Protein AF-A0A7V3SZS6-F1 (afdb_monomer)

Mean predicted aligned error: 16.22 Å

Secondary structure (DSSP, 8-state):
-TTEEEEEEETTEEEEEETTTTEEEEE-TTS-EEEEEE--SEEEEEEEEETTEEEEEEEESS-TT-EEEEEEETTTTEEEEEEEESEEEEEEETTTEEEEEEE-SSSEEEEEEETT--EEEEE-S-----SEEEE-SSSSEEEEEETTEEEEEESSSTT-TT-EEEEE----SSS---SEEEE-SSEEEEE-TTS--EEEEETTS--S-PEEEEEEESS-TTTSHHHHHHHHHHHHHH-TTEEEEEEE-S-HHHHHHHHHHHHHTT-TT-SEEEE-S-HHHHHHHHHTT-B---TT-HHHHHHHHTSSTTHHHHTEETTEE--EEEEEEEEEEEE-HHHHHHHTPPPP-SS-BHHHHHHHHHHHHH-TTGGGTT--EEEEE-SSS--HHHHHHHHHTEETTTTEE---HHHHHHHHHHHHHHHHTT-SEE-TTTTSS---TTEEEEEEEGGG--TT--EEPPPBBTTB----EEEEEEEEBTT-S-HHHHHHHHHHHTSHHHHTT--TTS--SSGGG--TTSTT-SHHHHHHHHHH--

Sequence (538 aa):
MENCCAVSVGNNTLYIFDVLSGALKAFDFEGKVLKECAVKDAKVLKMVYIDGNVVLHYQDMKDNSKTGIFIWDIERNHIKDAKIDSVINLAGYMKDRFLVVQNASIAFSAAIYNKNIKRDRIIDDCNIMADDISCSTEGDNVLCAGSKGIKEVSLENVAGKDDVETILPLNLDNSNFALRICVSEKEYYFLDISNSIVYVVDKEIDKSSKKQLRINTCYMETEYMPRIDKARESFAKRYPDVDIKIGYTVDVQQYVDNLRLKLMAGDGTIDIFCIPGDESIFSNLVRNDGLVKLSKFSSIDEKLDQMIKGVKEACSYKSNIIGVPYQISTVLFGVNKNIQQNLSINFPQKDWTWDDFFDMAKKIRENPQHSKNHDSYIWAIDGGISALFIEDYIELNTDTIEAKTYYKRDEFVKLFKFVKEMHDSRLIRDDANALNGKRVDNSLLYLIRSNQCTPDGEYIYYPAYKDKKIYPVDIDYFCISKHSKNRDLSVEFLSDFLSKETQSLYENSTIPFYKEHIKSEDALANEKYYSMHEDSIV

Structure (mmCIF, N/CA/C/O backbone):
data_AF-A0A7V3SZS6-F1
#
_entry.id   AF-A0A7V3SZS6-F1
#
loop_
_atom_site.group_PDB
_atom_site.id
_atom_site.type_symbol
_atom_site.label_atom_id
_atom_site.label_alt_id
_atom_site.label_comp_id
_atom_site.label_asym_id
_atom_site.label_entity_id
_atom_site.label_seq_id
_atom_site.pdbx_PDB_ins_code
_atom_site.Cartn_x
_atom_site.Cartn_y
_atom_site.Cartn_z
_atom_site.occupancy
_atom_site.B_iso_or_equiv
_atom_site.auth_seq_id
_atom_site.auth_comp_id
_atom_site.auth_asym_id
_atom_site.auth_atom_id
_atom_site.pdbx_PDB_model_num
ATOM 1 N N . MET A 1 1 ? -2.169 8.111 47.006 1.00 52.47 1 MET A N 1
ATOM 2 C CA . MET A 1 1 ? -2.006 6.755 46.431 1.00 52.47 1 MET A CA 1
ATOM 3 C C . MET A 1 1 ? -0.683 6.664 45.658 1.00 52.47 1 MET A C 1
ATOM 5 O O . MET A 1 1 ? -0.669 6.185 44.537 1.00 52.47 1 MET A O 1
ATOM 9 N N . GLU A 1 2 ? 0.441 7.114 46.225 1.00 46.81 2 GLU A N 1
ATOM 10 C CA . GLU A 1 2 ? 1.704 7.250 45.463 1.00 46.81 2 GLU A CA 1
ATOM 11 C C . GLU A 1 2 ? 2.430 5.916 45.195 1.00 46.81 2 GLU A C 1
ATOM 13 O O . GLU A 1 2 ? 3.374 5.883 44.421 1.00 46.81 2 GLU A O 1
ATOM 18 N N . ASN A 1 3 ? 1.969 4.803 45.784 1.00 61.03 3 ASN A N 1
ATOM 19 C CA . ASN A 1 3 ? 2.639 3.494 45.718 1.00 61.03 3 ASN A CA 1
ATOM 20 C C . ASN A 1 3 ? 1.721 2.357 45.224 1.00 61.03 3 ASN A C 1
ATOM 22 O O . ASN A 1 3 ? 1.898 1.195 45.590 1.00 61.03 3 ASN A O 1
ATOM 26 N N . CYS A 1 4 ? 0.698 2.698 44.438 1.00 67.44 4 CYS A N 1
ATOM 27 C CA . CYS A 1 4 ? -0.212 1.736 43.813 1.00 67.44 4 CYS A CA 1
ATOM 28 C C . CYS A 1 4 ? 0.389 1.234 42.491 1.00 67.44 4 CYS A C 1
ATOM 30 O O . CYS A 1 4 ? 0.726 2.056 41.642 1.00 67.44 4 CYS A O 1
ATOM 32 N N . CYS A 1 5 ? 0.500 -0.086 42.290 1.00 75.25 5 CYS A N 1
ATOM 33 C CA . CYS A 1 5 ? 0.934 -0.646 40.994 1.00 75.25 5 CYS A CA 1
ATOM 34 C C . CYS A 1 5 ? -0.129 -1.483 40.273 1.00 75.25 5 CYS A C 1
ATOM 36 O O . CYS A 1 5 ? 0.048 -1.804 39.100 1.00 75.25 5 CYS A O 1
ATOM 38 N N . ALA A 1 6 ? -1.224 -1.833 40.951 1.00 85.12 6 ALA A N 1
ATOM 39 C CA . ALA A 1 6 ? -2.358 -2.521 40.352 1.00 85.12 6 ALA A CA 1
ATOM 40 C C . ALA A 1 6 ? -3.650 -2.129 41.074 1.00 85.12 6 ALA A C 1
ATOM 42 O O . ALA A 1 6 ? -3.680 -1.991 42.300 1.00 85.12 6 ALA A O 1
ATOM 43 N N . VAL A 1 7 ? -4.713 -1.959 40.292 1.00 87.69 7 VAL A N 1
ATOM 44 C CA . VAL A 1 7 ? -6.023 -1.522 40.766 1.00 87.69 7 VAL A CA 1
ATOM 45 C C . VAL A 1 7 ? -7.121 -2.322 40.079 1.00 87.69 7 VAL A C 1
ATOM 47 O O . VAL A 1 7 ? -6.976 -2.739 38.931 1.00 87.69 7 VAL A O 1
ATOM 50 N N . SER A 1 8 ? -8.224 -2.538 40.781 1.00 89.06 8 SER A N 1
ATOM 51 C CA . SER A 1 8 ? -9.461 -3.050 40.208 1.00 89.06 8 SER A CA 1
ATOM 52 C C . SER A 1 8 ? -10.658 -2.428 40.913 1.00 89.06 8 SER A C 1
ATOM 54 O O . SER A 1 8 ? -10.550 -1.999 42.059 1.00 89.06 8 SER A O 1
ATOM 56 N N . VAL A 1 9 ? -11.805 -2.377 40.246 1.00 87.06 9 VAL A N 1
ATOM 57 C CA . VAL A 1 9 ? -13.039 -1.811 40.801 1.00 87.06 9 VAL A CA 1
ATOM 58 C C . VAL A 1 9 ? -14.155 -2.828 40.634 1.00 87.06 9 VAL A C 1
ATOM 60 O O . VAL A 1 9 ? -14.295 -3.436 39.575 1.00 87.06 9 VAL A O 1
ATOM 63 N N . GLY A 1 10 ? -14.957 -3.011 41.676 1.00 86.25 10 GLY A N 1
ATOM 64 C CA . GLY A 1 10 ? -16.114 -3.894 41.631 1.00 86.25 10 GLY A CA 1
ATOM 65 C C . GLY A 1 10 ? -17.005 -3.717 42.848 1.00 86.25 10 GLY A C 1
ATOM 66 O O . GLY A 1 10 ? -16.515 -3.433 43.935 1.00 86.25 10 GLY A O 1
ATOM 67 N N . ASN A 1 11 ? -18.319 -3.855 42.663 1.00 85.75 11 ASN A N 1
ATOM 68 C CA . ASN A 1 11 ? -19.316 -3.733 43.733 1.00 85.75 11 ASN A CA 1
ATOM 69 C C . ASN A 1 11 ? -19.135 -2.470 44.608 1.00 85.75 11 ASN A C 1
ATOM 71 O O . ASN A 1 11 ? -19.027 -2.552 45.832 1.00 85.75 11 ASN A O 1
ATOM 75 N N . ASN A 1 12 ? -19.019 -1.303 43.962 1.00 85.62 12 ASN A N 1
ATOM 76 C CA . ASN A 1 12 ? -18.745 -0.006 44.596 1.00 85.62 12 ASN A CA 1
ATOM 77 C C . ASN A 1 12 ? -17.523 0.024 45.537 1.00 85.62 12 ASN A C 1
ATOM 79 O O . ASN A 1 12 ? -17.471 0.809 46.481 1.00 85.62 12 ASN A O 1
ATOM 83 N N . THR A 1 13 ? -16.546 -0.844 45.286 1.00 89.81 13 THR A N 1
ATOM 84 C CA . THR A 1 13 ? -15.326 -0.977 46.079 1.00 89.81 13 THR A CA 1
ATOM 85 C C . THR A 1 13 ? -14.113 -0.861 45.164 1.00 89.81 13 THR A C 1
ATOM 87 O O . THR A 1 13 ? -14.084 -1.417 44.063 1.00 89.81 13 THR A O 1
ATOM 90 N N . LEU A 1 14 ? -13.102 -0.138 45.633 1.00 91.12 14 LEU A N 1
ATOM 91 C CA . LEU A 1 14 ? -11.808 0.028 44.987 1.00 91.12 14 LEU A CA 1
ATOM 92 C C . LEU A 1 14 ? -10.802 -0.945 45.611 1.00 91.12 14 LEU A C 1
ATOM 94 O O . LEU A 1 14 ? -10.540 -0.892 46.809 1.00 91.12 14 LEU A O 1
ATOM 98 N N . TYR A 1 15 ? -10.217 -1.826 44.811 1.00 92.44 15 TYR A N 1
ATOM 99 C CA . TYR A 1 15 ? -9.216 -2.799 45.242 1.00 92.44 15 TYR A CA 1
ATOM 100 C C . TYR A 1 15 ? -7.844 -2.375 44.740 1.00 92.44 15 TYR A C 1
ATOM 102 O O . TYR A 1 15 ? -7.655 -2.189 43.542 1.00 92.44 15 TYR A O 1
ATOM 110 N N . ILE A 1 16 ? -6.881 -2.239 45.643 1.00 91.44 16 ILE A N 1
ATOM 111 C CA . ILE A 1 16 ? -5.534 -1.752 45.340 1.00 91.44 16 ILE A CA 1
ATOM 112 C C . ILE A 1 16 ? -4.507 -2.733 45.887 1.00 91.44 16 ILE A C 1
ATOM 114 O O . ILE A 1 16 ? -4.652 -3.218 47.010 1.00 91.44 16 ILE A O 1
ATOM 118 N N . PHE A 1 17 ? -3.443 -2.973 45.127 1.00 91.31 17 PHE A N 1
ATOM 119 C CA . PHE A 1 17 ? -2.207 -3.521 45.671 1.00 91.31 17 PHE A CA 1
ATOM 120 C C . PHE A 1 17 ? -1.251 -2.386 46.054 1.00 91.31 17 PHE A C 1
ATOM 122 O O . PHE A 1 17 ? -0.801 -1.613 45.203 1.00 91.31 17 PHE A O 1
ATOM 129 N N . ASP A 1 18 ? -0.960 -2.285 47.349 1.00 86.50 18 ASP A N 1
ATOM 130 C CA . ASP A 1 18 ? -0.034 -1.310 47.918 1.00 86.50 18 ASP A CA 1
ATOM 131 C C . ASP A 1 18 ? 1.362 -1.929 48.010 1.00 86.50 18 ASP A C 1
ATOM 133 O O . ASP A 1 18 ? 1.624 -2.783 48.863 1.00 86.50 18 ASP A O 1
ATOM 137 N N . VAL A 1 19 ? 2.258 -1.464 47.136 1.00 83.44 19 VAL A N 1
ATOM 138 C CA . VAL A 1 19 ? 3.613 -2.006 46.969 1.00 83.44 19 VAL A CA 1
ATOM 139 C C . VAL A 1 19 ? 4.455 -1.861 48.234 1.00 83.44 19 VAL A C 1
ATOM 141 O O . VAL A 1 19 ? 5.252 -2.749 48.525 1.00 83.44 19 VAL A O 1
ATOM 144 N N . LEU A 1 20 ? 4.281 -0.782 49.007 1.00 83.19 20 LEU A N 1
ATOM 145 C CA . LEU A 1 20 ? 5.078 -0.567 50.220 1.00 83.19 20 LEU A CA 1
ATOM 146 C C . LEU A 1 20 ? 4.709 -1.561 51.314 1.00 83.19 20 LEU A C 1
ATOM 148 O O . LEU A 1 20 ? 5.581 -2.083 52.005 1.00 83.19 20 LEU A O 1
ATOM 152 N N . SER A 1 21 ? 3.410 -1.807 51.480 1.00 85.81 21 SER A N 1
ATOM 153 C CA . SER A 1 21 ? 2.923 -2.765 52.478 1.00 85.81 21 SER A CA 1
ATOM 154 C C . SER A 1 21 ? 2.958 -4.218 51.997 1.00 85.81 21 SER A C 1
ATOM 156 O O . SER A 1 21 ? 2.892 -5.130 52.818 1.00 85.81 21 SER A O 1
ATOM 158 N N . GLY A 1 22 ? 3.042 -4.445 50.682 1.00 88.31 22 GLY A N 1
ATOM 159 C CA . GLY A 1 22 ? 2.884 -5.767 50.080 1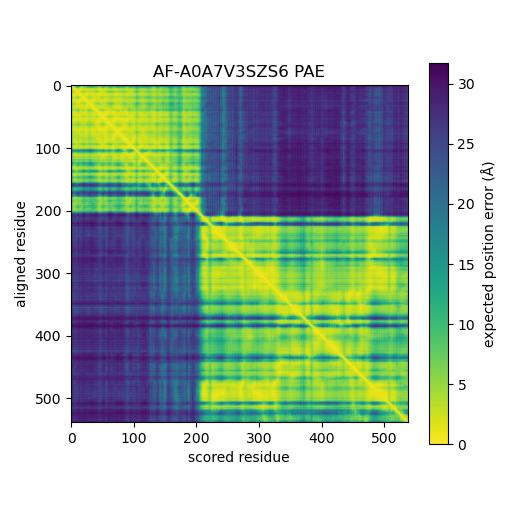.00 88.31 22 GLY A CA 1
ATOM 160 C C . GLY A 1 22 ? 1.484 -6.347 50.297 1.00 88.31 22 GLY A C 1
ATOM 161 O O . GLY A 1 22 ? 1.332 -7.561 50.411 1.00 88.31 22 GLY A O 1
ATOM 162 N N . ALA A 1 23 ? 0.457 -5.503 50.414 1.00 91.19 23 ALA A N 1
ATOM 163 C CA . ALA A 1 23 ? -0.893 -5.925 50.771 1.00 91.19 23 ALA A CA 1
ATOM 164 C C . ALA A 1 23 ? -1.942 -5.457 49.761 1.00 91.19 23 ALA A C 1
ATOM 166 O O . ALA A 1 23 ? -1.856 -4.375 49.177 1.00 91.19 23 ALA A O 1
ATOM 167 N N . LEU A 1 24 ? -2.967 -6.289 49.593 1.00 93.25 24 LEU A N 1
ATOM 168 C CA . LEU A 1 24 ? -4.209 -5.932 48.928 1.00 93.25 24 LEU A CA 1
ATOM 169 C C . LEU A 1 24 ? -5.117 -5.221 49.913 1.00 93.25 24 LEU A C 1
ATOM 171 O O . LEU A 1 24 ? -5.329 -5.710 51.020 1.00 93.25 24 LEU A O 1
ATOM 175 N N . LYS A 1 25 ? -5.678 -4.094 49.493 1.00 93.38 25 LYS A N 1
ATOM 176 C CA . LYS A 1 25 ? -6.577 -3.265 50.289 1.00 93.38 25 LYS A CA 1
ATOM 177 C C . LYS A 1 25 ? -7.845 -2.992 49.495 1.00 93.38 25 LYS A C 1
ATOM 179 O O . LYS A 1 25 ? -7.781 -2.610 48.329 1.00 93.38 25 LYS A O 1
ATOM 184 N N . ALA A 1 26 ? -8.991 -3.206 50.126 1.00 93.06 26 ALA A N 1
ATOM 185 C CA . ALA A 1 26 ? -10.297 -2.818 49.613 1.00 93.06 26 ALA A CA 1
ATOM 186 C C . ALA A 1 26 ? -10.693 -1.490 50.259 1.00 93.06 26 ALA A C 1
ATOM 188 O O . ALA A 1 26 ? -10.629 -1.381 51.481 1.00 93.06 26 ALA A O 1
ATOM 189 N N . PHE A 1 27 ? -11.115 -0.518 49.464 1.00 90.81 27 PHE A N 1
ATOM 190 C CA . PHE A 1 27 ? -11.542 0.805 49.897 1.00 90.81 27 PHE A CA 1
ATOM 191 C C . PHE A 1 27 ? -12.967 1.078 49.433 1.00 90.81 27 PHE A C 1
ATOM 193 O O . PHE A 1 27 ? -13.341 0.692 48.325 1.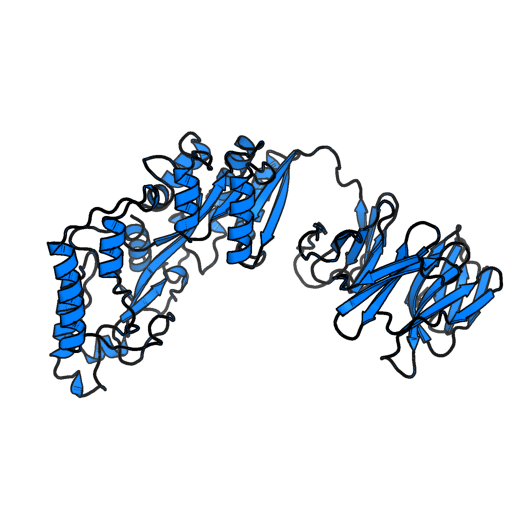00 90.81 27 PHE A O 1
ATOM 200 N N . ASP A 1 28 ? -13.746 1.789 50.240 1.00 89.38 28 ASP A N 1
ATOM 201 C CA . ASP A 1 28 ? -14.896 2.509 49.695 1.00 89.38 28 ASP A CA 1
ATOM 202 C C . ASP A 1 28 ? -14.435 3.757 48.917 1.00 89.38 28 ASP A C 1
ATOM 204 O O . ASP A 1 28 ? -13.262 4.146 48.936 1.00 89.38 28 ASP A O 1
ATOM 208 N N . PHE A 1 29 ? -15.363 4.395 48.205 1.00 82.69 29 PHE A N 1
ATOM 209 C CA . PHE A 1 29 ? -15.062 5.607 47.438 1.00 82.69 29 PHE A CA 1
ATOM 210 C C . PHE A 1 29 ? -14.799 6.848 48.307 1.00 82.69 29 PHE A C 1
ATOM 212 O O . PHE A 1 29 ? -14.350 7.864 47.783 1.00 82.69 29 PHE A O 1
ATOM 219 N N . GLU A 1 30 ? -15.022 6.769 49.622 1.00 86.69 30 GLU A N 1
ATOM 220 C CA . GLU A 1 30 ? -14.621 7.804 50.584 1.00 86.69 30 GLU A CA 1
ATOM 221 C C . GLU A 1 30 ? -13.162 7.620 51.047 1.00 86.69 30 GLU A C 1
ATOM 223 O O . GLU A 1 30 ? -12.619 8.457 51.768 1.00 86.69 30 GLU A O 1
ATOM 228 N N . GLY A 1 31 ? -12.494 6.547 50.602 1.00 81.06 31 GLY A N 1
ATOM 229 C CA . GLY A 1 31 ? -11.091 6.262 50.892 1.00 81.06 31 GLY A CA 1
ATOM 230 C C . GLY A 1 31 ? -10.866 5.502 52.199 1.00 81.06 31 GLY A C 1
ATOM 231 O O . GLY A 1 31 ? -9.723 5.395 52.654 1.00 81.06 31 GLY A O 1
ATOM 232 N N . LYS A 1 32 ? -11.913 4.945 52.812 1.00 90.00 32 LYS A N 1
ATOM 233 C CA . LYS A 1 32 ? -11.796 4.120 54.017 1.00 90.00 32 LYS A CA 1
ATOM 234 C C . LYS A 1 32 ? -11.493 2.672 53.644 1.00 90.00 32 LYS A C 1
ATOM 236 O O . LYS A 1 32 ? -12.165 2.068 52.813 1.00 90.00 32 LYS A O 1
ATOM 241 N N . VAL A 1 33 ? -10.503 2.089 54.321 1.00 91.88 33 VAL A N 1
ATOM 242 C CA . VAL A 1 33 ? -10.143 0.671 54.167 1.00 91.88 33 VAL A CA 1
ATOM 243 C C . VAL A 1 33 ? -11.243 -0.216 54.760 1.00 91.88 33 VAL A C 1
ATOM 245 O O . VAL A 1 33 ? -11.572 -0.117 55.942 1.00 91.88 33 VAL A O 1
ATOM 248 N N . LEU A 1 34 ? -11.783 -1.110 53.938 1.00 92.88 34 LEU A N 1
ATOM 249 C CA . LEU A 1 34 ? -12.788 -2.110 54.292 1.00 92.88 34 LEU A CA 1
ATOM 250 C C . LEU A 1 34 ? -12.154 -3.454 54.669 1.00 92.88 34 LEU A C 1
ATOM 252 O O . LEU A 1 34 ? -12.585 -4.093 55.628 1.00 92.88 34 LEU A O 1
ATOM 256 N N . LYS A 1 35 ? -11.147 -3.897 53.906 1.00 93.94 35 LYS A N 1
ATOM 257 C CA . LYS A 1 35 ? -10.413 -5.156 54.118 1.00 93.94 35 LYS A CA 1
ATOM 258 C C . LYS A 1 35 ? -8.966 -5.018 53.672 1.00 93.94 35 LYS A C 1
ATOM 260 O O . LYS A 1 35 ? -8.673 -4.251 52.759 1.00 93.94 35 LYS A O 1
ATOM 265 N N . GLU A 1 36 ? -8.094 -5.812 54.281 1.00 94.12 36 GLU A N 1
ATOM 266 C CA . GLU A 1 36 ? -6.681 -5.900 53.927 1.00 94.12 36 GLU A CA 1
ATOM 267 C C . GLU A 1 36 ? -6.193 -7.352 53.997 1.00 94.12 36 GLU A C 1
ATOM 269 O O . GLU A 1 36 ? -6.572 -8.098 54.908 1.00 94.12 36 GLU A O 1
ATOM 274 N N . CYS A 1 37 ? -5.362 -7.755 53.035 1.00 93.88 37 CYS A N 1
ATOM 275 C CA . CYS A 1 37 ? -4.759 -9.083 52.973 1.00 93.88 37 CYS A CA 1
ATOM 276 C C . CYS A 1 37 ? -3.329 -9.003 52.421 1.00 93.88 37 CYS A C 1
ATOM 278 O O . CYS A 1 37 ? -3.105 -8.464 51.339 1.00 93.88 37 CYS A O 1
ATOM 280 N N . ALA A 1 38 ? -2.353 -9.547 53.147 1.00 92.69 38 ALA A N 1
ATOM 281 C CA . ALA A 1 38 ? -0.954 -9.532 52.723 1.00 92.69 38 ALA A CA 1
ATOM 282 C C . ALA A 1 38 ? -0.695 -10.516 51.568 1.00 92.69 38 ALA A C 1
ATOM 284 O O . ALA A 1 38 ? -1.103 -11.677 51.634 1.00 92.69 38 ALA A O 1
ATOM 285 N N . VAL A 1 39 ? 0.056 -10.077 50.558 1.00 90.88 39 VAL A N 1
ATOM 286 C CA . VAL A 1 39 ? 0.557 -10.908 49.455 1.00 90.88 39 VAL A CA 1
ATOM 287 C C . VAL A 1 39 ? 2.044 -11.151 49.686 1.00 90.88 39 VAL A C 1
ATOM 289 O O . VAL A 1 39 ? 2.826 -10.213 49.819 1.00 90.88 39 VAL A O 1
ATOM 292 N N . LYS A 1 40 ? 2.458 -12.415 49.762 1.00 85.06 40 LYS A N 1
ATOM 293 C CA . LYS A 1 40 ? 3.862 -12.766 50.017 1.00 85.06 40 LYS A CA 1
ATOM 294 C C . LYS A 1 40 ? 4.612 -13.013 48.714 1.00 85.06 40 LYS A C 1
ATOM 296 O O . LYS A 1 40 ? 4.078 -13.671 47.830 1.00 85.06 40 LYS A O 1
ATOM 301 N N . ASP A 1 41 ? 5.859 -12.542 48.660 1.00 86.56 41 ASP A N 1
ATOM 302 C CA . ASP A 1 41 ? 6.860 -12.874 47.634 1.00 86.56 41 ASP A CA 1
ATOM 303 C C . ASP A 1 41 ? 6.411 -12.667 46.171 1.00 86.56 41 ASP A C 1
ATOM 305 O O . ASP A 1 41 ? 6.918 -13.327 45.266 1.00 86.56 41 ASP A O 1
ATOM 309 N N . ALA A 1 42 ? 5.491 -11.734 45.913 1.00 89.69 42 ALA A N 1
ATOM 310 C CA . ALA A 1 42 ? 4.925 -11.542 44.583 1.00 89.69 42 ALA A CA 1
ATOM 311 C C . ALA A 1 42 ? 4.743 -10.068 44.216 1.00 89.69 42 ALA A C 1
ATOM 313 O O . ALA A 1 42 ? 4.258 -9.258 45.009 1.00 89.69 42 ALA A O 1
ATOM 314 N N . LYS A 1 43 ? 5.086 -9.746 42.970 1.00 91.06 43 LYS A N 1
ATOM 315 C CA . LYS A 1 43 ? 4.764 -8.483 42.313 1.00 91.06 43 LYS A CA 1
ATOM 316 C C . LYS A 1 43 ? 3.442 -8.641 41.573 1.00 91.06 43 LYS A C 1
ATOM 318 O O . LYS A 1 43 ? 3.333 -9.477 40.679 1.00 91.06 43 LYS A O 1
ATOM 323 N N . VAL A 1 44 ? 2.446 -7.830 41.914 1.00 93.12 44 VAL A N 1
ATOM 324 C CA . VAL A 1 44 ? 1.150 -7.843 41.224 1.00 93.12 44 VAL A CA 1
ATOM 325 C C . VAL A 1 44 ? 1.243 -7.007 39.949 1.00 93.12 44 VAL A C 1
ATOM 327 O O . VAL A 1 44 ? 1.522 -5.810 40.000 1.00 93.12 44 VAL A O 1
ATOM 330 N N . LEU A 1 45 ? 1.023 -7.649 38.802 1.00 90.00 45 LEU A N 1
ATOM 331 C CA . LEU A 1 45 ? 1.099 -7.033 37.476 1.00 90.00 45 LEU A CA 1
ATOM 332 C C . LEU A 1 45 ? -0.256 -6.490 37.013 1.00 90.00 45 LEU A C 1
ATOM 334 O O . LEU A 1 45 ? -0.306 -5.455 36.348 1.00 90.00 45 LEU A O 1
ATOM 338 N N . LYS A 1 46 ? -1.345 -7.188 37.359 1.00 92.06 46 LYS A N 1
ATOM 339 C CA . LYS A 1 46 ? -2.717 -6.803 37.011 1.00 92.06 46 LYS A CA 1
ATOM 340 C C . LYS A 1 46 ? -3.737 -7.409 37.970 1.00 92.06 46 LYS A C 1
ATOM 342 O O . LYS A 1 46 ? -3.518 -8.496 38.505 1.00 92.06 46 LYS A O 1
ATOM 347 N N . MET A 1 47 ? -4.857 -6.714 38.163 1.00 94.12 47 MET A N 1
ATOM 348 C CA . MET A 1 47 ? -5.965 -7.131 39.022 1.00 94.12 47 MET A CA 1
ATOM 349 C C . MET A 1 47 ? -7.300 -7.020 38.293 1.00 94.12 47 MET A C 1
ATOM 351 O O . MET A 1 47 ? -7.558 -6.028 37.614 1.00 94.12 47 MET A O 1
ATOM 355 N N . VAL A 1 48 ? -8.168 -8.010 38.481 1.00 93.12 48 VAL A N 1
ATOM 356 C CA . VAL A 1 48 ? -9.530 -8.012 37.936 1.00 93.12 48 VAL A CA 1
ATOM 357 C C . VAL A 1 48 ? -10.511 -8.508 38.994 1.00 93.12 48 VAL A C 1
ATOM 359 O O . VAL A 1 48 ? -10.345 -9.598 39.538 1.00 93.12 48 VAL A O 1
ATOM 362 N N . TYR A 1 49 ? -11.546 -7.722 39.282 1.00 92.38 49 TYR A N 1
ATOM 363 C CA . TYR A 1 49 ? -12.656 -8.132 40.133 1.00 92.38 49 TYR A CA 1
ATOM 364 C C . TYR A 1 49 ? -13.612 -9.056 39.373 1.00 92.38 49 TYR A C 1
ATOM 366 O O . TYR A 1 49 ? -14.139 -8.663 38.336 1.00 92.38 49 TYR A O 1
ATOM 374 N N . ILE A 1 50 ? -13.876 -10.243 39.921 1.00 91.56 50 ILE A N 1
ATOM 375 C CA . ILE A 1 50 ? -14.798 -11.248 39.383 1.00 91.56 50 ILE A CA 1
ATOM 376 C C . ILE A 1 50 ? -15.682 -11.766 40.515 1.00 91.56 50 ILE A C 1
ATOM 378 O O . ILE A 1 50 ? -15.204 -12.513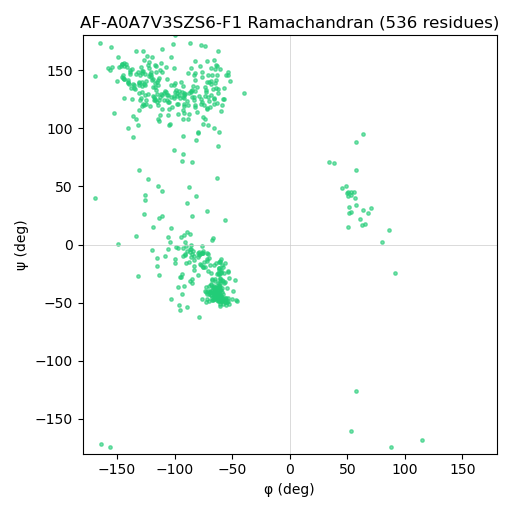 41.370 1.00 91.56 50 ILE A O 1
ATOM 382 N N . ASP A 1 51 ? -16.960 -11.384 40.509 1.00 88.62 51 ASP A N 1
ATOM 383 C CA . ASP A 1 51 ? -18.027 -11.910 41.379 1.00 88.62 51 ASP A CA 1
ATOM 384 C C . ASP A 1 51 ? -17.560 -12.307 42.801 1.00 88.62 51 ASP A C 1
ATOM 386 O O . ASP A 1 51 ? -17.422 -13.487 43.143 1.00 88.62 51 ASP A O 1
ATOM 390 N N . GLY A 1 52 ? -17.231 -11.299 43.616 1.00 90.31 52 GLY A N 1
ATOM 391 C CA . GLY A 1 52 ? -16.789 -11.483 45.006 1.00 90.31 52 GLY A CA 1
ATOM 392 C C . GLY A 1 52 ? -15.316 -11.874 45.190 1.00 90.31 52 GLY A C 1
ATOM 393 O O . GLY A 1 52 ? -14.867 -12.037 46.325 1.00 90.31 52 GLY A O 1
ATOM 394 N N . ASN A 1 53 ? -14.544 -11.980 44.109 1.00 94.38 53 ASN A N 1
ATOM 395 C CA . ASN A 1 53 ? -13.114 -12.274 44.143 1.00 94.38 53 ASN A CA 1
ATOM 396 C C . ASN A 1 53 ? -12.302 -11.190 43.432 1.00 94.38 53 ASN A C 1
ATOM 398 O O . ASN A 1 53 ? -12.788 -10.552 42.501 1.00 94.38 53 ASN A O 1
ATOM 402 N N . VAL A 1 54 ? -11.033 -11.038 43.811 1.00 95.31 54 VAL A N 1
ATOM 403 C CA . VAL A 1 54 ? -10.044 -10.319 42.996 1.00 95.31 54 VAL A CA 1
ATOM 404 C C . VAL A 1 54 ? -9.027 -11.314 42.458 1.00 95.31 54 VAL A C 1
ATOM 406 O O . VAL A 1 54 ? -8.304 -11.952 43.222 1.00 95.31 54 VAL A O 1
ATOM 409 N N . VAL A 1 55 ? -8.983 -11.452 41.137 1.00 96.62 55 VAL A N 1
ATOM 410 C CA . VAL A 1 55 ? -8.017 -12.280 40.415 1.00 96.62 55 VAL A CA 1
ATOM 411 C C . VAL A 1 55 ? -6.776 -11.440 40.136 1.00 96.62 55 VAL A C 1
ATOM 413 O O . VAL A 1 55 ? -6.873 -10.308 39.664 1.00 96.62 55 VAL A O 1
ATOM 416 N N . LEU A 1 56 ? -5.611 -11.985 40.457 1.00 95.81 56 LEU A N 1
ATOM 417 C CA . LEU A 1 56 ? -4.329 -11.292 40.449 1.00 95.81 56 LEU A CA 1
ATOM 418 C C . LEU A 1 56 ? -3.385 -12.015 39.499 1.00 95.81 56 LEU A C 1
ATOM 420 O O . LEU A 1 56 ? -3.050 -13.172 39.743 1.00 95.81 56 LEU A O 1
ATOM 424 N N . HIS A 1 57 ? -2.912 -11.327 38.465 1.00 95.44 57 HIS A N 1
ATOM 425 C CA . HIS A 1 57 ? -1.744 -11.770 37.714 1.00 95.44 57 HIS A CA 1
ATOM 426 C C . HIS A 1 57 ? -0.497 -11.322 38.472 1.00 95.44 57 HIS A C 1
ATOM 428 O O . HIS A 1 57 ? -0.312 -10.121 38.700 1.00 95.44 57 HIS A O 1
ATOM 434 N N . TYR A 1 58 ? 0.341 -12.273 38.875 1.00 94.50 58 TYR A N 1
ATOM 435 C CA . TYR A 1 58 ? 1.557 -11.994 39.626 1.00 94.50 58 TYR A CA 1
ATOM 436 C C . TYR A 1 58 ? 2.815 -12.509 38.926 1.00 94.50 58 TYR A C 1
ATOM 438 O O . TYR A 1 58 ? 2.764 -13.452 38.140 1.00 94.50 58 TYR A O 1
ATOM 446 N N . GLN A 1 59 ? 3.942 -11.899 39.281 1.00 93.88 59 GLN A N 1
ATOM 447 C CA . GLN A 1 59 ? 5.297 -12.368 39.011 1.00 93.88 59 GLN A CA 1
ATOM 448 C C . GLN A 1 59 ? 5.988 -12.671 40.344 1.00 93.88 59 GLN A C 1
ATOM 450 O O . GLN A 1 59 ? 5.905 -11.872 41.281 1.00 93.88 59 GLN A O 1
ATOM 455 N N . ASP A 1 60 ? 6.635 -13.829 40.448 1.00 92.56 60 ASP A N 1
ATOM 456 C CA . ASP A 1 60 ? 7.397 -14.221 41.635 1.00 92.56 60 ASP A CA 1
ATOM 457 C C . ASP A 1 60 ? 8.618 -13.301 41.810 1.00 92.56 60 ASP A C 1
ATOM 459 O O . ASP A 1 60 ? 9.340 -13.009 40.857 1.00 92.56 60 ASP A O 1
ATOM 463 N N . MET A 1 61 ? 8.840 -12.818 43.033 1.00 89.19 61 MET A N 1
ATOM 464 C CA . MET A 1 61 ? 9.916 -11.862 43.335 1.00 89.19 61 MET A CA 1
ATOM 465 C C . MET A 1 61 ? 11.316 -12.493 43.372 1.00 89.19 61 MET A C 1
ATOM 467 O O . MET A 1 61 ? 12.314 -11.773 43.325 1.00 89.19 61 MET A O 1
ATOM 471 N N . LYS A 1 62 ? 11.411 -13.817 43.523 1.00 91.81 62 LYS A N 1
ATOM 472 C CA . LYS A 1 62 ? 12.674 -14.573 43.555 1.00 91.81 62 LYS A CA 1
ATOM 473 C C . LYS A 1 62 ? 13.018 -15.137 42.180 1.00 91.81 62 LYS A C 1
ATOM 475 O O . LYS A 1 62 ? 14.197 -15.320 41.886 1.00 91.81 62 LYS A O 1
ATOM 480 N N . ASP A 1 63 ? 12.010 -15.408 41.358 1.00 90.44 63 ASP A N 1
ATOM 481 C CA . ASP A 1 63 ? 12.161 -15.937 40.008 1.00 90.44 63 ASP A CA 1
ATOM 482 C C . ASP A 1 63 ? 11.239 -15.201 39.031 1.00 90.44 63 ASP A C 1
ATOM 484 O O . ASP A 1 63 ? 10.096 -15.591 38.805 1.00 90.44 63 ASP A O 1
ATOM 488 N N . ASN A 1 64 ? 11.768 -14.154 38.396 1.00 86.00 64 ASN A N 1
ATOM 489 C CA . ASN A 1 64 ? 11.007 -13.307 37.475 1.00 86.00 64 ASN A CA 1
ATOM 490 C C . ASN A 1 64 ? 10.441 -14.063 36.255 1.00 86.00 64 ASN A C 1
ATOM 492 O O . ASN A 1 64 ? 9.581 -13.520 35.560 1.00 86.00 64 ASN A O 1
ATOM 496 N N . SER A 1 65 ? 10.916 -15.283 35.966 1.00 86.81 65 SER A N 1
ATOM 497 C CA . SER A 1 65 ? 10.362 -16.122 34.895 1.00 86.81 65 SER A CA 1
ATOM 498 C C . SER A 1 65 ? 9.049 -16.806 35.293 1.00 86.81 65 SER A C 1
ATOM 500 O O . SER A 1 65 ? 8.299 -17.254 34.424 1.00 86.81 65 SER A O 1
ATOM 502 N N . LYS A 1 66 ? 8.746 -16.867 36.595 1.00 91.81 66 LYS A N 1
ATOM 503 C CA . LYS A 1 66 ? 7.521 -17.459 37.124 1.00 91.81 66 LYS A CA 1
ATOM 504 C C . LYS A 1 66 ? 6.434 -16.412 37.261 1.00 91.81 66 LYS A C 1
ATOM 506 O O . LYS A 1 66 ? 6.490 -15.523 38.111 1.00 91.81 66 LYS A O 1
ATOM 511 N N . THR A 1 67 ? 5.408 -16.578 36.446 1.00 94.81 67 THR A N 1
ATOM 512 C CA . THR A 1 67 ? 4.172 -15.809 36.498 1.00 94.81 67 THR A CA 1
ATOM 513 C C . THR A 1 67 ? 2.990 -16.734 36.737 1.00 94.81 67 THR A C 1
ATOM 515 O O . THR A 1 67 ? 2.998 -17.891 36.303 1.00 94.81 67 THR A O 1
ATOM 518 N N . GLY A 1 68 ? 1.965 -16.233 37.423 1.00 95.38 68 GLY A N 1
ATOM 519 C CA . GLY A 1 68 ? 0.804 -17.044 37.768 1.00 95.38 68 GLY A CA 1
ATOM 520 C C . GLY A 1 68 ? -0.420 -16.250 38.202 1.00 95.38 68 GLY A C 1
ATOM 521 O O . GLY A 1 68 ? -0.452 -15.018 38.107 1.00 95.38 68 GLY A O 1
ATOM 522 N N . ILE A 1 69 ? -1.435 -16.973 38.686 1.00 96.88 69 ILE A N 1
ATOM 523 C CA . ILE A 1 69 ? -2.682 -16.398 39.204 1.00 96.88 69 ILE A CA 1
ATOM 524 C C . ILE A 1 69 ? -2.845 -16.635 40.712 1.00 96.88 69 ILE A C 1
ATOM 526 O O . ILE A 1 69 ? -2.915 -17.776 41.174 1.00 96.88 69 ILE A O 1
ATOM 530 N N . PHE A 1 70 ? -3.035 -15.548 41.463 1.00 95.94 70 PHE A N 1
ATOM 531 C CA . PHE A 1 70 ? -3.642 -15.589 42.795 1.00 95.94 70 PHE A CA 1
ATOM 532 C C . PHE A 1 70 ? -5.111 -15.174 42.726 1.00 95.94 70 PHE A C 1
ATOM 534 O O . PHE A 1 70 ? -5.513 -14.385 41.874 1.00 95.94 70 PHE A O 1
ATOM 541 N N . ILE A 1 71 ? -5.924 -15.681 43.648 1.00 95.88 71 ILE A N 1
ATOM 542 C CA . ILE A 1 71 ? -7.308 -15.240 43.829 1.00 95.88 71 ILE A CA 1
ATOM 543 C C . ILE A 1 71 ? -7.504 -14.844 45.281 1.00 95.88 71 ILE A C 1
ATOM 545 O O . ILE A 1 71 ? -7.359 -15.672 46.181 1.00 95.88 71 ILE A O 1
ATOM 549 N N . TRP A 1 72 ? -7.865 -13.586 45.498 1.00 96.12 72 TRP A N 1
ATOM 550 C CA . TRP A 1 72 ? -8.326 -13.096 46.785 1.00 96.12 72 TRP A CA 1
ATOM 551 C C . TRP A 1 72 ? -9.837 -13.288 46.890 1.00 96.12 72 TRP A C 1
ATOM 553 O O . TRP A 1 72 ? -10.608 -12.593 46.229 1.00 96.12 72 TRP A O 1
ATOM 563 N N . ASP A 1 73 ? -10.249 -14.241 47.724 1.00 94.19 73 ASP A N 1
ATOM 564 C CA . ASP A 1 73 ? -11.632 -14.387 48.170 1.00 94.19 73 ASP A CA 1
ATOM 565 C C . ASP A 1 73 ? -11.912 -13.275 49.181 1.00 94.19 73 ASP A C 1
ATOM 567 O O . ASP A 1 73 ? -11.384 -13.273 50.302 1.00 94.19 73 ASP A O 1
ATOM 571 N N . ILE A 1 74 ? -12.706 -12.295 48.753 1.00 92.88 74 ILE A N 1
ATOM 572 C CA . ILE A 1 74 ? -12.933 -11.077 49.523 1.00 92.88 74 ILE A CA 1
ATOM 573 C C . ILE A 1 74 ? -13.749 -11.405 50.764 1.00 92.88 74 ILE A C 1
ATOM 575 O O . ILE A 1 74 ? -13.456 -10.870 51.832 1.00 92.88 74 ILE A O 1
ATOM 579 N N . GLU A 1 75 ? -14.760 -12.271 50.666 1.00 91.44 75 GLU A N 1
ATOM 580 C CA . GLU A 1 75 ? -15.619 -12.639 51.794 1.00 91.44 75 GLU A CA 1
ATOM 581 C C . GLU A 1 75 ? -14.800 -13.277 52.911 1.00 91.44 75 GLU A C 1
ATOM 583 O O . GLU A 1 75 ? -14.834 -12.790 54.048 1.00 91.44 75 GLU A O 1
ATOM 588 N N . ARG A 1 76 ? -13.993 -14.285 52.564 1.00 93.06 76 ARG A N 1
ATOM 589 C CA . ARG A 1 76 ? -13.130 -15.021 53.501 1.00 93.06 76 ARG A CA 1
ATOM 590 C C . ARG A 1 76 ? -11.845 -14.279 53.862 1.00 93.06 76 ARG A C 1
ATOM 592 O O . ARG A 1 76 ? -11.126 -14.722 54.753 1.00 93.06 76 ARG A O 1
ATOM 599 N N . ASN A 1 77 ? -11.561 -13.171 53.180 1.00 94.44 77 ASN A N 1
ATOM 600 C CA . ASN A 1 77 ? -10.321 -12.407 53.266 1.00 94.44 77 ASN A CA 1
ATOM 601 C C . ASN A 1 77 ? -9.063 -13.285 53.127 1.00 94.44 77 ASN A C 1
ATOM 603 O O . ASN A 1 77 ? -8.110 -13.168 53.899 1.00 94.44 77 ASN A O 1
ATOM 607 N N . HIS A 1 78 ? -9.084 -14.201 52.159 1.00 93.69 78 HIS A N 1
ATOM 608 C CA . HIS A 1 78 ? -8.049 -15.216 51.988 1.00 93.69 78 HIS A CA 1
ATOM 609 C C . HIS A 1 78 ? -7.557 -15.268 50.546 1.00 93.69 78 HIS A C 1
ATOM 611 O O . HIS A 1 78 ? -8.352 -15.231 49.610 1.00 93.69 78 HIS A O 1
ATOM 617 N N . ILE A 1 79 ? -6.242 -15.387 50.373 1.00 94.25 79 ILE A N 1
ATOM 618 C CA . ILE A 1 79 ? -5.611 -15.530 49.062 1.00 94.25 79 ILE A CA 1
ATOM 619 C C . ILE A 1 79 ? -5.278 -16.997 48.825 1.00 94.25 79 ILE A C 1
ATOM 621 O O . ILE A 1 79 ? -4.596 -17.623 49.637 1.00 94.25 79 ILE A O 1
ATOM 625 N N . LYS A 1 80 ? -5.722 -17.518 47.681 1.00 93.50 80 LYS A N 1
ATOM 626 C CA . LYS A 1 80 ? -5.376 -18.850 47.179 1.00 93.50 80 LYS A CA 1
ATOM 627 C C . LYS A 1 80 ? -4.541 -18.748 45.904 1.00 93.50 80 LYS A C 1
ATOM 629 O O . LYS A 1 80 ? -4.795 -17.901 45.051 1.00 93.50 80 LYS A O 1
ATOM 634 N N . ASP A 1 81 ? -3.581 -19.653 45.770 1.00 93.06 81 ASP A N 1
ATOM 635 C CA . ASP A 1 81 ? -2.883 -19.930 44.515 1.00 93.06 81 ASP A CA 1
ATOM 636 C C . ASP A 1 81 ? -3.785 -20.757 43.601 1.00 93.06 81 ASP A C 1
ATOM 638 O O . ASP A 1 81 ? -4.262 -21.825 43.998 1.00 93.06 81 ASP A O 1
ATOM 642 N N . ALA A 1 82 ? -4.052 -20.242 42.401 1.00 93.38 82 ALA A N 1
ATOM 643 C CA . ALA A 1 82 ? -4.915 -20.905 41.437 1.00 93.38 82 ALA A CA 1
ATOM 644 C C . ALA A 1 82 ? -4.220 -22.055 40.693 1.00 93.38 82 ALA A C 1
ATOM 646 O O . ALA A 1 82 ? -4.903 -22.797 39.987 1.00 93.38 82 ALA A O 1
ATOM 647 N N . LYS A 1 83 ? -2.898 -22.227 40.855 1.00 93.00 83 LYS A N 1
ATOM 648 C CA . LYS A 1 83 ? -2.088 -23.239 40.153 1.00 93.00 83 LYS A CA 1
ATOM 649 C C . LYS A 1 83 ? -2.198 -23.123 38.631 1.00 93.00 83 LYS A C 1
ATOM 651 O O . LYS A 1 83 ? -2.299 -24.120 37.920 1.00 93.00 83 LYS A O 1
ATOM 656 N N . ILE A 1 84 ? -2.207 -21.880 38.154 1.00 93.12 84 ILE A N 1
ATOM 657 C CA . ILE A 1 84 ? -2.142 -21.520 36.738 1.00 93.12 84 ILE A CA 1
ATOM 658 C C . ILE A 1 84 ? -0.815 -20.791 36.543 1.00 93.12 84 ILE A C 1
ATOM 660 O O . ILE A 1 84 ? -0.680 -19.660 37.003 1.00 93.12 84 ILE A O 1
ATOM 664 N N . ASP A 1 85 ? 0.136 -21.454 35.889 1.00 91.81 85 ASP A N 1
ATOM 665 C CA . ASP A 1 85 ? 1.500 -20.962 35.671 1.00 91.81 85 ASP A CA 1
ATOM 666 C C . ASP A 1 85 ? 1.687 -20.404 34.248 1.00 91.81 85 ASP A C 1
ATOM 668 O O . ASP A 1 85 ? 0.818 -20.549 33.383 1.00 91.81 85 ASP A O 1
ATOM 672 N N . SER A 1 86 ? 2.842 -19.785 33.987 1.00 91.94 86 SER A N 1
ATOM 673 C CA . SER A 1 86 ? 3.235 -19.262 32.665 1.00 91.94 86 SER A CA 1
ATOM 674 C C . SER A 1 86 ? 2.246 -18.238 32.099 1.00 91.94 86 SER A C 1
ATOM 676 O O . SER A 1 86 ? 2.022 -18.166 30.890 1.00 91.94 86 SER A O 1
ATOM 678 N N . VAL A 1 87 ? 1.640 -17.450 32.986 1.00 93.50 87 VAL A N 1
ATOM 679 C CA . VAL A 1 87 ? 0.661 -16.417 32.643 1.00 93.50 87 VAL A CA 1
ATOM 680 C C . VAL A 1 87 ? 1.356 -15.233 31.982 1.00 93.50 87 VAL A C 1
ATOM 682 O O . VAL A 1 87 ? 2.371 -14.737 32.460 1.00 93.50 87 VAL A O 1
ATOM 685 N N . ILE A 1 88 ? 0.793 -14.767 30.878 1.00 90.75 88 ILE A N 1
ATOM 686 C CA . ILE A 1 88 ? 1.245 -13.574 30.161 1.00 90.75 88 ILE A CA 1
ATOM 687 C C . ILE A 1 88 ? 0.307 -12.418 30.469 1.00 90.75 88 ILE A C 1
ATOM 689 O O . ILE A 1 88 ? 0.752 -11.314 30.774 1.00 90.75 88 ILE A O 1
ATOM 693 N N . ASN A 1 89 ? -1.002 -12.665 30.387 1.00 91.75 89 ASN A N 1
ATOM 694 C CA . ASN A 1 89 ? -1.991 -11.620 30.574 1.00 91.75 89 ASN A CA 1
ATOM 695 C C . ASN A 1 89 ? -3.302 -12.146 31.166 1.00 91.75 89 ASN A C 1
ATOM 697 O O . ASN A 1 89 ? -3.589 -13.346 31.142 1.00 91.75 89 ASN A O 1
ATOM 701 N N . LEU A 1 90 ? -4.081 -11.220 31.718 1.00 93.81 90 LEU A N 1
ATOM 702 C CA . LEU A 1 90 ? -5.319 -11.471 32.447 1.00 93.81 90 LEU A CA 1
ATOM 703 C C . LEU A 1 90 ? -6.366 -10.436 32.034 1.00 93.81 90 LEU A C 1
ATOM 705 O O . LEU A 1 90 ? -6.086 -9.237 32.031 1.00 93.81 90 LEU A O 1
ATOM 709 N N . ALA A 1 91 ? -7.589 -10.880 31.766 1.00 93.19 91 ALA A N 1
ATOM 710 C CA . ALA A 1 91 ? -8.738 -10.001 31.575 1.00 93.19 91 ALA A CA 1
ATOM 711 C C . ALA A 1 91 ? -9.975 -10.547 32.283 1.00 93.19 91 ALA A C 1
ATOM 713 O O . ALA A 1 91 ? -10.150 -11.758 32.417 1.00 93.19 91 ALA A O 1
ATOM 714 N N . GLY A 1 92 ? -10.864 -9.647 32.702 1.00 90.69 92 GLY A N 1
ATOM 715 C CA . GLY A 1 92 ? -12.225 -10.042 33.051 1.00 90.69 92 GLY A CA 1
ATOM 716 C C . GLY A 1 92 ? -12.966 -10.466 31.798 1.00 90.69 92 GLY A C 1
ATOM 717 O O . GLY A 1 92 ? -12.760 -9.870 30.745 1.00 90.69 92 GLY A O 1
ATOM 718 N N . TYR A 1 93 ? -13.776 -11.510 31.901 1.00 88.81 93 TYR A N 1
ATOM 719 C CA . TYR A 1 93 ? -14.559 -12.040 30.796 1.00 88.81 93 TYR A CA 1
ATOM 720 C C . TYR A 1 93 ? -15.996 -12.212 31.271 1.00 88.81 93 TYR A C 1
ATOM 722 O O . TYR A 1 93 ? -16.266 -13.005 32.173 1.00 88.81 93 TYR A O 1
ATOM 730 N N . MET A 1 94 ? -16.926 -11.467 30.675 1.00 81.19 94 MET A N 1
ATOM 731 C CA . MET A 1 94 ? -18.296 -11.374 31.186 1.00 81.19 94 MET A CA 1
ATOM 732 C C . MET A 1 94 ? -18.306 -10.975 32.683 1.00 81.19 94 MET A C 1
ATOM 734 O O . MET A 1 94 ? -17.343 -10.406 33.197 1.00 81.19 94 MET A O 1
ATOM 738 N N . LYS A 1 95 ? -19.410 -11.219 33.400 1.00 79.00 95 LYS A N 1
ATOM 739 C CA . LYS A 1 95 ? -19.565 -10.774 34.799 1.00 79.00 95 LYS A CA 1
ATOM 740 C C . LYS A 1 95 ? -18.921 -11.705 35.838 1.00 79.00 95 LYS A C 1
ATOM 742 O O . LYS A 1 95 ? -18.661 -11.264 36.954 1.00 79.00 95 LYS A O 1
ATOM 747 N N . ASP A 1 96 ? -18.690 -12.974 35.505 1.00 86.31 96 ASP A N 1
ATOM 748 C CA . ASP A 1 96 ? -18.376 -14.041 36.472 1.00 86.31 96 ASP A CA 1
ATOM 749 C C . ASP A 1 96 ? -17.181 -14.935 36.080 1.00 86.31 96 ASP A C 1
ATOM 751 O O . ASP A 1 96 ? -16.893 -15.936 36.754 1.00 86.31 96 ASP A O 1
ATOM 755 N N . ARG A 1 97 ? -16.461 -14.584 35.009 1.00 92.25 97 ARG A N 1
ATOM 756 C CA . ARG A 1 97 ? -15.327 -15.352 34.482 1.00 92.25 97 ARG A CA 1
ATOM 757 C C . ARG A 1 97 ? -14.134 -14.455 34.184 1.00 92.25 97 ARG A C 1
ATOM 759 O O . ARG A 1 97 ? -14.226 -13.233 34.140 1.00 92.25 97 ARG A O 1
ATOM 766 N N . PHE A 1 98 ? -12.988 -15.075 33.968 1.00 93.81 98 PHE A N 1
ATOM 767 C CA . PHE A 1 98 ? -11.773 -14.388 33.560 1.00 93.81 98 PHE A CA 1
ATOM 768 C C . PHE A 1 98 ? -11.038 -15.185 32.491 1.00 93.81 98 PHE A C 1
ATOM 770 O O . PHE A 1 98 ? -11.062 -16.418 32.472 1.00 93.81 98 PHE A O 1
ATOM 777 N N . LEU A 1 99 ? -10.391 -14.451 31.598 1.00 93.75 99 LEU A N 1
ATOM 778 C CA . LEU A 1 99 ? -9.535 -14.965 30.546 1.00 93.75 99 LEU A CA 1
ATOM 779 C C . LEU A 1 99 ? -8.082 -14.910 31.016 1.00 93.75 99 LEU A C 1
ATOM 781 O O . LEU A 1 99 ? -7.620 -13.871 31.493 1.00 93.75 99 LEU A O 1
ATOM 785 N N . VAL A 1 100 ? -7.359 -16.010 30.839 1.00 94.50 100 VAL A N 1
ATOM 786 C CA . VAL A 1 100 ? -5.916 -16.089 31.075 1.00 94.50 100 VAL A CA 1
ATOM 787 C C . VAL A 1 100 ? -5.226 -16.439 29.766 1.00 94.50 100 VAL A C 1
ATOM 789 O O . VAL A 1 100 ? -5.581 -17.437 29.142 1.00 94.50 100 VAL A O 1
ATOM 792 N N . VAL A 1 101 ? -4.231 -15.644 29.380 1.00 92.31 101 VAL A N 1
ATOM 793 C CA . VAL A 1 101 ? -3.331 -15.936 28.255 1.00 92.31 101 VAL A CA 1
ATOM 794 C C . VAL A 1 101 ? -2.033 -16.499 28.818 1.00 92.31 101 VAL A C 1
ATOM 796 O O . VAL A 1 101 ? -1.472 -15.929 29.756 1.00 92.31 101 VAL A O 1
ATOM 799 N N . GLN A 1 102 ? -1.564 -17.618 28.275 1.00 90.75 102 GLN A N 1
ATOM 800 C CA . GLN A 1 102 ? -0.412 -18.374 28.761 1.00 90.75 102 GLN A CA 1
ATOM 801 C C . GLN A 1 102 ? 0.597 -18.634 27.638 1.00 90.75 102 GLN A C 1
ATOM 803 O O . GLN A 1 102 ? 0.223 -18.807 26.474 1.00 90.75 102 GLN A O 1
ATOM 808 N N . ASN A 1 103 ? 1.876 -18.711 28.006 1.00 80.75 103 ASN A N 1
ATOM 809 C CA . ASN A 1 103 ? 2.936 -19.158 27.108 1.00 80.75 103 ASN A CA 1
ATOM 810 C C . ASN A 1 103 ? 2.937 -20.693 27.044 1.00 80.75 103 ASN A C 1
ATOM 812 O O . ASN A 1 103 ? 3.218 -21.334 28.060 1.00 80.75 103 ASN A O 1
ATOM 816 N N . ALA A 1 104 ? 2.629 -21.287 25.889 1.00 68.38 104 ALA A N 1
ATOM 817 C CA . ALA A 1 104 ? 2.809 -22.721 25.667 1.00 68.38 104 ALA A CA 1
ATOM 818 C C . ALA A 1 104 ? 4.063 -22.971 24.813 1.00 68.38 104 ALA A C 1
ATOM 820 O O . ALA A 1 104 ? 4.583 -22.080 24.151 1.00 68.38 104 ALA A O 1
ATOM 821 N N . SER A 1 105 ? 4.586 -24.198 24.836 1.00 61.84 105 SER A N 1
ATOM 822 C CA . SER A 1 105 ? 5.923 -24.528 24.311 1.00 61.84 105 SER A CA 1
ATOM 823 C C . SER A 1 105 ? 6.143 -24.251 22.814 1.00 61.84 105 SER A C 1
ATOM 825 O O . SER A 1 105 ? 7.285 -24.293 22.366 1.00 61.84 105 SER A O 1
ATOM 827 N N . ILE A 1 106 ? 5.074 -24.024 22.042 1.00 61.06 106 ILE A N 1
ATOM 828 C CA . ILE A 1 106 ? 5.112 -23.836 20.580 1.00 61.06 106 ILE A CA 1
ATOM 829 C C . ILE A 1 106 ? 4.297 -22.599 20.136 1.00 61.06 106 ILE A C 1
ATOM 831 O O . ILE A 1 106 ? 4.636 -21.995 19.123 1.00 61.06 106 ILE A O 1
ATOM 835 N N . ALA A 1 107 ? 3.269 -22.193 20.893 1.00 68.88 107 ALA A N 1
ATOM 836 C CA . ALA A 1 107 ? 2.389 -21.059 20.593 1.00 68.88 107 ALA A CA 1
ATOM 837 C C . ALA A 1 107 ? 1.749 -20.503 21.881 1.00 68.88 107 ALA A C 1
ATOM 839 O O . ALA A 1 107 ? 1.825 -21.131 22.937 1.00 68.88 107 ALA A O 1
ATOM 840 N N . PHE A 1 108 ? 1.091 -19.344 21.816 1.00 78.12 108 PHE A N 1
ATOM 841 C CA . PHE A 1 108 ? 0.287 -18.855 22.938 1.00 78.12 108 PHE A CA 1
ATOM 842 C C . PHE A 1 108 ? -1.040 -19.620 23.027 1.00 78.12 108 PHE A C 1
ATOM 844 O O . PHE A 1 108 ? -1.610 -20.034 22.019 1.00 78.12 108 PHE A O 1
ATOM 851 N N . SER A 1 109 ? -1.546 -19.789 24.245 1.00 86.44 109 SER A N 1
ATOM 852 C CA . SER A 1 109 ? -2.870 -20.373 24.494 1.00 86.44 109 SER A CA 1
ATOM 853 C C . SER A 1 109 ? -3.672 -19.463 25.408 1.00 86.44 109 SER A C 1
ATOM 855 O O . SER A 1 109 ? -3.100 -18.830 26.298 1.00 86.44 109 SER A O 1
ATOM 857 N N . ALA A 1 110 ? -4.987 -19.429 25.234 1.00 89.12 110 ALA A N 1
ATOM 858 C CA . ALA A 1 110 ? -5.884 -18.729 26.134 1.00 89.12 110 ALA A CA 1
ATOM 859 C C . ALA A 1 110 ? -6.911 -19.690 26.732 1.00 89.12 110 ALA A C 1
ATOM 861 O O . ALA A 1 110 ? -7.352 -20.653 26.104 1.00 89.12 110 ALA A O 1
ATOM 862 N N . ALA A 1 111 ? -7.305 -19.440 27.974 1.00 91.06 111 ALA A N 1
ATOM 863 C CA . ALA A 1 111 ? -8.315 -20.236 28.651 1.00 91.06 111 ALA A CA 1
ATOM 864 C C . ALA A 1 111 ? -9.241 -19.352 29.482 1.00 91.06 111 ALA A C 1
ATOM 866 O O . ALA A 1 111 ? -8.803 -18.420 30.159 1.00 91.06 111 ALA A O 1
ATOM 867 N N . ILE A 1 112 ? -10.532 -19.676 29.436 1.00 92.31 112 ILE A N 1
ATOM 868 C CA . ILE A 1 112 ? -11.567 -19.004 30.221 1.00 92.31 112 ILE A CA 1
ATOM 869 C C . ILE A 1 112 ? -11.835 -19.841 31.465 1.00 92.31 112 ILE A C 1
ATOM 871 O O . ILE A 1 112 ? -12.112 -21.042 31.375 1.00 92.31 112 ILE A O 1
ATOM 875 N N . TYR A 1 113 ? -11.777 -19.197 32.622 1.00 94.06 113 TYR A N 1
ATOM 876 C CA . TYR A 1 113 ? -12.021 -19.798 33.924 1.00 94.06 113 TYR A CA 1
ATOM 877 C C . TYR A 1 113 ? -13.175 -19.086 34.620 1.00 94.06 113 TYR A C 1
ATOM 879 O O . TYR A 1 113 ? -13.323 -17.869 34.520 1.00 94.06 113 TYR A O 1
ATOM 887 N N . ASN A 1 114 ? -13.968 -19.830 35.381 1.00 91.50 114 ASN A N 1
ATOM 888 C CA . ASN A 1 114 ? -14.931 -19.231 36.302 1.00 91.50 114 ASN A CA 1
ATOM 889 C C . ASN A 1 114 ? -14.300 -18.919 37.668 1.00 91.50 114 ASN A C 1
ATOM 891 O O . ASN A 1 114 ? -13.177 -19.332 37.966 1.00 91.50 114 ASN A O 1
ATOM 895 N N . LYS A 1 115 ? -15.051 -18.246 38.550 1.00 85.56 115 LYS A N 1
ATOM 896 C CA . LYS A 1 115 ? -14.602 -17.877 39.911 1.00 85.56 115 LYS A CA 1
ATOM 897 C C . LYS A 1 115 ? -14.065 -19.033 40.777 1.00 85.56 115 LYS A C 1
ATOM 899 O O . LYS A 1 115 ? -13.288 -18.820 41.711 1.00 85.56 115 LYS A O 1
ATOM 904 N N . ASN A 1 116 ? -14.447 -20.272 40.466 1.00 87.62 116 ASN A N 1
ATOM 905 C CA . ASN A 1 116 ? -13.994 -21.474 41.168 1.00 87.62 116 ASN A CA 1
ATOM 906 C C . ASN A 1 116 ? -12.745 -22.111 40.536 1.00 87.62 116 ASN A C 1
ATOM 908 O O . ASN A 1 116 ? -12.355 -23.196 40.959 1.00 87.62 116 ASN A O 1
ATOM 912 N N . ILE A 1 117 ? -12.104 -21.451 39.562 1.00 89.62 117 ILE A N 1
ATOM 913 C CA . ILE A 1 117 ? -10.924 -21.946 38.826 1.00 89.62 117 ILE A CA 1
ATOM 914 C C . ILE A 1 117 ? -11.260 -23.185 37.977 1.00 89.62 117 ILE A C 1
ATOM 916 O O . ILE A 1 117 ? -10.386 -23.923 37.526 1.00 89.62 117 ILE A O 1
ATOM 920 N N . LYS A 1 118 ? -12.544 -23.441 37.705 1.00 90.50 118 LYS A N 1
ATOM 921 C CA . LYS A 1 118 ? -12.902 -24.459 36.719 1.00 90.50 118 LYS A CA 1
ATOM 922 C C . LYS A 1 118 ? -12.714 -23.849 35.334 1.00 90.50 118 LYS A C 1
ATOM 924 O O . LYS A 1 118 ? -13.225 -22.765 35.057 1.00 90.50 118 LYS A O 1
ATOM 929 N N . ARG A 1 119 ? -11.957 -24.555 34.497 1.00 90.25 119 ARG A N 1
ATOM 930 C CA . ARG A 1 119 ? -11.714 -24.184 33.106 1.00 90.25 119 ARG A CA 1
ATOM 931 C C . ARG A 1 119 ? -12.962 -24.485 32.276 1.00 90.25 119 ARG A C 1
ATOM 933 O O . ARG A 1 119 ? -13.393 -25.637 32.229 1.00 90.25 119 ARG A O 1
ATOM 940 N N . ASP A 1 120 ? -13.524 -23.458 31.652 1.00 87.12 120 ASP A N 1
ATOM 941 C CA . ASP A 1 120 ? -14.755 -23.542 30.861 1.00 87.12 120 ASP A CA 1
ATOM 942 C C . ASP A 1 120 ? -14.462 -23.699 29.360 1.00 87.12 120 ASP A C 1
ATOM 944 O O . ASP A 1 120 ? -15.168 -24.437 28.676 1.00 87.12 120 ASP A O 1
ATOM 948 N N . ARG A 1 121 ? -13.413 -23.040 28.846 1.00 87.19 121 ARG A N 1
ATOM 949 C CA . ARG A 1 121 ? -13.001 -23.093 27.432 1.00 87.19 121 ARG A CA 1
ATOM 950 C C . ARG A 1 121 ? -11.482 -23.017 27.303 1.00 87.19 121 ARG A C 1
ATOM 952 O O . ARG A 1 121 ? -10.840 -22.304 28.075 1.00 87.19 121 ARG A O 1
ATOM 959 N N . ILE A 1 122 ? -10.936 -23.739 26.326 1.00 86.00 122 ILE A N 1
ATOM 960 C CA . ILE A 1 122 ? -9.539 -23.655 25.881 1.00 86.00 122 ILE A CA 1
ATOM 961 C C . ILE A 1 122 ? -9.533 -23.122 24.454 1.00 86.00 122 ILE A C 1
ATOM 963 O O . ILE A 1 122 ? -10.415 -23.454 23.662 1.00 86.00 122 ILE A O 1
ATOM 967 N N . ILE A 1 123 ? -8.552 -22.280 24.172 1.00 83.38 123 ILE A N 1
ATOM 968 C CA . ILE A 1 123 ? -8.314 -21.648 22.888 1.00 83.38 123 ILE A CA 1
ATOM 969 C C . ILE A 1 123 ? -6.829 -21.849 22.593 1.00 83.38 123 ILE A C 1
ATOM 971 O O . ILE A 1 123 ? -5.972 -21.200 23.197 1.00 83.38 123 ILE A O 1
ATOM 975 N N . ASP A 1 124 ? -6.539 -22.798 21.712 1.00 76.12 124 ASP A N 1
ATOM 976 C CA . ASP A 1 124 ? -5.176 -23.112 21.294 1.00 76.12 124 ASP A CA 1
ATOM 977 C C . ASP A 1 124 ? -4.743 -22.202 20.135 1.00 76.12 124 ASP A C 1
ATOM 979 O O . ASP A 1 124 ? -5.581 -21.738 19.362 1.00 76.12 124 ASP A O 1
ATOM 983 N N . ASP A 1 125 ? -3.433 -21.959 20.033 1.00 72.44 125 ASP A N 1
ATOM 984 C CA . ASP A 1 125 ? -2.794 -21.153 18.980 1.00 72.44 125 ASP A CA 1
ATOM 985 C C . ASP A 1 125 ? -3.357 -19.726 18.858 1.00 72.44 125 ASP A C 1
ATOM 987 O O . ASP A 1 125 ? -3.668 -19.227 17.777 1.00 72.44 125 ASP A O 1
ATOM 991 N N . CYS A 1 126 ? -3.530 -19.052 20.000 1.00 71.25 126 CYS A N 1
ATOM 992 C CA . CYS A 1 126 ? -4.127 -17.727 20.009 1.00 71.25 126 CYS A CA 1
ATOM 993 C C . CYS A 1 126 ? -3.134 -16.608 19.695 1.00 71.25 126 CYS A C 1
ATOM 995 O O . CYS A 1 126 ? -2.165 -16.410 20.420 1.00 71.25 126 CYS A O 1
ATOM 997 N N . ASN A 1 127 ? -3.413 -15.781 18.683 1.00 70.62 127 ASN A N 1
ATOM 998 C CA . ASN A 1 127 ? -2.585 -14.610 18.366 1.00 70.62 127 ASN A CA 1
ATOM 999 C C . ASN A 1 127 ? -2.894 -13.389 19.265 1.00 70.62 127 ASN A C 1
ATOM 1001 O O . ASN A 1 127 ? -2.989 -12.254 18.800 1.00 70.62 127 ASN A O 1
ATOM 1005 N N . ILE A 1 128 ? -3.086 -13.620 20.566 1.00 73.56 128 ILE A N 1
ATOM 1006 C CA . ILE A 1 128 ? -3.367 -12.584 21.572 1.00 73.56 128 ILE A CA 1
ATOM 1007 C C . ILE A 1 128 ? -2.031 -12.157 22.192 1.00 73.56 128 ILE A C 1
ATOM 1009 O O . ILE A 1 128 ? -1.705 -12.507 23.327 1.00 73.56 128 ILE A O 1
ATOM 1013 N N . MET A 1 129 ? -1.219 -11.437 21.414 1.00 74.06 129 MET A N 1
ATOM 1014 C CA . MET A 1 129 ? 0.044 -10.862 21.880 1.00 74.06 129 MET A CA 1
ATOM 1015 C C . MET A 1 129 ? -0.119 -9.353 22.069 1.00 74.06 129 MET A C 1
ATOM 1017 O O . MET A 1 129 ? -0.296 -8.613 21.102 1.00 74.06 129 MET A O 1
ATOM 1021 N N . ALA A 1 130 ? -0.078 -8.907 23.323 1.00 77.94 130 ALA A N 1
ATOM 1022 C CA . ALA A 1 130 ? -0.353 -7.526 23.699 1.00 77.94 130 ALA A CA 1
ATOM 1023 C C . ALA A 1 130 ? 0.355 -7.160 25.011 1.00 77.94 130 ALA A C 1
ATOM 1025 O O . ALA A 1 130 ? 0.552 -8.026 25.869 1.00 77.94 130 ALA A O 1
ATOM 1026 N N . ASP A 1 131 ? 0.669 -5.877 25.183 1.00 82.31 131 ASP A N 1
ATOM 1027 C CA . ASP A 1 131 ? 1.185 -5.333 26.445 1.00 82.31 131 ASP A CA 1
ATOM 1028 C C . ASP A 1 131 ? 0.099 -5.364 27.533 1.00 82.31 131 ASP A C 1
ATOM 1030 O O . ASP A 1 131 ? 0.377 -5.633 28.706 1.00 82.31 131 ASP A O 1
ATOM 1034 N N . ASP A 1 132 ? -1.158 -5.152 27.135 1.00 88.19 132 ASP A N 1
ATOM 1035 C CA . ASP A 1 132 ? -2.330 -5.335 27.983 1.00 88.19 132 ASP A CA 1
ATOM 1036 C C . ASP A 1 132 ? -3.547 -5.817 27.188 1.00 88.19 132 ASP A C 1
ATOM 1038 O O . ASP A 1 132 ? -3.663 -5.562 25.988 1.00 88.19 132 ASP A O 1
ATOM 1042 N N . ILE A 1 133 ? -4.465 -6.514 27.861 1.00 90.44 133 ILE A N 1
ATOM 1043 C CA . ILE A 1 133 ? -5.705 -7.003 27.246 1.00 90.44 133 ILE A CA 1
ATOM 1044 C C . ILE A 1 133 ? -6.949 -6.634 28.049 1.00 90.44 133 ILE A C 1
ATOM 1046 O O . ILE A 1 133 ? -6.920 -6.549 29.272 1.00 90.44 133 ILE A O 1
ATOM 1050 N N . SER A 1 134 ? -8.089 -6.503 27.392 1.00 89.94 134 SER A N 1
ATOM 1051 C CA . SER A 1 134 ? -9.389 -6.479 28.068 1.00 89.94 134 SER A CA 1
ATOM 1052 C C . SER A 1 134 ? -10.418 -7.162 27.190 1.00 89.94 134 SER A C 1
ATOM 1054 O O . SER A 1 134 ? -10.371 -7.015 25.975 1.00 89.94 134 SER A O 1
ATOM 1056 N N . CYS A 1 135 ? -11.365 -7.891 27.774 1.00 88.19 135 CYS A N 1
ATOM 1057 C CA . CYS A 1 135 ? -12.473 -8.410 26.980 1.00 88.19 135 CYS A CA 1
ATOM 1058 C C . CYS A 1 135 ? -13.489 -7.296 26.722 1.00 88.19 135 CYS A C 1
ATOM 1060 O O . CYS A 1 135 ? -13.603 -6.343 27.506 1.00 88.19 135 CYS A O 1
ATOM 1062 N N . SER A 1 136 ? -14.223 -7.419 25.621 1.00 75.69 136 SER A N 1
ATOM 1063 C CA . SER A 1 136 ? -15.391 -6.587 25.374 1.00 75.69 136 SER A CA 1
ATOM 1064 C C . SER A 1 136 ? -16.466 -6.844 26.443 1.00 75.69 136 SER A C 1
ATOM 1066 O O . SER A 1 136 ? -16.538 -7.908 27.060 1.00 75.69 136 SER A O 1
ATOM 1068 N N . THR A 1 137 ? -17.310 -5.841 26.696 1.00 70.00 137 THR A N 1
ATOM 1069 C CA . THR A 1 137 ? -18.460 -5.980 27.610 1.00 70.00 137 THR A CA 1
ATOM 1070 C C . THR A 1 137 ? -19.607 -6.767 26.979 1.00 70.00 137 THR A C 1
ATOM 1072 O O . THR A 1 137 ? -20.473 -7.266 27.691 1.00 70.00 137 THR A O 1
ATOM 1075 N N . GLU A 1 138 ? -19.606 -6.869 25.648 1.00 65.81 138 GLU A N 1
ATOM 1076 C CA . GLU A 1 138 ? -20.580 -7.584 24.831 1.00 65.81 138 GLU A CA 1
ATOM 1077 C C . GLU A 1 138 ? -19.828 -8.408 23.778 1.00 65.81 138 GLU A C 1
ATOM 1079 O O . GLU A 1 138 ? -18.913 -7.896 23.131 1.00 65.81 138 GLU A O 1
ATOM 1084 N N . GLY A 1 139 ? -20.205 -9.675 23.599 1.00 69.44 139 GLY A N 1
ATOM 1085 C CA . GLY A 1 139 ? -19.575 -10.575 22.628 1.00 69.44 139 GLY A CA 1
ATOM 1086 C C . GLY A 1 139 ? -18.356 -11.335 23.157 1.00 69.44 139 GLY A C 1
ATOM 1087 O O . GLY A 1 139 ? -18.049 -11.310 24.347 1.00 69.44 139 GLY A O 1
ATOM 1088 N N . ASP A 1 140 ? -17.699 -12.059 22.254 1.00 81.06 140 ASP A N 1
ATOM 1089 C CA . ASP A 1 140 ? -16.600 -12.983 22.551 1.00 81.06 140 ASP A CA 1
ATOM 1090 C C . ASP A 1 140 ? -15.266 -12.457 22.000 1.00 81.06 140 ASP A C 1
ATOM 1092 O O . ASP A 1 140 ? -14.519 -13.173 21.337 1.00 81.06 140 ASP A O 1
ATOM 1096 N N . ASN A 1 141 ? -14.989 -11.172 22.238 1.00 82.81 141 ASN A N 1
ATOM 1097 C CA . ASN A 1 141 ? -13.839 -10.472 21.672 1.00 82.81 141 ASN A CA 1
ATOM 1098 C C . ASN A 1 141 ? -12.854 -10.014 22.754 1.00 82.81 141 ASN A C 1
ATOM 1100 O O . ASN A 1 141 ? -13.230 -9.647 23.874 1.00 82.81 141 ASN A O 1
ATOM 1104 N N . VAL A 1 142 ? -11.574 -9.978 22.388 1.00 86.75 142 VAL A N 1
ATOM 1105 C CA . VAL A 1 142 ? -10.474 -9.485 23.219 1.00 86.75 142 VAL A CA 1
ATOM 1106 C C . VAL A 1 142 ? -9.821 -8.292 22.548 1.00 86.75 142 VAL A C 1
ATOM 1108 O O . VAL A 1 142 ? -9.328 -8.373 21.426 1.00 86.75 142 VAL A O 1
ATOM 1111 N N . LEU A 1 143 ? -9.770 -7.187 23.277 1.00 85.56 143 LEU A N 1
ATOM 1112 C CA . LEU A 1 143 ? -8.996 -6.017 22.912 1.00 85.56 143 LEU A CA 1
ATOM 1113 C C . LEU A 1 143 ? -7.555 -6.209 23.354 1.00 85.56 143 LEU A C 1
ATOM 1115 O O . LEU A 1 143 ? -7.284 -6.481 24.523 1.00 85.56 143 LEU A O 1
ATOM 1119 N N . CYS A 1 144 ? -6.649 -6.030 22.411 1.00 84.44 144 CYS A N 1
ATOM 1120 C CA . CYS A 1 144 ? -5.214 -6.158 22.563 1.00 84.44 144 CYS A CA 1
ATOM 1121 C C . CYS A 1 144 ? -4.590 -4.774 22.399 1.00 84.44 144 CYS A C 1
ATOM 1123 O O . CYS A 1 144 ? -4.610 -4.218 21.300 1.00 84.44 144 CYS A O 1
ATOM 1125 N N . ALA A 1 145 ? -4.052 -4.217 23.482 1.00 81.25 145 ALA A N 1
ATOM 1126 C CA . ALA A 1 145 ? -3.308 -2.966 23.453 1.00 81.25 145 ALA A CA 1
ATOM 1127 C C . ALA A 1 145 ? -1.810 -3.247 23.298 1.00 81.25 145 ALA A C 1
ATOM 1129 O O . ALA A 1 145 ? -1.238 -4.058 24.029 1.00 81.25 145 ALA A O 1
ATOM 1130 N N . GLY A 1 146 ? -1.167 -2.561 22.359 1.00 74.00 146 GLY A N 1
ATOM 1131 C CA . GLY A 1 146 ? 0.283 -2.591 22.235 1.00 74.00 146 GLY A CA 1
ATOM 1132 C C . GLY A 1 146 ? 0.829 -1.359 21.532 1.00 74.00 146 GLY A C 1
ATOM 1133 O O . GLY A 1 146 ? 0.088 -0.446 21.165 1.00 74.00 146 GLY A O 1
ATOM 1134 N N . SER A 1 147 ? 2.136 -1.371 21.285 1.00 62.91 147 SER A N 1
ATOM 1135 C CA . SER A 1 147 ? 2.882 -0.257 20.674 1.00 62.91 147 SER A CA 1
ATOM 1136 C C . SER A 1 147 ? 2.375 0.230 19.308 1.00 62.91 147 SER A C 1
ATOM 1138 O O . SER A 1 147 ? 2.758 1.311 18.872 1.00 62.91 147 SER A O 1
ATOM 1140 N N . LYS A 1 148 ? 1.534 -0.552 18.620 1.00 60.62 148 LYS A N 1
ATOM 1141 C CA . LYS A 1 148 ? 0.969 -0.229 17.296 1.00 60.62 148 LYS A CA 1
ATOM 1142 C C . LYS A 1 148 ? -0.512 0.176 17.331 1.00 60.62 148 LYS A C 1
ATOM 1144 O O . LYS A 1 148 ? -1.121 0.308 16.276 1.00 60.62 148 LYS A O 1
ATOM 1149 N N . GLY A 1 149 ? -1.109 0.322 18.514 1.00 69.06 149 GLY A N 1
ATOM 1150 C CA . GLY A 1 149 ? -2.529 0.644 18.681 1.00 69.06 149 GLY A CA 1
ATOM 1151 C C . GLY A 1 149 ? -3.338 -0.467 19.346 1.00 69.06 149 GLY A C 1
ATOM 1152 O O . GLY A 1 149 ? -2.781 -1.415 19.908 1.00 69.06 149 GLY A O 1
ATOM 1153 N N . ILE A 1 150 ? -4.665 -0.327 19.293 1.00 75.19 150 ILE A N 1
ATOM 1154 C CA . ILE A 1 150 ? -5.606 -1.297 19.866 1.00 75.19 150 ILE A CA 1
ATOM 1155 C C . ILE A 1 150 ? -6.265 -2.103 18.759 1.00 75.19 150 ILE A C 1
ATOM 1157 O O . ILE A 1 150 ? -6.828 -1.556 17.807 1.00 75.19 150 ILE A O 1
ATOM 1161 N N . LYS A 1 151 ? -6.207 -3.420 18.924 1.00 78.06 151 LYS A N 1
ATOM 1162 C CA . LYS A 1 151 ? -6.769 -4.400 18.001 1.00 78.06 151 LYS A CA 1
ATOM 1163 C C . LYS A 1 151 ? -7.827 -5.228 18.703 1.00 78.06 151 LYS A C 1
ATOM 1165 O O . LYS A 1 151 ? -7.647 -5.580 19.865 1.00 78.06 151 LYS A O 1
ATOM 1170 N N . GLU A 1 152 ? -8.893 -5.562 18.001 1.00 79.56 152 GLU A N 1
ATOM 1171 C CA . GLU A 1 152 ? -9.897 -6.516 18.453 1.00 79.56 152 GLU A CA 1
ATOM 1172 C C . GLU A 1 152 ? -9.636 -7.878 17.826 1.00 79.56 152 GLU A C 1
ATOM 1174 O O . GLU A 1 152 ? -9.378 -7.981 16.627 1.00 79.56 152 GLU A O 1
ATOM 1179 N N . VAL A 1 153 ? -9.680 -8.919 18.653 1.00 78.44 153 VAL A N 1
ATOM 1180 C CA . VAL A 1 153 ? -9.493 -10.311 18.248 1.00 78.44 153 VAL A CA 1
ATOM 1181 C C . VAL A 1 153 ? -10.708 -11.106 18.703 1.00 78.44 153 VAL A C 1
ATOM 1183 O O . VAL A 1 153 ? -10.995 -11.165 19.900 1.00 78.44 153 VAL A O 1
ATOM 1186 N N . SER A 1 154 ? -11.412 -11.734 17.762 1.00 79.12 154 SER A N 1
ATOM 1187 C CA . SER A 1 154 ? -12.503 -12.661 18.082 1.00 79.12 154 SER A CA 1
ATOM 1188 C C . SER A 1 154 ? -11.953 -13.970 18.647 1.00 79.12 154 SER A C 1
ATOM 1190 O O . SER A 1 154 ? -11.063 -14.579 18.053 1.00 79.12 154 SER A O 1
ATOM 1192 N N . LEU A 1 155 ? -12.506 -14.437 19.770 1.00 75.62 155 LEU A N 1
ATOM 1193 C CA . LEU A 1 155 ? -12.162 -15.726 20.380 1.00 75.62 155 LEU A CA 1
ATOM 1194 C C . LEU A 1 155 ? -12.770 -16.932 19.640 1.00 75.62 155 LEU A C 1
ATOM 1196 O O . LEU A 1 155 ? -12.444 -18.075 19.972 1.00 75.62 155 LEU A O 1
ATOM 1200 N N . GLU A 1 156 ? -13.638 -16.717 18.646 1.00 69.06 156 GLU A N 1
ATOM 1201 C CA . GLU A 1 156 ? -14.228 -17.786 17.824 1.00 69.06 156 GLU A CA 1
ATOM 1202 C C . GLU A 1 156 ? -13.355 -18.175 16.616 1.00 69.06 156 GLU A C 1
ATOM 1204 O O . GLU A 1 156 ? -13.317 -19.353 16.265 1.00 69.06 156 GLU A O 1
ATOM 1209 N N . ASN A 1 157 ? -12.587 -17.239 16.041 1.00 58.78 157 ASN A N 1
ATOM 1210 C CA . ASN A 1 157 ? -11.883 -17.415 14.753 1.00 58.78 157 ASN A CA 1
ATOM 1211 C C . ASN A 1 157 ? -10.348 -17.485 14.864 1.00 58.78 157 ASN A C 1
ATOM 1213 O O . ASN A 1 157 ? -9.611 -17.224 13.917 1.00 58.78 157 ASN A O 1
ATOM 1217 N N . VAL A 1 158 ? -9.853 -17.886 16.030 1.00 54.06 158 VAL A N 1
ATOM 1218 C CA . VAL A 1 158 ? -8.450 -17.742 16.454 1.00 54.06 158 VAL A CA 1
ATOM 1219 C C . VAL A 1 158 ? -7.437 -18.542 15.605 1.00 54.06 158 VAL A C 1
ATOM 1221 O O . VAL A 1 158 ? -6.250 -18.237 15.613 1.00 54.06 158 VAL A O 1
ATOM 1224 N N . ALA A 1 159 ? -7.894 -19.513 14.806 1.00 45.44 159 ALA A N 1
ATOM 1225 C CA . ALA A 1 159 ? -7.042 -20.297 13.904 1.00 45.44 159 ALA A CA 1
ATOM 1226 C C . ALA A 1 159 ? -6.663 -19.573 12.588 1.00 45.44 159 ALA A C 1
ATOM 1228 O O . ALA A 1 159 ? -5.872 -20.105 11.807 1.00 45.44 159 ALA A O 1
ATOM 1229 N N . GLY A 1 160 ? -7.216 -18.385 12.312 1.00 45.41 160 GLY A N 1
ATOM 1230 C CA . GLY A 1 160 ? -6.918 -17.587 11.118 1.00 45.41 160 GLY A CA 1
ATOM 1231 C C . GLY A 1 160 ? -6.316 -16.229 11.476 1.00 45.41 160 GLY A C 1
ATOM 1232 O O . GLY A 1 160 ? -6.826 -15.522 12.339 1.00 45.41 160 GLY A O 1
ATOM 1233 N N . LYS A 1 161 ? -5.256 -15.813 10.773 1.00 49.12 161 LYS A N 1
ATOM 1234 C CA . LYS A 1 161 ? -4.654 -14.465 10.885 1.00 49.12 161 LYS A CA 1
ATOM 1235 C C . LYS A 1 161 ? -5.568 -13.332 10.367 1.00 49.12 161 LYS A C 1
ATOM 1237 O O . LYS A 1 161 ? -5.132 -12.185 10.337 1.00 49.12 161 LYS A O 1
ATOM 1242 N N . ASP A 1 162 ? -6.797 -13.651 9.962 1.00 44.22 162 ASP A N 1
ATOM 1243 C CA . ASP A 1 162 ? -7.603 -12.843 9.042 1.00 44.22 162 ASP A CA 1
ATOM 1244 C C . ASP A 1 162 ? -8.663 -11.943 9.715 1.00 44.22 162 ASP A C 1
ATOM 1246 O O . ASP A 1 162 ? -9.147 -11.022 9.064 1.00 44.22 162 ASP A O 1
ATOM 1250 N N . ASP A 1 163 ? -8.965 -12.118 11.011 1.00 51.22 163 ASP A N 1
ATOM 1251 C CA . ASP A 1 163 ? -10.016 -11.358 11.726 1.00 51.22 163 ASP A CA 1
ATOM 1252 C C . ASP A 1 163 ? -9.456 -10.454 12.839 1.00 51.22 163 ASP A C 1
ATOM 1254 O O . ASP A 1 163 ? -9.894 -10.490 13.992 1.00 51.22 163 ASP A O 1
ATOM 1258 N N . VAL A 1 164 ? -8.445 -9.650 12.512 1.00 57.84 164 VAL A N 1
ATOM 1259 C CA . VAL A 1 164 ? -7.925 -8.626 13.428 1.00 57.84 164 VAL A CA 1
ATOM 1260 C C . VAL A 1 164 ? -8.407 -7.258 12.963 1.00 57.84 164 VAL A C 1
ATOM 1262 O O . VAL A 1 164 ? -7.863 -6.696 12.011 1.00 57.84 164 VAL A O 1
ATOM 1265 N N . GLU A 1 165 ? -9.417 -6.708 13.636 1.00 60.34 165 GLU A N 1
ATOM 1266 C CA . GLU A 1 165 ? -9.896 -5.352 13.362 1.00 60.34 165 GLU A CA 1
ATOM 1267 C C . GLU A 1 165 ? -9.103 -4.347 14.206 1.00 60.34 165 GLU A C 1
ATOM 1269 O O . GLU A 1 165 ? -9.087 -4.400 15.438 1.00 60.34 165 GLU A O 1
ATOM 1274 N N . THR A 1 166 ? -8.412 -3.411 13.555 1.00 63.53 166 THR A N 1
ATOM 1275 C CA . THR A 1 166 ? -7.814 -2.272 14.259 1.00 63.53 166 THR A CA 1
ATOM 1276 C C . THR A 1 166 ? -8.932 -1.299 14.622 1.00 63.53 166 THR A C 1
ATOM 1278 O O . THR A 1 166 ? -9.411 -0.566 13.758 1.00 63.53 166 THR A O 1
ATOM 1281 N N . ILE A 1 167 ? -9.341 -1.275 15.895 1.00 62.00 167 ILE A N 1
ATOM 1282 C CA . ILE A 1 167 ? -10.372 -0.336 16.367 1.00 62.00 167 ILE A CA 1
ATOM 1283 C C . ILE A 1 167 ? -9.823 1.094 16.359 1.00 62.00 167 ILE A C 1
ATOM 1285 O O . ILE A 1 167 ? -10.522 2.035 15.989 1.00 62.00 167 ILE A O 1
ATOM 1289 N N . LEU A 1 168 ? -8.563 1.265 16.773 1.00 63.91 168 LEU A N 1
ATOM 1290 C CA . LEU A 1 168 ? -7.929 2.574 16.925 1.00 63.91 168 LEU A CA 1
ATOM 1291 C C . LEU A 1 168 ? -6.473 2.518 16.443 1.00 63.91 168 LEU A C 1
ATOM 1293 O O . LEU A 1 168 ? -5.604 2.049 17.191 1.00 63.91 168 LEU A O 1
ATOM 1297 N N . PRO A 1 169 ? -6.186 2.990 15.215 1.00 53.44 169 PRO A N 1
ATOM 1298 C CA . PRO A 1 169 ? -4.819 3.242 14.786 1.00 53.44 169 PRO A CA 1
ATOM 1299 C C . PRO A 1 169 ? -4.299 4.486 15.518 1.00 53.44 169 PRO A C 1
ATOM 1301 O O . PRO A 1 169 ? -4.850 5.578 15.384 1.00 53.44 169 PRO A O 1
ATOM 1304 N N . LEU A 1 170 ? -3.252 4.328 16.328 1.00 56.38 170 LEU A N 1
ATOM 1305 C CA . LEU A 1 170 ? -2.634 5.438 17.057 1.00 56.38 170 LEU A CA 1
ATOM 1306 C C . LEU A 1 170 ? -1.486 6.006 16.216 1.00 56.38 170 LEU A C 1
ATOM 1308 O O . LEU A 1 170 ? -0.325 5.703 16.467 1.00 56.38 170 LEU A O 1
ATOM 1312 N N . ASN A 1 171 ? -1.820 6.800 15.197 1.00 46.94 171 ASN A N 1
ATOM 1313 C CA . ASN A 1 171 ? -0.834 7.548 14.416 1.00 46.94 171 ASN A CA 1
ATOM 1314 C C . ASN A 1 171 ? -0.821 9.005 14.904 1.00 46.94 171 ASN A C 1
ATOM 1316 O O . ASN A 1 171 ? -1.502 9.873 14.363 1.00 46.94 171 ASN A O 1
ATOM 1320 N N . LEU A 1 172 ? -0.114 9.244 16.007 1.00 41.59 172 LEU A N 1
ATOM 1321 C CA . LEU A 1 172 ? 0.193 10.578 16.517 1.00 41.59 172 LEU A CA 1
ATOM 1322 C C . LEU A 1 172 ? 1.696 10.619 16.782 1.00 41.59 172 LEU A C 1
ATOM 1324 O O . LEU A 1 172 ? 2.231 9.748 17.468 1.00 41.59 172 LEU A O 1
ATOM 1328 N N . ASP A 1 173 ? 2.354 11.599 16.173 1.00 40.22 173 ASP A N 1
ATOM 1329 C CA . ASP A 1 173 ? 3.799 11.793 16.160 1.00 40.22 173 ASP A CA 1
ATOM 1330 C C . ASP A 1 173 ? 4.479 11.488 17.506 1.00 40.22 173 ASP A C 1
ATOM 1332 O O . ASP A 1 173 ? 4.119 12.028 18.551 1.00 40.22 173 ASP A O 1
ATOM 1336 N N . ASN A 1 174 ? 5.538 10.679 17.439 1.00 39.84 174 ASN A N 1
ATOM 1337 C CA . ASN A 1 174 ? 6.533 10.451 18.486 1.00 39.84 174 ASN A CA 1
ATOM 1338 C C . ASN A 1 174 ? 6.044 9.807 19.803 1.00 39.84 174 ASN A C 1
ATOM 1340 O O . ASN A 1 174 ? 5.723 10.447 20.800 1.00 39.84 174 ASN A O 1
ATOM 1344 N N . SER A 1 175 ? 6.213 8.479 19.823 1.00 42.88 175 SER A N 1
ATOM 1345 C CA . SER A 1 175 ? 6.830 7.724 20.924 1.00 42.88 175 SER A CA 1
ATOM 1346 C C . SER 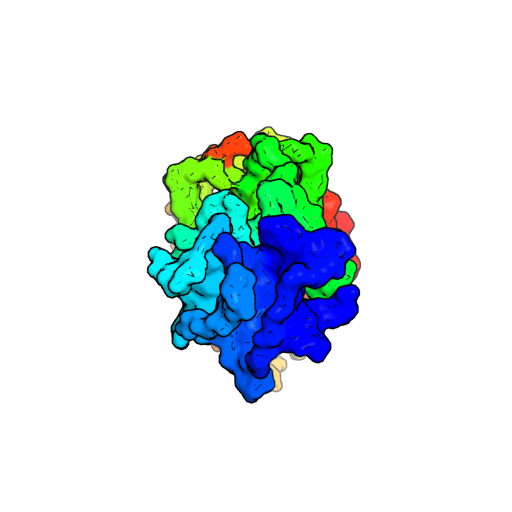A 1 175 ? 6.207 7.861 22.315 1.00 42.88 175 SER A C 1
ATOM 1348 O O . SER A 1 175 ? 6.915 8.324 23.205 1.00 42.88 175 SER A O 1
ATOM 1350 N N . ASN A 1 176 ? 4.951 7.423 22.536 1.00 49.75 176 ASN A N 1
ATOM 1351 C CA . ASN A 1 176 ? 4.457 7.165 23.906 1.00 49.75 176 ASN A CA 1
ATOM 1352 C C . ASN A 1 176 ? 3.103 6.420 24.093 1.00 49.75 176 ASN A C 1
ATOM 1354 O O . ASN A 1 176 ? 2.377 6.773 25.007 1.00 49.75 176 ASN A O 1
ATOM 1358 N N . PHE A 1 177 ? 2.680 5.379 23.357 1.00 59.50 177 PHE A N 1
ATOM 1359 C CA . PHE A 1 177 ? 1.287 4.866 23.539 1.00 59.50 177 PHE A CA 1
ATOM 1360 C C . PHE A 1 177 ? 1.167 3.330 23.401 1.00 59.50 177 PHE A C 1
ATOM 1362 O O . PHE A 1 177 ? 1.867 2.773 22.568 1.00 59.50 177 PHE A O 1
ATOM 1369 N N . ALA A 1 178 ? 0.360 2.537 24.131 1.00 54.06 178 ALA A N 1
ATOM 1370 C CA . ALA A 1 178 ? -0.431 2.657 25.368 1.00 54.06 178 ALA A CA 1
ATOM 1371 C C . ALA A 1 178 ? -0.175 1.378 26.206 1.00 54.06 178 ALA A C 1
ATOM 1373 O O . ALA A 1 178 ? -0.130 0.285 25.642 1.00 54.06 178 ALA A O 1
ATOM 1374 N N . LEU A 1 179 ? 0.012 1.482 27.526 1.00 65.00 179 LEU A N 1
ATOM 1375 C CA . LEU A 1 179 ? 0.448 0.345 28.355 1.00 65.00 179 LEU A CA 1
ATOM 1376 C C . LEU A 1 179 ? -0.711 -0.434 28.978 1.00 65.00 179 LEU A C 1
ATOM 1378 O O . LEU A 1 179 ? -0.525 -1.584 29.374 1.00 65.00 179 LEU A O 1
ATOM 1382 N N . ARG A 1 180 ? -1.867 0.210 29.164 1.00 75.81 180 ARG A N 1
ATOM 1383 C CA . ARG A 1 180 ? -3.018 -0.364 29.870 1.00 75.81 180 ARG A CA 1
ATOM 1384 C C . ARG A 1 180 ? -4.327 0.009 29.197 1.00 75.81 180 ARG A C 1
ATOM 1386 O O . ARG A 1 180 ? -4.492 1.148 28.757 1.00 75.81 180 ARG A O 1
ATOM 1393 N N . ILE A 1 181 ? -5.251 -0.945 29.170 1.00 82.88 181 ILE A N 1
ATOM 1394 C CA . ILE A 1 181 ? -6.587 -0.794 28.594 1.00 82.88 181 ILE A CA 1
ATOM 1395 C C . ILE A 1 181 ? -7.658 -1.176 29.614 1.00 82.88 181 ILE A C 1
ATOM 1397 O O . ILE A 1 181 ? -7.557 -2.183 30.315 1.00 82.88 181 ILE A O 1
ATOM 1401 N N . CYS A 1 182 ? -8.714 -0.371 29.676 1.00 81.19 182 CYS A N 1
ATOM 1402 C CA . CYS A 1 182 ? -9.923 -0.672 30.429 1.00 81.19 182 CYS A CA 1
ATOM 1403 C C . CYS A 1 182 ? -11.151 -0.391 29.562 1.00 81.19 182 CYS A C 1
ATOM 1405 O O . CYS A 1 182 ? -11.148 0.517 28.732 1.00 81.19 182 CYS A O 1
ATOM 1407 N N . VAL A 1 183 ? -12.202 -1.183 29.745 1.00 78.62 183 VAL A N 1
ATOM 1408 C CA . VAL A 1 183 ? -13.399 -1.155 28.904 1.00 78.62 183 VAL A CA 1
ATOM 1409 C C . VAL A 1 183 ? -14.620 -1.010 29.803 1.00 78.62 183 VAL A C 1
ATOM 1411 O O . VAL A 1 183 ? -14.858 -1.864 30.656 1.00 78.62 183 VAL A O 1
ATOM 1414 N N . SER A 1 184 ? -15.407 0.049 29.610 1.00 75.50 184 SER A N 1
ATOM 1415 C CA . SER A 1 184 ? -16.751 0.170 30.194 1.00 75.50 184 SER A CA 1
ATOM 1416 C C . SER A 1 184 ? -17.815 -0.180 29.160 1.00 75.50 184 SER A C 1
ATOM 1418 O O . SER A 1 184 ? -17.497 -0.510 28.024 1.00 75.50 184 SER A O 1
ATOM 1420 N N . GLU A 1 185 ? -19.097 -0.126 29.517 1.00 72.12 185 GLU A N 1
ATOM 1421 C CA . GLU A 1 185 ? -20.184 -0.349 28.553 1.00 72.12 185 GLU A CA 1
ATOM 1422 C C . GLU A 1 185 ? -20.179 0.674 27.408 1.00 72.12 185 GLU A C 1
ATOM 1424 O O . GLU A 1 185 ? -20.524 0.314 26.286 1.00 72.12 185 GLU A O 1
ATOM 1429 N N . LYS A 1 186 ? -19.738 1.913 27.664 1.00 70.31 186 LYS A N 1
ATOM 1430 C CA . LYS A 1 186 ? -19.841 3.034 26.716 1.00 70.31 186 LYS A CA 1
ATOM 1431 C C . LYS A 1 186 ? -18.518 3.582 26.216 1.00 70.31 186 LYS A C 1
ATOM 1433 O O . LYS A 1 186 ? -18.515 4.247 25.194 1.00 70.31 186 LYS A O 1
ATOM 1438 N N . GLU A 1 187 ? -17.416 3.315 26.902 1.00 78.69 187 GLU A N 1
ATOM 1439 C CA . GLU A 1 187 ? -16.134 3.972 26.652 1.00 78.69 187 GLU A CA 1
ATOM 1440 C C . GLU A 1 187 ? -14.987 2.956 26.721 1.00 78.69 187 GLU A C 1
ATOM 1442 O O . GLU A 1 187 ? -15.030 1.958 27.452 1.00 78.69 187 GLU A O 1
ATOM 1447 N N . TYR A 1 188 ? -13.941 3.226 25.954 1.00 76.81 188 TYR A N 1
ATOM 1448 C CA . TYR A 1 188 ? -12.620 2.652 26.117 1.00 76.81 188 TYR A CA 1
ATOM 1449 C C . TYR A 1 188 ? -11.718 3.667 26.823 1.00 76.81 188 TYR A C 1
ATOM 1451 O O . TYR A 1 188 ? -11.712 4.849 26.480 1.00 76.81 188 TYR A O 1
ATOM 1459 N N . TYR A 1 189 ? -10.927 3.191 27.780 1.00 78.19 189 TYR A N 1
ATOM 1460 C CA . TYR A 1 189 ? -9.933 3.991 28.488 1.00 78.19 189 TYR A CA 1
ATOM 1461 C C . TYR A 1 189 ? -8.542 3.442 28.211 1.00 78.19 189 TYR A C 1
ATOM 1463 O O . TYR A 1 189 ? -8.317 2.231 28.318 1.00 78.19 189 TYR A O 1
ATOM 1471 N N . PHE A 1 190 ? -7.598 4.336 27.930 1.00 75.44 190 PHE A N 1
ATOM 1472 C CA . PHE A 1 190 ? -6.211 3.976 27.653 1.00 75.44 190 PHE A CA 1
ATOM 1473 C C . PHE A 1 190 ? -5.261 4.820 28.479 1.00 75.44 190 PHE A C 1
ATOM 1475 O O . PHE A 1 190 ? -5.459 6.024 28.612 1.00 75.44 190 PHE A O 1
ATOM 1482 N N . LEU A 1 191 ? -4.209 4.194 28.993 1.00 71.75 191 LEU A N 1
ATOM 1483 C CA . LEU A 1 191 ? -3.116 4.885 29.666 1.00 71.75 191 LEU A CA 1
ATOM 1484 C C . LEU A 1 191 ? -1.865 4.827 28.787 1.00 71.75 191 LEU A C 1
ATOM 1486 O O . LEU A 1 191 ? -1.496 3.756 28.297 1.00 71.75 191 LEU A O 1
ATOM 1490 N N . ASP A 1 192 ? -1.225 5.972 28.575 1.00 64.81 192 ASP A N 1
ATOM 1491 C CA . ASP A 1 192 ? 0.029 6.081 27.826 1.00 64.81 192 ASP A CA 1
ATOM 1492 C C . ASP A 1 192 ? 1.194 5.308 28.484 1.00 64.81 192 ASP A C 1
ATOM 1494 O O . ASP A 1 192 ? 1.128 4.880 29.638 1.00 64.81 192 ASP A O 1
ATOM 1498 N N . ILE A 1 193 ? 2.293 5.114 27.745 1.00 65.44 193 ILE A N 1
ATOM 1499 C CA . ILE A 1 193 ? 3.458 4.347 28.239 1.00 65.44 193 ILE A CA 1
ATOM 1500 C C . ILE A 1 193 ? 4.128 5.048 29.433 1.00 65.44 193 ILE A C 1
ATOM 1502 O O . ILE A 1 193 ? 4.660 4.383 30.326 1.00 65.44 193 ILE A O 1
ATOM 1506 N N . SER A 1 194 ? 4.052 6.381 29.494 1.00 64.69 194 SER A N 1
ATOM 1507 C CA . SER A 1 194 ? 4.522 7.186 30.627 1.00 64.69 194 SER A CA 1
ATOM 1508 C C . SER A 1 194 ? 3.601 7.174 31.853 1.00 64.69 194 SER A C 1
ATOM 1510 O O . SER A 1 194 ? 3.948 7.803 32.855 1.00 64.69 194 SER A O 1
ATOM 1512 N N . ASN A 1 195 ? 2.454 6.486 31.822 1.00 67.62 195 ASN A N 1
ATOM 1513 C CA . ASN A 1 195 ? 1.441 6.499 32.887 1.00 67.62 195 ASN A CA 1
ATOM 1514 C C . ASN A 1 195 ? 1.007 7.915 33.324 1.00 67.62 195 ASN A C 1
ATOM 1516 O O . ASN A 1 195 ? 0.722 8.157 34.496 1.00 67.62 195 ASN A O 1
ATOM 1520 N N . SER A 1 196 ? 1.007 8.862 32.391 1.00 65.62 196 SER A N 1
ATOM 1521 C CA . SER A 1 196 ? 0.790 10.290 32.607 1.00 65.62 196 SER A CA 1
ATOM 1522 C C . SER A 1 196 ? -0.509 10.807 31.982 1.00 65.62 196 SER A C 1
ATOM 1524 O O . SER A 1 196 ? -1.058 11.790 32.478 1.00 65.62 196 SER A O 1
ATOM 1526 N N . ILE A 1 197 ? -1.023 10.170 30.924 1.00 60.69 197 ILE A N 1
ATOM 1527 C CA . ILE A 1 197 ? -2.212 10.632 30.189 1.00 60.69 197 ILE A CA 1
ATOM 1528 C C . ILE A 1 197 ? -3.223 9.494 30.046 1.00 60.69 197 ILE A C 1
ATOM 1530 O O . ILE A 1 197 ? -2.902 8.431 29.516 1.00 60.69 197 ILE A O 1
ATOM 1534 N N . VAL A 1 198 ? -4.462 9.753 30.480 1.00 72.19 198 VAL A N 1
ATOM 1535 C CA . VAL A 1 198 ? -5.613 8.873 30.238 1.00 72.19 198 VAL A CA 1
ATOM 1536 C C . VAL A 1 198 ? -6.392 9.382 29.030 1.00 72.19 198 VAL A C 1
ATOM 1538 O O . VAL A 1 198 ? -6.906 10.500 29.046 1.00 72.19 198 VAL A O 1
ATOM 1541 N N . TYR A 1 199 ? -6.512 8.544 28.009 1.00 65.88 199 TYR A N 1
ATOM 1542 C CA . TYR A 1 199 ? -7.384 8.764 26.861 1.00 65.88 199 TYR A CA 1
ATOM 1543 C C . TYR A 1 199 ? -8.731 8.102 27.113 1.00 65.88 199 TYR A C 1
ATOM 1545 O O . TYR A 1 199 ? -8.783 6.960 27.572 1.00 65.88 199 TYR A O 1
ATOM 1553 N N . VAL A 1 200 ? -9.806 8.810 26.780 1.00 73.38 200 VAL A N 1
ATOM 1554 C CA . VAL A 1 200 ? -11.178 8.302 26.830 1.00 73.38 200 VAL A CA 1
ATOM 1555 C C . VAL A 1 200 ? -11.732 8.342 25.416 1.00 73.38 200 VAL A C 1
ATOM 1557 O O . VAL A 1 200 ? -11.657 9.375 24.753 1.00 73.38 200 VAL A O 1
ATOM 1560 N N . VAL A 1 201 ? -12.240 7.209 24.949 1.00 68.81 201 VAL A N 1
ATOM 1561 C CA . VAL A 1 201 ? -12.792 7.048 23.605 1.00 68.81 201 VAL A CA 1
ATOM 1562 C C . VAL A 1 201 ? -14.175 6.440 23.738 1.00 68.81 201 VAL A C 1
ATOM 1564 O O . VAL A 1 201 ? -14.309 5.318 24.219 1.00 68.81 201 VAL A O 1
ATOM 1567 N N . ASP A 1 202 ? -15.203 7.143 23.283 1.00 65.88 202 ASP A N 1
ATOM 1568 C CA . ASP A 1 202 ? -16.552 6.590 23.256 1.00 65.88 202 ASP A CA 1
ATOM 1569 C C . ASP A 1 202 ? -16.609 5.352 22.339 1.00 65.88 202 ASP A C 1
ATOM 1571 O O . ASP A 1 202 ? -16.196 5.374 21.181 1.00 65.88 202 ASP A O 1
ATOM 1575 N N . LYS A 1 203 ? -17.169 4.246 22.833 1.00 66.19 203 LYS A N 1
ATOM 1576 C CA . LYS A 1 203 ? -17.588 3.102 22.002 1.00 66.19 203 LYS A CA 1
ATOM 1577 C C . LYS A 1 203 ? -18.661 3.508 21.000 1.00 66.19 203 LYS A C 1
ATOM 1579 O O . LYS A 1 203 ? -18.806 2.882 19.954 1.00 66.19 203 LYS A O 1
ATOM 1584 N N . GLU A 1 204 ? -19.406 4.556 21.343 1.00 54.59 204 GLU A N 1
ATOM 1585 C CA . GLU A 1 204 ? -20.312 5.280 20.462 1.00 54.59 204 GLU A CA 1
ATOM 1586 C C . GLU A 1 204 ? -19.605 6.436 19.735 1.00 54.59 204 GLU A C 1
ATOM 1588 O O . GLU A 1 204 ? -20.230 7.459 19.459 1.00 54.59 204 GLU A O 1
ATOM 1593 N N . ILE A 1 205 ? -18.329 6.285 19.345 1.00 47.53 205 ILE A N 1
ATOM 1594 C CA . ILE A 1 205 ? -17.846 6.979 18.143 1.00 47.53 205 ILE A CA 1
ATOM 1595 C C . ILE A 1 205 ? -18.665 6.433 16.972 1.00 47.53 205 ILE A C 1
ATOM 1597 O O . ILE A 1 205 ? -18.339 5.446 16.322 1.00 47.53 205 ILE A O 1
ATOM 1601 N N . ASP A 1 206 ? -19.822 7.060 16.818 1.00 39.44 206 ASP A N 1
ATOM 1602 C CA . ASP A 1 206 ? -20.728 7.066 15.696 1.00 39.44 206 ASP A CA 1
ATOM 1603 C C . ASP A 1 206 ? -20.877 5.716 14.969 1.00 39.44 206 ASP A C 1
ATOM 1605 O O . ASP A 1 206 ? -20.528 5.563 13.801 1.00 39.44 206 ASP A O 1
ATOM 1609 N N . LYS A 1 207 ? -21.528 4.756 15.645 1.00 38.50 207 LYS A N 1
ATOM 1610 C CA . LYS A 1 207 ? -22.378 3.753 14.977 1.00 38.50 207 LYS A CA 1
ATOM 1611 C C . LYS A 1 207 ? -23.684 4.384 14.458 1.00 38.50 207 LYS A C 1
ATOM 1613 O O . LYS A 1 207 ? -24.691 3.682 14.329 1.00 38.50 207 LYS A O 1
ATOM 1618 N N . SER A 1 208 ? -23.717 5.677 14.097 1.00 40.84 208 SER A N 1
ATOM 1619 C CA . SER A 1 208 ? -24.581 6.009 12.968 1.00 40.84 208 SER A CA 1
ATOM 1620 C C . SER A 1 208 ? -24.132 5.126 11.814 1.00 40.84 208 SER A C 1
ATOM 1622 O O . SER A 1 208 ? -22.975 4.723 11.703 1.00 40.84 208 SER A O 1
ATOM 1624 N N . SER A 1 209 ? -25.077 4.726 10.989 1.00 48.72 209 SER A N 1
ATOM 1625 C CA . SER A 1 209 ? -24.853 3.985 9.761 1.00 48.72 209 SER A CA 1
ATOM 1626 C C . SER A 1 209 ? -24.035 4.815 8.760 1.00 48.72 209 SER A C 1
ATOM 1628 O O . SER A 1 209 ? -24.520 5.087 7.659 1.00 48.72 209 SER A O 1
ATOM 1630 N N . LYS A 1 210 ? -22.832 5.275 9.135 1.00 58.72 210 LYS A N 1
ATOM 1631 C CA . LYS A 1 210 ? -21.909 5.944 8.239 1.00 58.72 210 LYS A CA 1
ATOM 1632 C C . LYS A 1 210 ? -21.637 4.980 7.118 1.00 58.72 210 LYS A C 1
ATOM 1634 O O . LYS A 1 210 ? -21.300 3.808 7.312 1.00 58.72 210 LYS A O 1
ATOM 1639 N N . LYS A 1 211 ? -21.882 5.469 5.918 1.00 77.44 211 LYS A N 1
ATOM 1640 C CA . LYS A 1 211 ? -21.682 4.684 4.717 1.00 77.44 211 LYS A CA 1
ATOM 1641 C C . LYS A 1 211 ? -20.189 4.368 4.653 1.00 77.44 211 LYS A C 1
ATOM 1643 O O . LYS A 1 211 ? -19.374 5.277 4.686 1.00 77.44 211 LYS A O 1
ATOM 1648 N N . GLN A 1 212 ? -19.827 3.091 4.630 1.00 84.50 212 GLN A N 1
ATOM 1649 C CA . GLN A 1 212 ? -18.420 2.697 4.600 1.00 84.50 212 GLN A CA 1
ATOM 1650 C C . GLN A 1 212 ? -17.915 2.685 3.162 1.00 84.50 212 GLN A C 1
ATOM 1652 O O . GLN A 1 212 ? -18.562 2.080 2.306 1.00 84.50 212 GLN A O 1
ATOM 1657 N N . LEU A 1 213 ? -16.767 3.312 2.922 1.00 87.44 213 LEU A N 1
ATOM 1658 C CA . LEU A 1 213 ? -15.982 3.201 1.698 1.00 87.44 213 LEU A CA 1
ATOM 1659 C C . LEU A 1 213 ? -14.758 2.326 1.992 1.00 87.44 213 LEU A C 1
ATOM 1661 O O . LEU A 1 213 ? -13.935 2.685 2.833 1.00 87.44 213 LEU A O 1
ATOM 1665 N N . ARG A 1 214 ? -14.650 1.167 1.337 1.00 86.88 214 ARG A N 1
ATOM 1666 C CA . ARG A 1 214 ? -13.612 0.166 1.637 1.00 86.88 214 ARG A CA 1
ATOM 1667 C C . ARG A 1 214 ? -12.517 0.138 0.579 1.00 86.88 214 ARG A C 1
ATOM 1669 O O . ARG A 1 214 ? -12.793 -0.094 -0.600 1.00 86.88 214 ARG A O 1
ATOM 1676 N N . ILE A 1 215 ? -11.282 0.343 1.015 1.00 87.62 215 ILE A N 1
ATOM 1677 C CA . ILE A 1 215 ? -10.085 0.403 0.176 1.00 87.62 215 ILE A CA 1
ATOM 1678 C C . ILE A 1 215 ? -9.160 -0.748 0.567 1.00 87.62 215 ILE A C 1
ATOM 1680 O O . ILE A 1 215 ? -8.793 -0.857 1.728 1.00 87.62 215 ILE A O 1
ATOM 1684 N N . ASN A 1 216 ? -8.745 -1.586 -0.379 1.00 84.75 216 ASN A N 1
ATOM 1685 C CA . ASN A 1 216 ? -7.816 -2.686 -0.110 1.00 84.75 216 ASN A CA 1
ATOM 1686 C C . ASN A 1 216 ? -6.494 -2.478 -0.850 1.00 84.75 216 ASN A C 1
ATOM 1688 O O . ASN A 1 216 ? -6.499 -2.313 -2.067 1.00 84.75 216 ASN A O 1
ATOM 1692 N N . THR A 1 217 ? -5.353 -2.568 -0.172 1.00 81.31 217 THR A N 1
ATOM 1693 C CA . THR A 1 217 ? -4.034 -2.375 -0.804 1.00 81.31 217 THR A CA 1
ATOM 1694 C C . THR A 1 217 ? -2.969 -3.327 -0.258 1.00 81.31 217 THR A C 1
ATOM 1696 O O . THR A 1 217 ? -3.088 -3.834 0.857 1.00 81.31 217 THR A O 1
ATOM 1699 N N . CYS A 1 218 ? -1.934 -3.593 -1.057 1.00 75.75 218 CYS A N 1
ATOM 1700 C CA . CYS A 1 218 ? -0.762 -4.376 -0.658 1.00 75.75 218 CYS A CA 1
ATOM 1701 C C . CYS A 1 218 ? 0.435 -3.517 -0.221 1.00 75.75 218 CYS A C 1
ATOM 1703 O O . CYS A 1 218 ? 1.449 -4.054 0.215 1.00 75.75 218 CYS A O 1
ATOM 1705 N N . TYR A 1 219 ? 0.330 -2.187 -0.305 1.00 70.44 219 TYR A N 1
ATOM 1706 C CA . TYR A 1 219 ? 1.385 -1.278 0.148 1.00 70.44 219 TYR A CA 1
ATOM 1707 C C . TYR A 1 219 ? 1.254 -0.985 1.644 1.00 70.44 219 TYR A C 1
ATOM 1709 O O . TYR A 1 219 ? 0.161 -0.693 2.130 1.00 70.44 219 TYR A O 1
ATOM 1717 N N . MET A 1 220 ? 2.370 -1.092 2.373 1.00 56.03 220 MET A N 1
ATOM 1718 C CA . MET A 1 220 ? 2.412 -0.890 3.824 1.00 56.03 220 MET A CA 1
ATOM 1719 C C . MET A 1 220 ? 2.100 0.555 4.239 1.00 56.03 220 MET A C 1
ATOM 1721 O O . MET A 1 220 ? 2.290 1.510 3.489 1.00 56.03 220 MET A O 1
ATOM 1725 N N . GLU A 1 221 ? 1.692 0.692 5.501 1.00 52.19 221 GLU A N 1
ATOM 1726 C CA . GLU A 1 221 ? 1.301 1.935 6.178 1.00 52.19 221 GLU A CA 1
ATOM 1727 C C . GLU A 1 221 ? 2.425 2.998 6.258 1.00 52.19 221 GLU A C 1
ATOM 1729 O O . GLU A 1 221 ? 2.149 4.163 6.515 1.00 52.19 221 GLU A O 1
ATOM 1734 N N . THR A 1 222 ? 3.695 2.646 6.023 1.00 49.22 222 THR A N 1
ATOM 1735 C CA . THR A 1 222 ? 4.841 3.530 6.320 1.00 49.22 222 THR A CA 1
ATOM 1736 C C . THR A 1 222 ? 5.434 4.296 5.134 1.00 49.22 222 THR A C 1
ATOM 1738 O O . THR A 1 222 ? 6.167 5.242 5.386 1.00 49.22 222 THR A O 1
ATOM 1741 N N . GLU A 1 223 ? 5.145 3.926 3.880 1.00 51.12 223 GLU A N 1
ATOM 1742 C CA . GLU A 1 223 ? 5.843 4.478 2.687 1.00 51.12 223 GLU A CA 1
ATOM 1743 C C . GLU A 1 223 ? 4.915 5.215 1.697 1.00 51.12 223 GLU A C 1
ATOM 1745 O O . GLU A 1 223 ? 5.344 5.761 0.690 1.00 51.12 223 GLU A O 1
ATOM 1750 N N . TYR A 1 224 ? 3.594 5.217 1.911 1.00 54.19 224 TYR A N 1
ATOM 1751 C CA . TYR A 1 224 ? 2.669 5.828 0.936 1.00 54.19 224 TYR A CA 1
ATOM 1752 C C . TYR A 1 224 ? 1.390 6.426 1.537 1.00 54.19 224 TYR A C 1
ATOM 1754 O O . TYR A 1 224 ? 0.556 6.986 0.814 1.00 54.19 224 TYR A O 1
ATOM 1762 N N . MET A 1 225 ? 1.239 6.357 2.862 1.00 67.88 225 MET A N 1
ATOM 1763 C CA . MET A 1 225 ? 0.090 6.913 3.576 1.00 67.88 225 MET A CA 1
ATOM 1764 C C . MET A 1 225 ? -0.100 8.424 3.426 1.00 67.88 225 MET A C 1
ATOM 1766 O O . MET A 1 225 ? -1.261 8.807 3.329 1.00 67.88 225 MET A O 1
ATOM 1770 N N . PRO A 1 226 ? 0.926 9.295 3.296 1.00 80.00 226 PRO A N 1
ATOM 1771 C CA . PRO A 1 226 ? 0.686 10.739 3.236 1.00 80.00 226 PRO A CA 1
ATOM 1772 C C . PRO A 1 226 ? -0.304 11.143 2.138 1.00 80.00 226 PRO A C 1
ATOM 1774 O O . PRO A 1 226 ? -1.159 11.998 2.356 1.00 80.00 226 PRO A O 1
ATOM 1777 N N . ARG A 1 227 ? -0.258 10.476 0.975 1.00 85.25 227 ARG A N 1
ATOM 1778 C CA . ARG A 1 227 ? -1.198 10.730 -0.125 1.00 85.25 227 ARG A CA 1
ATOM 1779 C C . ARG A 1 227 ? -2.607 10.211 0.178 1.00 85.25 227 ARG A C 1
ATOM 1781 O O . ARG A 1 227 ? -3.592 10.894 -0.092 1.00 85.25 227 ARG A O 1
ATOM 1788 N N . ILE A 1 228 ? -2.720 9.013 0.748 1.00 85.12 228 ILE A N 1
ATOM 1789 C CA . ILE A 1 228 ? -4.014 8.412 1.108 1.00 85.12 228 ILE A CA 1
ATOM 1790 C C . ILE A 1 228 ? -4.673 9.180 2.259 1.00 85.12 228 ILE A C 1
ATOM 1792 O O . ILE A 1 228 ? -5.860 9.488 2.183 1.00 85.12 228 ILE A O 1
ATOM 1796 N N . ASP A 1 229 ? -3.909 9.542 3.286 1.00 86.19 229 ASP A N 1
ATOM 1797 C CA . ASP A 1 229 ? -4.361 10.335 4.426 1.00 86.19 229 ASP A CA 1
ATOM 1798 C C . ASP A 1 229 ? -4.799 11.726 3.978 1.00 86.19 229 ASP A C 1
ATOM 1800 O O . ASP A 1 229 ? -5.889 12.173 4.337 1.00 86.19 229 ASP A O 1
ATOM 1804 N N . LYS A 1 230 ? -4.023 12.376 3.105 1.00 87.88 230 LYS A N 1
ATOM 1805 C CA . LYS A 1 230 ? -4.397 13.674 2.543 1.00 87.88 230 LYS A CA 1
ATOM 1806 C C . LYS A 1 230 ? -5.675 13.604 1.710 1.00 87.88 230 LYS A C 1
ATOM 1808 O O . LYS A 1 230 ? -6.542 14.472 1.836 1.00 87.88 230 LYS A O 1
ATOM 1813 N N . ALA A 1 231 ? -5.823 12.560 0.896 1.00 91.19 231 ALA A N 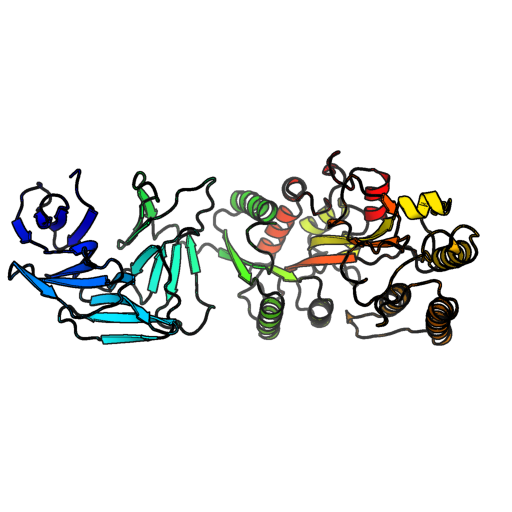1
ATOM 1814 C CA . ALA A 1 231 ? -7.057 12.308 0.164 1.00 91.19 231 ALA A CA 1
ATOM 1815 C C . ALA A 1 231 ? -8.233 12.081 1.124 1.00 91.19 231 ALA A C 1
ATOM 1817 O O . ALA A 1 231 ? -9.290 12.681 0.942 1.00 91.19 231 ALA A O 1
ATOM 1818 N N . ARG A 1 232 ? -8.037 11.287 2.186 1.00 89.00 232 ARG A N 1
ATOM 1819 C CA . ARG A 1 232 ? -9.037 11.023 3.232 1.00 89.00 232 ARG A CA 1
ATOM 1820 C C . ARG A 1 232 ? -9.469 12.303 3.942 1.00 89.00 232 ARG A C 1
ATOM 1822 O O . ARG A 1 232 ? -10.664 12.502 4.130 1.00 89.00 232 ARG A O 1
ATOM 1829 N N . GLU A 1 233 ? -8.540 13.183 4.303 1.00 88.50 233 GLU A N 1
ATOM 1830 C CA . GLU A 1 233 ? -8.846 14.479 4.920 1.00 88.50 233 GLU A CA 1
ATOM 1831 C C . GLU A 1 233 ? -9.685 15.371 3.998 1.00 88.50 233 GLU A C 1
ATOM 1833 O O . GLU A 1 233 ? -10.696 15.939 4.418 1.00 88.50 233 GLU A O 1
ATOM 1838 N N . SER A 1 234 ? -9.277 15.500 2.733 1.00 89.06 234 SER A N 1
ATOM 1839 C CA . SER A 1 234 ? -9.999 16.294 1.730 1.00 89.06 234 SER A CA 1
ATOM 1840 C C . SER A 1 234 ? -11.386 15.728 1.435 1.00 89.06 234 SER A C 1
ATOM 1842 O O . SER A 1 234 ? -12.351 16.489 1.301 1.00 89.06 234 SER A O 1
ATOM 1844 N N . PHE A 1 235 ? -11.499 14.404 1.408 1.00 92.88 235 PHE A N 1
ATOM 1845 C CA . PHE A 1 235 ? -12.749 13.687 1.217 1.00 92.88 235 PHE A CA 1
ATOM 1846 C C . PHE A 1 235 ? -13.692 13.868 2.413 1.00 92.88 235 PHE A C 1
ATOM 1848 O O . PHE A 1 235 ? -14.853 14.236 2.231 1.00 92.88 235 PHE A O 1
ATOM 1855 N N . ALA A 1 236 ? -13.195 13.702 3.643 1.00 88.00 236 ALA A N 1
ATOM 1856 C CA . ALA A 1 236 ? -13.985 13.812 4.873 1.00 88.00 236 ALA A CA 1
ATOM 1857 C C . ALA A 1 236 ? -14.610 15.204 5.061 1.00 88.00 236 ALA A C 1
ATOM 1859 O O . ALA A 1 236 ? -15.701 15.321 5.613 1.00 88.00 236 ALA A O 1
ATOM 1860 N N . LYS A 1 237 ? -13.973 16.264 4.541 1.00 88.69 237 LYS A N 1
ATOM 1861 C CA . LYS A 1 237 ? -14.555 17.620 4.525 1.00 88.69 237 LYS A CA 1
ATOM 1862 C C . LYS A 1 237 ? -15.840 17.707 3.697 1.00 88.69 237 LYS A C 1
ATOM 1864 O O . LYS A 1 237 ? -16.709 18.512 4.021 1.00 88.69 237 LYS A O 1
ATOM 1869 N N . ARG A 1 238 ? -15.952 16.919 2.621 1.00 90.44 238 ARG A N 1
ATOM 1870 C CA . ARG A 1 238 ? -17.132 16.891 1.735 1.00 90.44 238 ARG A CA 1
ATOM 1871 C C . ARG A 1 238 ? -18.124 15.793 2.114 1.00 90.44 238 ARG A C 1
ATOM 1873 O O . ARG A 1 238 ? -19.318 15.957 1.879 1.00 90.44 238 ARG A O 1
ATOM 1880 N N . TYR A 1 239 ? -17.640 14.712 2.722 1.00 88.88 239 TYR A N 1
ATOM 1881 C CA . TYR A 1 239 ? -18.416 13.524 3.076 1.00 88.88 239 TYR A CA 1
ATOM 1882 C C . TYR A 1 239 ? -18.191 13.105 4.546 1.00 88.88 239 TYR A C 1
ATOM 1884 O O . TYR A 1 239 ? -17.676 12.016 4.796 1.00 88.88 239 TYR A O 1
ATOM 1892 N N . PRO A 1 240 ? -18.584 13.930 5.537 1.00 84.25 240 PRO A N 1
ATOM 1893 C CA . PRO A 1 240 ? -18.332 13.660 6.964 1.00 84.25 240 PRO A CA 1
ATOM 1894 C C . PRO A 1 240 ? -19.072 12.424 7.521 1.00 84.25 240 PRO A C 1
ATOM 1896 O O . PRO A 1 240 ? -18.698 11.878 8.566 1.00 84.25 240 PRO A O 1
ATOM 1899 N N . ASP A 1 241 ? -20.103 11.965 6.805 1.00 84.12 241 ASP A N 1
ATOM 1900 C CA . ASP A 1 241 ? -20.918 10.789 7.138 1.00 84.12 241 ASP A CA 1
ATOM 1901 C C . ASP A 1 241 ? -20.433 9.503 6.442 1.00 84.12 241 ASP A C 1
ATOM 1903 O O . ASP A 1 241 ? -21.100 8.466 6.496 1.00 84.12 241 ASP A O 1
ATOM 1907 N N . VAL A 1 242 ? -19.293 9.560 5.747 1.00 85.25 242 VAL A N 1
ATOM 1908 C CA . VAL A 1 242 ? -18.670 8.405 5.094 1.00 85.25 242 VAL A CA 1
ATOM 1909 C C . VAL A 1 242 ? -17.407 8.031 5.856 1.00 85.25 242 VAL A C 1
ATOM 1911 O O . VAL A 1 242 ? -16.509 8.851 6.022 1.00 85.25 242 VAL A O 1
ATOM 1914 N N . ASP A 1 243 ? -17.334 6.778 6.296 1.00 82.50 243 ASP A N 1
ATOM 1915 C CA . ASP A 1 243 ? -16.150 6.238 6.962 1.00 82.50 243 ASP A CA 1
ATOM 1916 C C . ASP A 1 243 ? -15.273 5.491 5.951 1.00 82.50 243 ASP A C 1
ATOM 1918 O O . ASP A 1 243 ? -15.765 4.638 5.207 1.00 82.50 243 ASP A O 1
ATOM 1922 N N . ILE A 1 244 ? -13.979 5.808 5.907 1.00 84.31 244 ILE A N 1
ATOM 1923 C CA . ILE A 1 244 ? -13.026 5.168 4.995 1.00 84.31 244 ILE A CA 1
ATOM 1924 C C . ILE A 1 244 ? -12.302 4.060 5.755 1.00 84.31 244 ILE A C 1
ATOM 1926 O O . ILE A 1 244 ? -11.492 4.328 6.643 1.00 84.31 244 ILE A O 1
ATOM 1930 N N . LYS A 1 245 ? -12.564 2.807 5.377 1.00 82.12 245 LYS A N 1
ATOM 1931 C CA . LYS A 1 245 ? -11.875 1.630 5.918 1.00 82.12 245 LYS A CA 1
ATOM 1932 C C . LYS A 1 245 ? -10.802 1.173 4.946 1.00 82.12 245 LYS A C 1
ATOM 1934 O O . LYS A 1 245 ? -11.109 0.917 3.784 1.00 82.12 245 LYS A O 1
ATOM 1939 N N . ILE A 1 246 ? -9.569 1.035 5.427 1.00 79.44 246 ILE A N 1
ATOM 1940 C CA . ILE A 1 246 ? -8.452 0.570 4.606 1.00 79.44 246 ILE A CA 1
ATOM 1941 C C . ILE A 1 246 ? -7.972 -0.787 5.119 1.00 79.44 246 ILE A C 1
ATOM 1943 O O . ILE A 1 246 ? -7.595 -0.915 6.281 1.00 79.44 246 ILE A O 1
ATOM 1947 N N . GLY A 1 247 ? -8.032 -1.800 4.257 1.00 73.88 247 GLY A N 1
ATOM 1948 C CA . GLY A 1 247 ? -7.506 -3.138 4.500 1.00 73.88 247 GLY A CA 1
ATOM 1949 C C . GLY A 1 247 ? -6.146 -3.325 3.833 1.00 73.88 247 GLY A C 1
ATOM 1950 O O . GLY A 1 247 ? -5.953 -2.922 2.683 1.00 73.88 247 GLY A O 1
ATOM 1951 N N . TYR A 1 248 ? -5.225 -3.981 4.539 1.00 72.00 248 TYR A N 1
ATOM 1952 C CA . TYR A 1 248 ? -3.856 -4.200 4.075 1.00 72.00 248 TYR A CA 1
ATOM 1953 C C . TYR A 1 248 ? -3.487 -5.679 4.078 1.00 72.00 248 TYR A C 1
ATOM 1955 O O . TYR A 1 248 ? -3.809 -6.411 5.014 1.00 72.00 248 TYR A O 1
ATOM 1963 N N . THR A 1 249 ? -2.760 -6.117 3.055 1.00 69.38 249 THR A N 1
ATOM 1964 C CA . THR A 1 249 ? -2.148 -7.452 3.017 1.00 69.38 249 THR A CA 1
ATOM 1965 C C . THR A 1 249 ? -0.725 -7.318 2.493 1.00 69.38 249 THR A C 1
ATOM 1967 O O . THR A 1 249 ? -0.526 -6.979 1.335 1.00 69.38 249 THR A O 1
ATOM 1970 N N . VAL A 1 250 ? 0.258 -7.539 3.371 1.00 67.12 250 VAL A N 1
ATOM 1971 C CA . VAL A 1 250 ? 1.684 -7.296 3.076 1.00 67.12 250 VAL A CA 1
ATOM 1972 C C . VAL A 1 250 ? 2.240 -8.303 2.072 1.00 67.12 250 VAL A C 1
ATOM 1974 O O . VAL A 1 250 ? 3.079 -7.962 1.245 1.00 67.12 250 VAL A O 1
ATOM 1977 N N . ASP A 1 251 ? 1.778 -9.551 2.140 1.00 76.00 251 ASP A N 1
ATOM 1978 C CA . ASP A 1 251 ? 2.156 -10.563 1.164 1.00 76.00 251 ASP A CA 1
ATOM 1979 C C . ASP A 1 251 ? 1.406 -10.302 -0.149 1.00 76.00 251 ASP A C 1
ATOM 1981 O O . ASP A 1 251 ? 0.185 -10.456 -0.229 1.00 76.00 251 ASP A O 1
ATOM 1985 N N . VAL A 1 252 ? 2.146 -9.859 -1.169 1.00 74.62 252 VAL A N 1
ATOM 1986 C CA . VAL A 1 252 ? 1.588 -9.480 -2.474 1.00 74.62 252 VAL A CA 1
ATOM 1987 C C . VAL A 1 252 ? 0.878 -10.661 -3.132 1.00 74.62 252 VAL A C 1
ATOM 1989 O O . VAL A 1 252 ? -0.203 -10.480 -3.687 1.00 74.62 252 VAL A O 1
ATOM 1992 N N . GLN A 1 253 ? 1.424 -11.875 -3.027 1.00 76.81 253 GLN A N 1
ATOM 1993 C CA . GLN A 1 253 ? 0.817 -13.059 -3.633 1.00 76.81 253 GLN A CA 1
ATOM 1994 C C . GLN A 1 253 ? -0.507 -13.408 -2.943 1.00 76.81 253 GLN A C 1
ATOM 1996 O O . GLN A 1 253 ? -1.526 -13.607 -3.604 1.00 76.81 253 GLN A O 1
ATOM 2001 N N . GLN A 1 254 ? -0.526 -13.397 -1.610 1.00 76.56 254 GLN A N 1
ATOM 2002 C CA . GLN A 1 254 ? -1.736 -13.615 -0.822 1.00 76.56 254 GLN A CA 1
ATOM 2003 C C . GLN A 1 254 ? -2.792 -12.536 -1.099 1.00 76.56 254 GLN A C 1
ATOM 2005 O O . GLN A 1 254 ? -3.980 -12.845 -1.223 1.00 76.56 254 GLN A O 1
ATOM 2010 N N . TYR A 1 255 ? -2.376 -11.271 -1.207 1.00 81.06 255 TYR A N 1
ATOM 2011 C CA . TYR A 1 255 ? -3.257 -10.159 -1.560 1.00 81.06 255 TYR A CA 1
ATOM 2012 C C . TYR A 1 255 ? -3.937 -10.404 -2.907 1.00 81.06 255 TYR A C 1
ATOM 2014 O O . TYR A 1 255 ? -5.164 -10.335 -3.013 1.00 81.06 255 TYR A O 1
ATOM 2022 N N . VAL A 1 256 ? -3.128 -10.729 -3.915 1.00 78.38 256 VAL A N 1
ATOM 2023 C CA . VAL A 1 256 ? -3.549 -11.036 -5.281 1.00 78.38 256 VAL A CA 1
ATOM 2024 C C . VAL A 1 256 ? -4.558 -12.182 -5.310 1.00 78.38 256 VAL A C 1
ATOM 2026 O O . VAL A 1 256 ? -5.627 -12.046 -5.916 1.00 78.38 256 VAL A O 1
ATOM 2029 N N . ASP A 1 257 ? -4.261 -13.289 -4.631 1.00 77.06 257 ASP A N 1
ATOM 2030 C CA . ASP A 1 257 ? -5.114 -14.478 -4.631 1.00 77.06 257 ASP A CA 1
ATOM 2031 C C . ASP A 1 257 ? -6.467 -14.188 -3.965 1.00 77.06 257 ASP A C 1
ATOM 2033 O O . ASP A 1 257 ? -7.528 -14.525 -4.505 1.00 77.06 257 ASP A O 1
ATOM 2037 N N . ASN A 1 258 ? -6.454 -13.467 -2.842 1.00 79.62 258 ASN A N 1
ATOM 2038 C CA . ASN A 1 258 ? -7.664 -13.049 -2.137 1.00 79.62 258 ASN A CA 1
ATOM 2039 C C . ASN A 1 258 ? -8.508 -12.063 -2.952 1.00 79.62 258 ASN A C 1
ATOM 2041 O O . ASN A 1 258 ? -9.735 -12.196 -3.019 1.00 79.62 258 ASN A O 1
ATOM 2045 N N . LEU A 1 259 ? -7.865 -11.078 -3.582 1.00 79.56 259 LEU A N 1
ATOM 2046 C CA . LEU A 1 259 ? -8.529 -10.112 -4.450 1.00 79.56 259 LEU A CA 1
ATOM 2047 C C . LEU A 1 259 ? -9.209 -10.829 -5.620 1.00 79.56 259 LEU A C 1
ATOM 2049 O O . LEU A 1 259 ? -10.386 -10.588 -5.896 1.00 79.56 259 LEU A O 1
ATOM 2053 N N . ARG A 1 260 ? -8.502 -11.764 -6.263 1.00 77.56 260 ARG A N 1
ATOM 2054 C CA . ARG A 1 260 ? -9.035 -12.574 -7.360 1.00 77.56 260 ARG A CA 1
ATOM 2055 C C . ARG A 1 260 ? -10.264 -13.371 -6.927 1.00 77.56 260 ARG A C 1
ATOM 2057 O O . ARG A 1 260 ? -11.281 -13.316 -7.617 1.00 77.56 260 ARG A O 1
ATOM 2064 N N . LEU A 1 261 ? -10.200 -14.071 -5.794 1.00 78.62 261 LEU A N 1
ATOM 2065 C CA . LEU A 1 261 ? -11.329 -14.847 -5.266 1.00 78.62 261 LEU A CA 1
ATOM 2066 C C . LEU A 1 261 ? -12.560 -13.968 -5.013 1.00 78.62 261 LEU A C 1
ATOM 2068 O O . LEU A 1 261 ? -13.655 -14.301 -5.469 1.00 78.62 261 LEU A O 1
ATOM 2072 N N . LYS A 1 262 ? -12.381 -12.821 -4.347 1.00 80.69 262 LYS A N 1
ATOM 2073 C CA . LYS A 1 262 ? -13.475 -11.890 -4.027 1.00 80.69 262 LYS A CA 1
ATOM 2074 C C . LYS A 1 262 ? -14.114 -11.295 -5.278 1.00 80.69 262 LYS A C 1
ATOM 2076 O O . LYS A 1 262 ? -15.338 -11.302 -5.410 1.00 80.69 262 LYS A O 1
ATOM 2081 N N . LEU A 1 263 ? -13.303 -10.837 -6.232 1.00 78.56 263 LEU A N 1
ATOM 2082 C CA . LEU A 1 263 ? -13.812 -10.269 -7.481 1.00 78.56 263 LEU A CA 1
ATOM 2083 C C . LEU A 1 263 ? -14.539 -11.322 -8.331 1.00 78.56 263 LEU A C 1
ATOM 2085 O O . LEU A 1 263 ? -15.611 -11.034 -8.859 1.00 78.56 263 LEU A O 1
ATOM 2089 N N . MET A 1 264 ? -14.025 -12.556 -8.412 1.00 74.06 264 MET A N 1
ATOM 2090 C CA . MET A 1 264 ? -14.697 -13.651 -9.131 1.00 74.06 264 MET A CA 1
ATOM 2091 C C . MET A 1 264 ? -16.003 -14.097 -8.456 1.00 74.06 264 MET A C 1
ATOM 2093 O O . MET A 1 264 ? -16.936 -14.500 -9.148 1.00 74.06 264 MET A O 1
ATOM 2097 N N . ALA A 1 265 ? -16.100 -13.991 -7.128 1.00 80.38 265 ALA A N 1
ATOM 2098 C CA . ALA A 1 265 ? -17.327 -14.258 -6.378 1.00 80.38 265 ALA A CA 1
ATOM 2099 C C . ALA A 1 265 ? -18.376 -13.132 -6.494 1.00 80.38 265 ALA A C 1
ATOM 2101 O O . ALA A 1 265 ? -19.493 -13.280 -5.997 1.00 80.38 265 ALA A O 1
ATOM 2102 N N . GLY A 1 266 ? -18.039 -12.009 -7.140 1.00 74.19 266 GLY A N 1
ATOM 2103 C CA . GLY A 1 266 ? -18.901 -10.831 -7.208 1.00 74.19 266 GLY A CA 1
ATOM 2104 C C . GLY A 1 266 ? -19.071 -10.132 -5.858 1.00 74.19 266 GLY A C 1
ATOM 2105 O O . GLY A 1 266 ? -20.107 -9.511 -5.608 1.00 74.19 266 GLY A O 1
ATOM 2106 N N . ASP A 1 267 ? -18.075 -10.263 -4.982 1.00 74.81 267 ASP A N 1
ATOM 2107 C CA . ASP A 1 267 ? -18.095 -9.711 -3.636 1.00 74.81 267 ASP A CA 1
ATOM 2108 C C . ASP A 1 267 ? -18.101 -8.170 -3.679 1.00 74.81 267 ASP A C 1
ATOM 2110 O O . ASP A 1 267 ? -17.213 -7.522 -4.237 1.00 74.81 267 ASP A O 1
ATOM 2114 N N . GLY A 1 268 ? -19.140 -7.574 -3.089 1.00 71.75 268 GLY A N 1
ATOM 2115 C CA . GLY A 1 268 ? -19.322 -6.125 -2.980 1.00 71.75 268 GLY A CA 1
ATOM 2116 C C . GLY A 1 268 ? -18.687 -5.509 -1.730 1.00 71.75 268 GLY A C 1
ATOM 2117 O O . GLY A 1 268 ? -19.003 -4.366 -1.401 1.00 71.75 268 GLY A O 1
ATOM 2118 N N . THR A 1 269 ? -17.863 -6.256 -0.992 1.00 73.31 269 THR A N 1
ATOM 2119 C CA . THR A 1 269 ? -17.148 -5.769 0.200 1.00 73.31 269 THR A CA 1
ATOM 2120 C C . THR A 1 269 ? -15.894 -4.962 -0.129 1.00 73.31 269 THR A C 1
ATOM 2122 O O . THR A 1 269 ? -15.325 -4.359 0.775 1.00 73.31 269 THR A O 1
ATOM 2125 N N . ILE A 1 270 ? -15.480 -4.897 -1.397 1.00 78.69 270 ILE A N 1
ATOM 2126 C CA . ILE A 1 270 ? -14.340 -4.094 -1.855 1.00 78.69 270 ILE A CA 1
ATOM 2127 C C . ILE A 1 270 ? -14.852 -3.002 -2.792 1.00 78.69 270 ILE A C 1
ATOM 2129 O O . ILE A 1 270 ? -15.472 -3.306 -3.815 1.00 78.69 270 ILE A O 1
ATOM 2133 N N . ASP A 1 271 ? -14.571 -1.739 -2.463 1.00 92.56 271 ASP A N 1
ATOM 2134 C CA . ASP A 1 271 ? -14.920 -0.606 -3.320 1.00 92.56 271 ASP A CA 1
ATOM 2135 C C . ASP A 1 271 ? -13.746 -0.197 -4.207 1.00 92.56 271 ASP A C 1
ATOM 2137 O O . ASP A 1 271 ? -13.867 -0.207 -5.433 1.00 92.56 271 ASP A O 1
ATOM 2141 N N . ILE A 1 272 ? -12.608 0.109 -3.582 1.00 93.44 272 ILE A N 1
ATOM 2142 C CA . ILE A 1 272 ? -11.348 0.454 -4.243 1.00 93.44 272 ILE A CA 1
ATOM 2143 C C . ILE A 1 272 ? -10.323 -0.623 -3.911 1.00 93.44 272 ILE A C 1
ATOM 2145 O O . ILE A 1 272 ? -10.254 -1.093 -2.774 1.00 93.44 272 ILE A O 1
ATOM 2149 N N . PHE A 1 273 ? -9.506 -1.009 -4.880 1.00 89.19 273 PHE A N 1
ATOM 2150 C CA . PHE A 1 273 ? -8.393 -1.912 -4.632 1.00 89.19 273 PHE A CA 1
ATOM 2151 C C . PHE A 1 273 ? -7.176 -1.568 -5.470 1.00 89.19 273 PHE A C 1
ATOM 2153 O O . PHE A 1 273 ? -7.287 -0.948 -6.526 1.00 89.19 273 PHE A O 1
ATOM 2160 N N . CYS A 1 274 ? -6.021 -1.982 -4.973 1.00 87.94 274 CYS A N 1
ATOM 2161 C CA . CYS A 1 274 ? -4.768 -1.901 -5.684 1.00 87.94 274 CYS A CA 1
ATOM 2162 C C . CYS A 1 274 ? -4.598 -3.084 -6.645 1.00 87.94 274 CYS A C 1
ATOM 2164 O O . CYS A 1 274 ? -4.924 -4.220 -6.310 1.00 87.94 274 CYS A O 1
ATOM 2166 N N . ILE A 1 275 ? -4.040 -2.838 -7.821 1.00 86.12 275 ILE A N 1
ATOM 2167 C CA . ILE A 1 275 ? -3.436 -3.876 -8.651 1.00 86.12 275 ILE A CA 1
ATOM 2168 C C . ILE A 1 275 ? -1.939 -3.563 -8.689 1.00 86.12 275 ILE A C 1
ATOM 2170 O O . ILE A 1 275 ? -1.576 -2.573 -9.330 1.00 86.12 275 ILE A O 1
ATOM 2174 N N . PRO A 1 276 ? -1.094 -4.332 -7.973 1.00 78.19 276 PRO A N 1
ATOM 2175 C CA . PRO A 1 276 ? 0.348 -4.258 -8.179 1.00 78.19 276 PRO A CA 1
ATOM 2176 C C . PRO A 1 276 ? 0.659 -4.734 -9.605 1.00 78.19 276 PRO A C 1
ATOM 2178 O O . PRO A 1 276 ? -0.124 -5.520 -10.138 1.00 78.19 276 PRO A O 1
ATOM 2181 N N . GLY A 1 277 ? 1.765 -4.289 -10.202 1.00 65.62 277 GLY A N 1
ATOM 2182 C CA . GLY A 1 277 ? 2.165 -4.466 -11.611 1.00 65.62 277 GLY A CA 1
ATOM 2183 C C . GLY A 1 277 ? 2.265 -5.896 -12.183 1.00 65.62 277 GLY A C 1
ATOM 2184 O O . GLY A 1 277 ? 2.939 -6.107 -13.183 1.00 65.62 277 GLY A O 1
ATOM 2185 N N . ASP A 1 278 ? 1.609 -6.894 -11.590 1.00 63.75 278 ASP A N 1
ATOM 2186 C CA . ASP A 1 278 ? 1.326 -8.193 -12.196 1.00 63.75 278 ASP A CA 1
ATOM 2187 C C . ASP A 1 278 ? 0.260 -8.056 -13.303 1.00 63.75 278 ASP A C 1
ATOM 2189 O O . ASP A 1 278 ? -0.957 -7.973 -13.067 1.00 63.75 278 ASP A O 1
ATOM 2193 N N . GLU A 1 279 ? 0.734 -8.086 -14.549 1.00 63.59 279 GLU A N 1
ATOM 2194 C CA . GLU A 1 279 ? -0.079 -7.983 -15.762 1.00 63.59 279 GLU A CA 1
ATOM 2195 C C . GLU A 1 279 ? -1.177 -9.054 -15.877 1.00 63.59 279 GLU A C 1
ATOM 2197 O O . GLU A 1 279 ? -2.189 -8.847 -16.564 1.00 63.59 279 GLU A O 1
ATOM 2202 N N . SER A 1 280 ? -1.014 -10.213 -15.231 1.00 66.88 280 SER A N 1
ATOM 2203 C CA . SER A 1 280 ? -1.904 -11.360 -15.423 1.00 66.88 280 SER A CA 1
ATOM 2204 C C . SER A 1 280 ? -3.275 -11.148 -14.774 1.00 66.88 280 SER A C 1
ATOM 2206 O O . SER A 1 280 ? -4.310 -11.525 -15.338 1.00 66.88 280 SER A O 1
ATOM 2208 N N . ILE A 1 281 ? -3.324 -10.496 -13.614 1.00 69.56 281 ILE A N 1
ATOM 2209 C CA . ILE A 1 281 ? -4.573 -10.187 -12.902 1.00 69.56 281 ILE A CA 1
ATOM 2210 C C . ILE A 1 281 ? -5.276 -9.034 -13.592 1.00 69.56 281 ILE A C 1
ATOM 2212 O O . ILE A 1 281 ? -6.475 -9.120 -13.872 1.00 69.56 281 ILE A O 1
ATOM 2216 N N . PHE A 1 282 ? -4.516 -7.983 -13.903 1.00 75.88 282 PHE A N 1
ATOM 2217 C CA . PHE A 1 282 ? -5.007 -6.810 -14.606 1.00 75.88 282 PHE A CA 1
ATOM 2218 C C . PHE A 1 282 ? -5.706 -7.211 -15.906 1.00 75.88 282 PHE A C 1
ATOM 2220 O O . PHE A 1 282 ? -6.882 -6.899 -16.113 1.00 75.88 282 PHE A O 1
ATOM 2227 N N . SER A 1 283 ? -5.033 -8.029 -16.720 1.00 77.50 283 SER A N 1
ATOM 2228 C CA . SER A 1 283 ? -5.563 -8.522 -17.990 1.00 77.50 283 SER A CA 1
ATOM 2229 C C . SER A 1 283 ? -6.880 -9.281 -17.829 1.00 77.50 283 SER A C 1
ATOM 2231 O O . SER A 1 283 ? -7.827 -9.076 -18.594 1.00 77.50 283 SER A O 1
ATOM 2233 N N . ASN A 1 284 ? -6.976 -10.133 -16.805 1.00 76.69 284 ASN A N 1
ATOM 2234 C CA . ASN A 1 284 ? -8.190 -10.892 -16.512 1.00 76.69 284 ASN A CA 1
ATOM 2235 C C . ASN A 1 284 ? -9.351 -9.996 -16.059 1.00 76.69 284 ASN A C 1
ATOM 2237 O O . ASN A 1 284 ? -10.493 -10.220 -16.470 1.00 76.69 284 ASN A O 1
ATOM 2241 N N . LEU A 1 285 ? -9.089 -8.988 -15.226 1.00 78.12 285 LEU A N 1
ATOM 2242 C CA . LEU A 1 285 ? -10.122 -8.075 -14.729 1.00 78.12 285 LEU A CA 1
ATOM 2243 C C . LEU A 1 285 ? -10.665 -7.170 -15.833 1.00 78.12 285 LEU A C 1
ATOM 2245 O O . LEU A 1 285 ? -11.880 -6.968 -15.914 1.00 78.12 285 LEU A O 1
ATOM 2249 N N . VAL A 1 286 ? -9.795 -6.686 -16.718 1.00 82.44 286 VAL A N 1
ATOM 2250 C CA . VAL A 1 286 ? -10.203 -5.892 -17.882 1.00 82.44 286 VAL A CA 1
ATOM 2251 C C . VAL A 1 286 ? -11.010 -6.748 -18.861 1.00 82.44 286 VAL A C 1
ATOM 2253 O O . VAL A 1 286 ? -12.103 -6.342 -19.261 1.00 82.44 286 VAL A O 1
ATOM 2256 N N . ARG A 1 287 ? -10.537 -7.959 -19.198 1.00 82.44 287 ARG A N 1
ATOM 2257 C CA . ARG A 1 287 ? -11.227 -8.882 -20.123 1.00 82.44 287 ARG A CA 1
ATOM 2258 C C . ARG A 1 287 ? -12.634 -9.245 -19.648 1.00 82.44 287 ARG A C 1
ATOM 2260 O O . ARG A 1 287 ? -13.557 -9.307 -20.456 1.00 82.44 287 ARG A O 1
ATOM 2267 N N . ASN A 1 288 ? -12.801 -9.476 -18.348 1.00 80.75 288 ASN A N 1
ATOM 2268 C CA . ASN A 1 288 ? -14.079 -9.885 -17.763 1.00 80.75 288 ASN A CA 1
ATOM 2269 C C . ASN A 1 288 ? -14.989 -8.700 -17.391 1.00 80.75 288 ASN A C 1
ATOM 2271 O O . ASN A 1 288 ? -16.019 -8.907 -16.748 1.00 80.75 288 ASN A O 1
ATOM 2275 N N . ASP A 1 289 ? -14.628 -7.470 -17.784 1.00 82.81 289 ASP A N 1
ATOM 2276 C CA . ASP A 1 289 ? -15.353 -6.239 -17.445 1.00 82.81 289 ASP A CA 1
ATOM 2277 C C . ASP A 1 289 ? -15.617 -6.162 -15.930 1.00 82.81 289 ASP A C 1
ATOM 2279 O O . ASP A 1 289 ? -16.743 -5.913 -15.513 1.00 82.81 289 ASP A O 1
ATOM 2283 N N . GLY A 1 290 ? -14.606 -6.465 -15.106 1.00 85.50 290 GLY A N 1
ATOM 2284 C CA . GLY A 1 290 ? -14.686 -6.501 -13.637 1.00 85.50 290 GLY A CA 1
ATOM 2285 C C . GLY A 1 290 ? -14.436 -5.149 -12.959 1.00 85.50 290 GLY A C 1
ATOM 2286 O O . GLY A 1 290 ? -14.608 -5.018 -11.746 1.00 85.50 290 GLY A O 1
ATOM 2287 N N . LEU A 1 291 ? -14.058 -4.136 -13.740 1.00 90.69 291 LEU A N 1
ATOM 2288 C CA . LEU A 1 291 ? -13.666 -2.804 -13.279 1.00 90.69 291 LEU A CA 1
ATOM 2289 C C . LEU A 1 291 ? -14.688 -1.750 -13.709 1.00 90.69 291 LEU A C 1
ATOM 2291 O O . LEU A 1 291 ? -15.325 -1.863 -14.761 1.00 90.69 291 LEU A O 1
ATOM 2295 N N . VAL A 1 292 ? -14.833 -0.687 -12.922 1.00 92.69 292 VAL A N 1
ATOM 2296 C CA . VAL A 1 292 ? -15.568 0.501 -13.372 1.00 92.69 292 VAL A CA 1
ATOM 2297 C C . VAL A 1 292 ? -14.721 1.258 -14.396 1.00 92.69 292 VAL A C 1
ATOM 2299 O O . VAL A 1 292 ? -13.589 1.631 -14.118 1.00 92.69 292 VAL A O 1
ATOM 2302 N N . LYS A 1 293 ? -15.300 1.547 -15.565 1.00 93.00 293 LYS A N 1
ATOM 2303 C CA . LYS A 1 293 ? -14.687 2.416 -16.581 1.00 93.00 293 LYS A CA 1
ATOM 2304 C C . LYS A 1 293 ? -14.724 3.867 -16.109 1.00 93.00 293 LYS A C 1
ATOM 2306 O O . LYS A 1 293 ? -15.816 4.419 -15.924 1.00 93.00 293 LYS A O 1
ATOM 2311 N N . LEU A 1 294 ? -13.552 4.466 -15.918 1.00 96.25 294 LEU A N 1
ATOM 2312 C CA . LEU A 1 294 ? -13.403 5.777 -15.290 1.00 96.25 294 LEU A CA 1
ATOM 2313 C C . LEU A 1 294 ? -13.447 6.952 -16.278 1.00 96.25 294 LEU A C 1
ATOM 2315 O O . LEU A 1 294 ? -13.729 8.067 -15.856 1.00 96.25 294 LEU A O 1
ATOM 2319 N N . SER A 1 295 ? -13.289 6.717 -17.587 1.00 93.62 295 SER A N 1
ATOM 2320 C CA . SER A 1 295 ? -13.299 7.781 -18.618 1.00 93.62 295 SER A CA 1
ATOM 2321 C C . SER A 1 295 ? -14.559 8.636 -18.670 1.00 93.62 295 SER A C 1
ATOM 2323 O O . SER A 1 295 ? -14.547 9.719 -19.236 1.00 93.62 295 SER A O 1
ATOM 2325 N N . LYS A 1 296 ? -15.669 8.160 -18.105 1.00 92.38 296 LYS A N 1
ATOM 2326 C CA . LYS A 1 296 ? -16.915 8.933 -18.039 1.00 92.38 296 LYS A CA 1
ATOM 2327 C C . LYS A 1 296 ? -16.933 9.973 -16.912 1.00 92.38 296 LYS A C 1
ATOM 2329 O O . LYS A 1 296 ? -17.875 10.757 -16.848 1.00 92.38 296 LYS A O 1
ATOM 2334 N N . PHE A 1 297 ? -15.962 9.942 -16.000 1.00 95.94 297 PHE A N 1
ATOM 2335 C CA . PHE A 1 297 ? -15.880 10.856 -14.865 1.00 95.94 297 PHE A CA 1
ATOM 2336 C C . PHE A 1 297 ? -14.811 11.913 -15.144 1.00 95.94 297 PHE A C 1
ATOM 2338 O O . PHE A 1 297 ? -13.614 11.644 -15.025 1.00 95.94 297 PHE A O 1
ATOM 2345 N N . SER A 1 298 ? -15.244 13.128 -15.487 1.00 94.69 298 SER A N 1
ATOM 2346 C CA . SER A 1 298 ? -14.338 14.241 -15.802 1.00 94.69 298 SER A CA 1
ATOM 2347 C C . SER A 1 298 ? -13.392 14.580 -14.647 1.00 94.69 298 SER A C 1
ATOM 2349 O O . SER A 1 298 ? -12.245 14.938 -14.880 1.00 94.69 298 SER A O 1
ATOM 2351 N N . SER A 1 299 ? -13.822 14.371 -13.396 1.00 94.81 299 SER A N 1
ATOM 2352 C CA . SER A 1 299 ? -13.000 14.584 -12.197 1.00 94.81 299 SER A CA 1
ATOM 2353 C C . SER A 1 299 ? -11.728 13.729 -12.151 1.00 94.81 299 SER A C 1
ATOM 2355 O O . SER A 1 299 ? -10.767 14.132 -11.490 1.00 94.81 299 SER A O 1
ATOM 2357 N N . ILE A 1 300 ? -11.714 12.592 -12.854 1.00 97.31 300 ILE A N 1
ATOM 2358 C CA . ILE A 1 300 ? -10.547 11.726 -13.057 1.00 97.31 300 ILE A CA 1
ATOM 2359 C C . ILE A 1 300 ? -9.870 12.057 -14.387 1.00 97.31 300 ILE A C 1
ATOM 2361 O O . ILE A 1 300 ? -8.670 12.320 -14.407 1.00 97.31 300 ILE A O 1
ATOM 2365 N N . ASP A 1 301 ? -10.638 12.076 -15.480 1.00 95.62 301 ASP A N 1
ATOM 2366 C CA . ASP A 1 301 ? -10.124 12.251 -16.845 1.00 95.62 301 ASP A CA 1
ATOM 2367 C C . ASP A 1 301 ? -9.300 13.540 -17.001 1.00 95.62 301 ASP A C 1
ATOM 2369 O O . ASP A 1 301 ? -8.156 13.494 -17.455 1.00 95.62 301 ASP A O 1
ATOM 2373 N N . GLU A 1 302 ? -9.828 14.666 -16.511 1.00 95.81 302 GLU A N 1
ATOM 2374 C CA . GLU A 1 302 ? -9.163 15.973 -16.569 1.00 95.81 302 GLU A CA 1
ATOM 2375 C C . GLU A 1 302 ? -7.914 16.037 -15.682 1.00 95.81 302 GLU A C 1
ATOM 2377 O O . GLU A 1 302 ? -6.986 16.789 -15.977 1.00 95.81 302 GLU A O 1
ATOM 2382 N N . LYS A 1 303 ? -7.870 15.278 -14.576 1.00 95.56 303 LYS A N 1
ATOM 2383 C CA . LYS A 1 303 ? -6.686 15.237 -13.704 1.00 95.56 303 LYS A CA 1
ATOM 2384 C C . LYS A 1 303 ? -5.557 14.454 -14.343 1.00 95.56 303 LYS A C 1
ATOM 2386 O O . LYS A 1 303 ? -4.418 14.896 -14.228 1.00 95.56 303 LYS A O 1
ATOM 2391 N N . LEU A 1 304 ? -5.872 13.343 -15.011 1.00 94.31 304 LEU A N 1
ATOM 2392 C CA . LEU A 1 304 ? -4.891 12.565 -15.765 1.00 94.31 304 LEU A CA 1
ATOM 2393 C C . LEU A 1 304 ? -4.358 13.354 -16.970 1.00 94.31 304 LEU A C 1
ATOM 2395 O O . LEU A 1 304 ? -3.164 13.293 -17.229 1.00 94.31 304 LEU A O 1
ATOM 2399 N N . ASP A 1 305 ? -5.190 14.159 -17.644 1.00 93.81 305 ASP A N 1
ATOM 2400 C CA . ASP A 1 305 ? -4.734 15.054 -18.728 1.00 93.81 305 ASP A CA 1
ATOM 2401 C C . ASP A 1 305 ? -3.748 16.136 -18.260 1.00 93.81 305 ASP A C 1
ATOM 2403 O O . ASP A 1 305 ? -2.961 16.655 -19.050 1.00 93.81 305 ASP A O 1
ATOM 2407 N N . GLN A 1 306 ? -3.799 16.509 -16.980 1.00 93.75 306 GLN A N 1
ATOM 2408 C CA . GLN A 1 306 ? -2.884 17.485 -16.383 1.00 93.75 306 GLN A CA 1
ATOM 2409 C C . GLN A 1 306 ? -1.574 16.860 -15.885 1.00 93.75 306 GLN A C 1
ATOM 2411 O O . GLN A 1 306 ? -0.668 17.599 -15.489 1.00 93.75 306 GLN A O 1
ATOM 2416 N N . MET A 1 307 ? -1.492 15.528 -15.831 1.00 90.88 307 MET A N 1
ATOM 2417 C CA . MET A 1 307 ? -0.279 14.822 -15.427 1.00 90.88 307 MET A CA 1
ATOM 2418 C C . MET A 1 307 ? 0.747 14.813 -16.562 1.00 90.88 307 MET A C 1
ATOM 2420 O O . MET A 1 307 ? 0.476 15.232 -17.688 1.00 90.88 307 MET A O 1
ATOM 2424 N N . ILE A 1 308 ? 1.956 14.352 -16.252 1.00 85.12 308 ILE A N 1
ATOM 2425 C CA . ILE A 1 308 ? 2.990 14.121 -17.260 1.00 85.12 308 ILE A CA 1
ATOM 2426 C C . ILE A 1 308 ? 2.477 13.222 -18.381 1.00 85.12 308 ILE A C 1
ATOM 2428 O O . ILE A 1 308 ? 1.650 12.330 -18.165 1.00 85.12 308 ILE A O 1
ATOM 2432 N N . LYS A 1 309 ? 3.001 13.468 -19.583 1.00 83.00 309 LYS A N 1
ATOM 2433 C CA . LYS A 1 309 ? 2.645 12.713 -20.781 1.00 83.00 309 LYS A CA 1
ATOM 2434 C C . LYS A 1 309 ? 2.786 11.205 -20.534 1.00 83.00 309 LYS A C 1
ATOM 2436 O O . LYS A 1 309 ? 3.710 10.780 -19.846 1.00 83.00 309 LYS A O 1
ATOM 2441 N N . GLY A 1 310 ? 1.848 10.424 -21.071 1.00 81.50 310 GLY A N 1
ATOM 2442 C CA . GLY A 1 310 ? 1.867 8.968 -20.980 1.00 81.50 310 GLY A CA 1
ATOM 2443 C C . GLY A 1 310 ? 1.122 8.382 -19.796 1.00 81.50 310 GLY A C 1
ATOM 2444 O O . GLY A 1 310 ? 0.681 7.239 -19.862 1.00 81.50 310 GLY A O 1
ATOM 2445 N N . VAL A 1 311 ? 0.950 9.127 -18.700 1.00 87.75 311 VAL A N 1
ATOM 2446 C CA . VAL A 1 311 ? 0.292 8.585 -17.498 1.00 87.75 311 VAL A CA 1
ATOM 2447 C C . VAL A 1 311 ? -1.157 8.201 -17.788 1.00 87.75 311 VAL A C 1
ATOM 2449 O O . VAL A 1 311 ? -1.623 7.150 -17.344 1.00 87.75 311 VAL A O 1
ATOM 2452 N N . LYS A 1 312 ? -1.876 9.021 -18.563 1.00 91.25 312 LYS A N 1
ATOM 2453 C CA . LYS A 1 312 ? -3.253 8.719 -18.964 1.00 91.25 312 LYS A CA 1
ATOM 2454 C C . LYS A 1 312 ? -3.308 7.500 -19.877 1.00 91.25 312 LYS A C 1
ATOM 2456 O O . LYS A 1 312 ? -4.188 6.655 -19.700 1.00 91.25 312 LYS A O 1
ATOM 2461 N N . GLU A 1 313 ? -2.380 7.399 -20.820 1.00 86.88 313 GLU A N 1
ATOM 2462 C CA . GLU A 1 313 ? -2.234 6.267 -21.731 1.00 86.88 313 GLU A CA 1
ATOM 2463 C C . GLU A 1 313 ? -1.950 4.973 -20.958 1.00 86.88 313 GLU A C 1
ATOM 2465 O O . GLU A 1 313 ? -2.685 4.003 -21.133 1.00 86.88 313 GLU A O 1
ATOM 2470 N N . ALA A 1 314 ? -1.007 4.993 -20.012 1.00 84.69 314 ALA A N 1
ATOM 2471 C CA . ALA A 1 314 ? -0.677 3.868 -19.132 1.00 84.69 314 ALA A CA 1
ATOM 2472 C C . ALA A 1 314 ? -1.850 3.437 -18.229 1.00 84.69 314 ALA A C 1
ATOM 2474 O O . ALA A 1 314 ? -1.933 2.285 -17.806 1.00 84.69 314 ALA A O 1
ATOM 2475 N N . CYS A 1 315 ? -2.787 4.346 -17.948 1.00 89.31 315 CYS A N 1
ATOM 2476 C CA . CYS A 1 315 ? -4.015 4.072 -17.195 1.00 89.31 315 CYS A CA 1
ATOM 2477 C C . CYS A 1 315 ? -5.206 3.647 -18.067 1.00 89.31 315 CYS A C 1
ATOM 2479 O O . CYS A 1 315 ? -6.293 3.379 -17.536 1.00 89.31 315 CYS A O 1
ATOM 2481 N N . SER A 1 316 ? -5.033 3.598 -19.390 1.00 88.69 316 SER A N 1
ATOM 2482 C CA . SER A 1 316 ? -6.116 3.414 -20.352 1.00 88.69 316 SER A CA 1
ATOM 2483 C C . SER A 1 316 ? -5.959 2.152 -21.198 1.00 88.69 316 SER A C 1
ATOM 2485 O O . SER A 1 316 ? -4.893 1.835 -21.705 1.00 88.69 316 SER A O 1
ATOM 2487 N N . TYR A 1 317 ? -7.073 1.474 -21.469 1.00 86.06 317 TYR A N 1
ATOM 2488 C CA . TYR A 1 317 ? -7.151 0.396 -22.454 1.00 86.06 317 TYR A CA 1
ATOM 2489 C C . TYR A 1 317 ? -8.347 0.603 -23.382 1.00 86.06 317 TYR A C 1
ATOM 2491 O O . TYR A 1 317 ? -9.466 0.845 -22.923 1.00 86.06 317 TYR A O 1
ATOM 2499 N N . LYS A 1 318 ? -8.126 0.522 -24.704 1.00 85.31 318 LYS A N 1
ATOM 2500 C CA . LYS A 1 318 ? -9.153 0.794 -25.736 1.00 85.31 318 LYS A CA 1
ATOM 2501 C C . LYS A 1 318 ? -9.941 2.083 -25.435 1.00 85.31 318 LYS A C 1
ATOM 2503 O O . LYS A 1 318 ? -11.173 2.079 -25.414 1.00 85.31 318 LYS A O 1
ATOM 2508 N N . SER A 1 319 ? -9.211 3.159 -25.131 1.00 85.69 319 SER A N 1
ATOM 2509 C CA . SER A 1 319 ? -9.747 4.489 -24.788 1.00 85.69 319 SER A CA 1
ATOM 2510 C C . SER A 1 319 ? -10.609 4.555 -23.517 1.00 85.69 319 SER A C 1
ATOM 2512 O O . SER A 1 319 ? -11.340 5.523 -23.331 1.00 85.69 319 SER A O 1
ATOM 2514 N N . ASN A 1 320 ? -10.541 3.548 -22.640 1.00 90.38 320 ASN A N 1
ATOM 2515 C CA . ASN A 1 320 ? -11.180 3.572 -21.327 1.00 90.38 320 ASN A CA 1
ATOM 2516 C C . ASN A 1 320 ? -10.117 3.592 -20.227 1.00 90.38 320 ASN A C 1
ATOM 2518 O O . ASN A 1 320 ? -9.283 2.695 -20.183 1.00 90.38 320 ASN A O 1
ATOM 2522 N N . ILE A 1 321 ? -10.202 4.551 -19.309 1.00 94.00 321 ILE A N 1
ATOM 2523 C CA . ILE A 1 321 ? -9.422 4.590 -18.074 1.00 94.00 321 ILE A CA 1
ATOM 2524 C C . ILE A 1 321 ? -9.932 3.453 -17.187 1.00 94.00 321 ILE A C 1
ATOM 2526 O O . ILE A 1 321 ? -11.118 3.412 -16.840 1.00 94.00 321 ILE A O 1
ATOM 2530 N N . ILE A 1 322 ? -9.050 2.512 -16.869 1.00 90.69 322 ILE A N 1
ATOM 2531 C CA . ILE A 1 3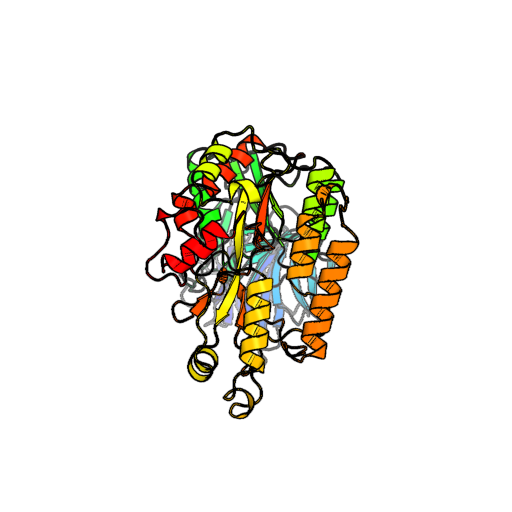22 ? -9.364 1.265 -16.148 1.00 90.69 322 ILE A CA 1
ATOM 2532 C C . ILE A 1 322 ? -8.823 1.251 -14.714 1.00 90.69 322 ILE A C 1
ATOM 2534 O O . ILE A 1 322 ? -9.229 0.419 -13.903 1.00 90.69 322 ILE A O 1
ATOM 2538 N N . GLY A 1 323 ? -7.988 2.227 -14.378 1.00 92.88 323 GLY A N 1
ATOM 2539 C CA . GLY A 1 323 ? -7.497 2.509 -13.038 1.00 92.88 323 GLY A CA 1
ATOM 2540 C C . GLY A 1 323 ? -6.883 3.901 -12.997 1.00 92.88 323 GLY A C 1
ATOM 2541 O O . GLY A 1 323 ? -6.768 4.563 -14.027 1.00 92.88 323 GLY A O 1
ATOM 2542 N N . VAL A 1 324 ? -6.512 4.356 -11.811 1.00 94.38 324 VAL A N 1
ATOM 2543 C CA . VAL A 1 324 ? -5.739 5.587 -11.622 1.00 94.38 324 VAL A CA 1
ATOM 2544 C C . VAL A 1 324 ? -4.339 5.227 -11.128 1.00 94.38 324 VAL A C 1
ATOM 2546 O O . VAL A 1 324 ? -4.206 4.224 -10.420 1.00 94.38 324 VAL A O 1
ATOM 2549 N N . PRO A 1 325 ? -3.300 6.001 -11.476 1.00 91.06 325 PRO A N 1
ATOM 2550 C CA . PRO A 1 325 ? -1.931 5.637 -11.151 1.00 91.06 325 PRO A CA 1
ATOM 2551 C C . PRO A 1 325 ? -1.704 5.784 -9.646 1.00 91.06 325 PRO A C 1
ATOM 2553 O O . PRO A 1 325 ? -1.966 6.834 -9.055 1.00 91.06 325 PRO A O 1
ATOM 2556 N N . TYR A 1 326 ? -1.205 4.727 -9.021 1.00 87.50 326 TYR A N 1
ATOM 2557 C CA . TYR A 1 326 ? -0.730 4.758 -7.646 1.00 87.50 326 TYR A CA 1
ATOM 2558 C C . TYR A 1 326 ? 0.752 5.127 -7.602 1.00 87.50 326 TYR A C 1
ATOM 2560 O O . TYR A 1 326 ? 1.150 6.103 -6.956 1.00 87.50 326 TYR A O 1
ATOM 2568 N N . GLN A 1 327 ? 1.559 4.386 -8.355 1.00 82.06 327 GLN A N 1
ATOM 2569 C CA . GLN A 1 327 ? 2.951 4.700 -8.636 1.00 82.06 327 GLN A CA 1
ATOM 2570 C C . GLN A 1 327 ? 3.291 4.288 -10.060 1.00 82.06 327 GLN A C 1
ATOM 2572 O O . GLN A 1 327 ? 2.659 3.397 -10.622 1.00 82.06 327 GLN A O 1
ATOM 2577 N N . ILE A 1 328 ? 4.279 4.970 -10.625 1.00 81.19 328 ILE A N 1
ATOM 2578 C CA . ILE A 1 328 ? 4.810 4.682 -11.947 1.00 81.19 328 ILE A CA 1
ATOM 2579 C C . ILE A 1 328 ? 6.330 4.736 -11.868 1.00 81.19 328 ILE A C 1
ATOM 2581 O O . ILE A 1 328 ? 6.896 5.617 -11.212 1.00 81.19 328 ILE A O 1
ATOM 2585 N N . SER A 1 329 ? 6.992 3.792 -12.515 1.00 80.00 329 SER A N 1
ATOM 2586 C CA . SER A 1 329 ? 8.435 3.823 -12.704 1.00 80.00 329 SER A CA 1
ATOM 2587 C C . SER A 1 329 ? 8.779 3.305 -14.089 1.00 80.00 329 SER A C 1
ATOM 2589 O O . SER A 1 329 ? 8.045 2.510 -14.662 1.00 80.00 329 SER A O 1
ATOM 2591 N N . THR A 1 330 ? 9.901 3.752 -14.633 1.00 79.75 330 THR A N 1
ATOM 2592 C CA . THR A 1 330 ? 10.391 3.314 -15.944 1.00 79.75 330 THR A CA 1
ATOM 2593 C C . THR A 1 330 ? 11.797 2.755 -15.805 1.00 79.75 330 THR A C 1
ATOM 2595 O O . THR A 1 330 ? 12.491 3.023 -14.816 1.00 79.75 330 THR A O 1
ATOM 2598 N N . VAL A 1 331 ? 12.243 1.994 -16.798 1.00 80.56 331 VAL A N 1
ATOM 2599 C CA . VAL A 1 331 ? 13.633 1.525 -16.879 1.00 80.56 331 VAL A CA 1
ATOM 2600 C C . VAL A 1 331 ? 14.536 2.582 -17.515 1.00 80.56 331 VAL A C 1
ATOM 2602 O O . VAL A 1 331 ? 14.196 3.175 -18.536 1.00 80.56 331 VAL A O 1
ATOM 2605 N N . LEU A 1 332 ? 15.719 2.781 -16.933 1.00 83.44 332 LEU A N 1
ATOM 2606 C CA . LEU A 1 332 ? 16.827 3.565 -17.480 1.00 83.44 332 LEU A CA 1
ATOM 2607 C C . LEU A 1 332 ? 18.115 2.728 -17.480 1.00 83.44 332 LEU A C 1
ATOM 2609 O O . LEU A 1 332 ? 18.211 1.699 -16.803 1.00 83.44 332 LEU A O 1
ATOM 2613 N N . PHE A 1 333 ? 19.141 3.203 -18.189 1.00 87.00 333 PHE A N 1
ATOM 2614 C CA . PHE A 1 333 ? 20.494 2.661 -18.067 1.00 87.00 333 PHE A CA 1
ATOM 2615 C C . PHE A 1 333 ? 21.369 3.572 -17.210 1.00 87.00 333 PHE A C 1
ATOM 2617 O O . PHE A 1 333 ? 21.634 4.718 -17.570 1.00 87.00 333 PHE A O 1
ATOM 2624 N N . GLY A 1 334 ? 21.860 3.044 -16.092 1.00 87.94 334 GLY A N 1
ATOM 2625 C CA . GLY A 1 334 ? 22.930 3.653 -15.315 1.00 87.94 334 GLY A CA 1
ATOM 2626 C C . GLY A 1 334 ? 24.291 3.455 -15.979 1.00 87.94 334 GLY A C 1
ATOM 2627 O O . GLY A 1 334 ? 24.569 2.412 -16.571 1.00 87.94 334 GLY A O 1
ATOM 2628 N N . VAL A 1 335 ? 25.154 4.462 -15.861 1.00 89.75 335 VAL A N 1
ATOM 2629 C CA . VAL A 1 335 ? 26.458 4.533 -16.525 1.00 89.75 335 VAL A CA 1
ATOM 2630 C C . VAL A 1 335 ? 27.602 4.316 -15.537 1.00 89.75 335 VAL A C 1
ATOM 2632 O O . VAL A 1 335 ? 27.722 4.973 -14.499 1.00 89.75 335 VAL A O 1
ATOM 2635 N N . ASN A 1 336 ? 28.522 3.429 -15.901 1.00 89.88 336 ASN A N 1
ATOM 2636 C CA . ASN A 1 336 ? 29.813 3.266 -15.251 1.00 89.88 336 ASN A CA 1
ATOM 2637 C C . ASN A 1 336 ? 30.803 4.327 -15.770 1.00 89.88 336 ASN A C 1
ATOM 2639 O O . ASN A 1 336 ? 31.536 4.092 -16.734 1.00 89.88 336 ASN A O 1
ATOM 2643 N N . LYS A 1 337 ? 30.845 5.487 -15.097 1.00 88.06 337 LYS A N 1
ATOM 2644 C CA . LYS A 1 337 ? 31.710 6.637 -15.447 1.00 88.06 337 LYS A CA 1
ATOM 2645 C C . LYS A 1 337 ? 33.177 6.258 -15.677 1.00 88.06 337 LYS A C 1
ATOM 2647 O O . LYS A 1 337 ? 33.805 6.748 -16.610 1.00 88.06 337 LYS A O 1
ATOM 2652 N N . ASN A 1 338 ? 33.717 5.347 -14.865 1.00 87.31 338 ASN A N 1
ATOM 2653 C CA . ASN A 1 338 ? 35.115 4.926 -14.980 1.00 87.31 338 ASN A CA 1
ATOM 2654 C C . ASN A 1 338 ? 35.373 4.206 -16.311 1.00 87.31 338 ASN A C 1
ATOM 2656 O O . ASN A 1 338 ? 36.347 4.507 -16.996 1.00 87.31 338 ASN A O 1
ATOM 2660 N N . ILE A 1 339 ? 34.490 3.283 -16.707 1.00 88.00 339 ILE A N 1
ATOM 2661 C CA . ILE A 1 339 ? 34.615 2.589 -17.997 1.00 88.00 339 ILE A CA 1
ATOM 2662 C C . ILE A 1 339 ? 34.376 3.561 -19.151 1.00 88.00 339 ILE A C 1
ATOM 2664 O O . ILE A 1 339 ? 35.147 3.555 -20.109 1.00 88.00 339 ILE A O 1
ATOM 2668 N N . GLN A 1 340 ? 33.359 4.419 -19.053 1.00 89.19 340 GLN A N 1
ATOM 2669 C CA . GLN A 1 340 ? 33.061 5.429 -20.071 1.00 89.19 340 GLN A CA 1
ATOM 2670 C C . GLN A 1 340 ? 34.285 6.307 -20.367 1.00 89.19 340 GLN A C 1
ATOM 2672 O O . GLN A 1 340 ? 34.658 6.464 -21.531 1.00 89.19 340 GLN A O 1
ATOM 2677 N N . GLN A 1 341 ? 34.938 6.836 -19.327 1.00 88.19 341 GLN A N 1
ATOM 2678 C CA . GLN A 1 341 ? 36.136 7.671 -19.452 1.00 88.19 341 GLN A CA 1
ATOM 2679 C C . GLN A 1 341 ? 37.321 6.881 -20.018 1.00 88.19 341 GLN A C 1
ATOM 2681 O O . GLN A 1 341 ? 37.961 7.330 -20.971 1.00 88.19 341 GLN A O 1
ATOM 2686 N N . ASN A 1 342 ? 37.573 5.677 -19.496 1.00 85.81 342 ASN A N 1
ATOM 2687 C CA . ASN A 1 342 ? 38.677 4.822 -19.942 1.00 85.81 342 ASN A CA 1
ATOM 2688 C C . ASN A 1 342 ? 38.564 4.415 -21.417 1.00 85.81 342 ASN A C 1
ATOM 2690 O O . ASN A 1 342 ? 39.578 4.308 -22.107 1.00 85.81 342 ASN A O 1
ATOM 2694 N N . LEU A 1 343 ? 37.342 4.181 -21.900 1.00 86.44 343 LEU A N 1
ATOM 2695 C CA . LEU A 1 343 ? 37.080 3.817 -23.292 1.00 86.44 343 LEU A CA 1
ATOM 2696 C C . LEU A 1 343 ? 36.826 5.035 -24.192 1.00 86.44 343 LEU A C 1
ATOM 2698 O O . LEU A 1 343 ? 36.777 4.874 -25.411 1.00 86.44 343 LEU A O 1
ATOM 2702 N N . SER A 1 344 ? 36.699 6.237 -23.615 1.00 86.62 344 SER A N 1
ATOM 2703 C CA . SER A 1 344 ? 36.374 7.483 -24.326 1.00 86.62 344 SER A CA 1
ATOM 2704 C C . SER A 1 344 ? 35.104 7.360 -25.181 1.00 86.62 344 SER A C 1
ATOM 2706 O O . SER A 1 344 ? 35.075 7.753 -26.348 1.00 86.62 344 SER A O 1
ATOM 2708 N N . ILE A 1 345 ? 34.054 6.771 -24.600 1.00 84.75 345 ILE A N 1
ATOM 2709 C CA . ILE A 1 345 ? 32.775 6.527 -25.280 1.00 84.75 345 ILE A CA 1
ATOM 2710 C C . ILE A 1 345 ? 31.835 7.707 -25.071 1.00 84.75 345 ILE A C 1
ATOM 2712 O O . ILE A 1 345 ? 31.567 8.118 -23.942 1.00 84.75 345 ILE A O 1
ATOM 2716 N N . ASN A 1 346 ? 31.284 8.202 -26.176 1.00 84.25 346 ASN A N 1
ATOM 2717 C CA . ASN A 1 346 ? 30.187 9.159 -26.159 1.00 84.25 346 ASN A CA 1
ATOM 2718 C C . ASN A 1 346 ? 28.859 8.405 -26.216 1.00 84.25 346 ASN A C 1
ATOM 2720 O O . ASN A 1 346 ? 28.669 7.558 -27.091 1.00 84.25 346 ASN A O 1
ATOM 2724 N N . PHE A 1 347 ? 27.939 8.741 -25.314 1.00 82.81 347 PHE A N 1
ATOM 2725 C CA . PHE A 1 347 ? 26.585 8.206 -25.362 1.00 82.81 347 PHE A CA 1
ATOM 2726 C C . PHE A 1 347 ? 25.715 8.996 -26.336 1.00 82.81 347 PHE A C 1
ATOM 2728 O O . PHE A 1 347 ? 25.866 10.219 -26.451 1.00 82.81 347 PHE A O 1
ATOM 2735 N N . PRO A 1 348 ? 24.783 8.322 -27.020 1.00 75.06 348 PRO A N 1
ATOM 2736 C CA . PRO A 1 348 ? 23.744 9.017 -27.752 1.00 75.06 348 PRO A CA 1
ATOM 2737 C C . PRO A 1 348 ? 22.840 9.785 -26.775 1.00 75.06 348 PRO A C 1
ATOM 2739 O O . PRO A 1 348 ? 22.708 9.422 -25.606 1.00 75.06 348 PRO A O 1
ATOM 2742 N N . GLN A 1 349 ? 22.252 10.891 -27.239 1.00 70.31 349 GLN A N 1
ATOM 2743 C CA . GLN A 1 349 ? 21.484 11.775 -26.359 1.00 70.31 349 GLN A CA 1
ATOM 2744 C C . GLN A 1 349 ? 20.078 11.253 -26.057 1.00 70.31 349 GLN A C 1
ATOM 2746 O O . GLN A 1 349 ? 19.774 11.026 -24.892 1.00 70.31 349 GLN A O 1
ATOM 2751 N N . LYS A 1 350 ? 19.234 11.110 -27.085 1.00 73.19 350 LYS A N 1
ATOM 2752 C CA . LYS A 1 350 ? 17.823 10.693 -27.026 1.00 73.19 350 LYS A CA 1
ATOM 2753 C C . LYS A 1 350 ? 17.509 9.874 -28.283 1.00 73.19 350 LYS A C 1
ATOM 2755 O O . LYS A 1 350 ? 18.187 10.057 -29.292 1.00 73.19 350 LYS A O 1
ATOM 2760 N N . ASP A 1 351 ? 16.499 9.007 -28.215 1.00 75.38 351 ASP A N 1
ATOM 2761 C CA . ASP A 1 351 ? 15.970 8.230 -29.351 1.00 75.38 351 ASP A CA 1
ATOM 2762 C C . ASP A 1 351 ? 16.984 7.273 -30.010 1.00 75.38 351 ASP A C 1
ATOM 2764 O O . ASP A 1 351 ? 16.825 6.890 -31.167 1.00 75.38 351 ASP A O 1
ATOM 2768 N N . TRP A 1 352 ? 18.036 6.888 -29.285 1.00 87.31 352 TRP A N 1
ATOM 2769 C CA . TRP A 1 352 ? 18.919 5.812 -29.726 1.00 87.31 352 TRP A CA 1
ATOM 2770 C C . TRP A 1 352 ? 18.204 4.475 -29.691 1.00 87.31 352 TRP A C 1
ATOM 2772 O O . TRP A 1 352 ? 17.285 4.262 -28.903 1.00 87.31 352 TRP A O 1
ATOM 2782 N N . THR A 1 353 ? 18.644 3.578 -30.552 1.00 87.56 353 THR A N 1
ATOM 2783 C CA . THR A 1 353 ? 17.987 2.307 -30.817 1.00 87.56 353 THR A CA 1
ATOM 2784 C C . THR A 1 353 ? 18.814 1.137 -30.304 1.00 87.56 353 THR A C 1
ATOM 2786 O O . THR A 1 353 ? 20.002 1.262 -29.994 1.00 87.56 353 THR A O 1
ATOM 2789 N N . TRP A 1 354 ? 18.204 -0.044 -30.268 1.00 86.62 354 TRP A N 1
ATOM 2790 C CA . TRP A 1 354 ? 18.943 -1.283 -30.026 1.00 86.62 354 TRP A CA 1
ATOM 2791 C C . TRP A 1 354 ? 20.038 -1.567 -31.076 1.00 86.62 354 TRP A C 1
ATOM 2793 O O . TRP A 1 354 ? 21.023 -2.230 -30.752 1.00 86.62 354 TRP A O 1
ATOM 2803 N N . ASP A 1 355 ? 19.932 -1.012 -32.290 1.00 86.50 355 ASP A N 1
ATOM 2804 C CA . ASP A 1 355 ? 21.009 -1.064 -33.291 1.00 86.50 355 ASP A CA 1
ATOM 2805 C C . ASP A 1 355 ? 22.192 -0.158 -32.883 1.00 86.50 355 ASP A C 1
ATOM 2807 O O . ASP A 1 355 ? 23.351 -0.567 -32.965 1.00 86.50 355 ASP A O 1
ATOM 2811 N N . ASP A 1 356 ? 21.925 1.036 -32.340 1.00 89.06 356 ASP A N 1
ATOM 2812 C CA . ASP A 1 356 ? 22.974 1.922 -31.804 1.00 89.06 356 ASP A CA 1
ATOM 2813 C C . ASP A 1 356 ? 23.673 1.306 -30.584 1.00 89.06 356 ASP A C 1
ATOM 2815 O O . ASP A 1 356 ? 24.896 1.412 -30.427 1.00 89.06 356 ASP A O 1
ATOM 2819 N N . PHE A 1 357 ? 22.901 0.639 -29.720 1.00 89.25 357 PHE A N 1
ATOM 2820 C CA . PHE A 1 357 ? 23.428 -0.145 -28.603 1.00 89.25 357 PHE A CA 1
ATOM 2821 C C . PHE A 1 357 ? 24.414 -1.201 -29.096 1.00 89.25 357 PHE A C 1
ATOM 2823 O O . PHE A 1 357 ? 25.516 -1.346 -28.563 1.00 89.25 357 PHE A O 1
ATOM 2830 N N . PHE A 1 358 ? 24.045 -1.908 -30.156 1.00 86.94 358 PHE A N 1
ATOM 2831 C CA . PHE A 1 358 ? 24.868 -2.947 -30.742 1.00 86.94 358 PHE A CA 1
ATOM 2832 C C . PHE A 1 358 ? 26.169 -2.413 -31.355 1.00 86.94 358 PHE A C 1
ATOM 2834 O O . PHE A 1 358 ? 27.253 -2.946 -31.091 1.00 86.94 358 PHE A O 1
ATOM 2841 N N . ASP A 1 359 ? 26.093 -1.318 -32.107 1.00 88.88 359 ASP A N 1
ATOM 2842 C CA . ASP A 1 359 ? 27.269 -0.654 -32.670 1.00 88.88 359 ASP A CA 1
ATOM 2843 C C . ASP A 1 359 ? 28.218 -0.153 -31.577 1.00 88.88 359 ASP A C 1
ATOM 2845 O O . ASP A 1 359 ? 29.445 -0.225 -31.713 1.00 88.88 359 ASP A O 1
ATOM 2849 N N . MET A 1 360 ? 27.674 0.326 -30.458 1.00 90.00 360 MET A N 1
ATOM 2850 C CA . MET A 1 360 ? 28.469 0.697 -29.291 1.00 90.00 360 MET A CA 1
ATOM 2851 C C . MET A 1 360 ? 29.148 -0.520 -28.661 1.00 90.00 360 MET A C 1
ATOM 2853 O O . MET A 1 360 ? 30.328 -0.444 -28.314 1.00 90.00 360 MET A O 1
ATOM 2857 N N . ALA A 1 361 ? 28.449 -1.649 -28.565 1.00 89.44 361 ALA A N 1
ATOM 2858 C CA . ALA A 1 361 ? 29.002 -2.887 -28.029 1.00 89.44 361 ALA A CA 1
ATOM 2859 C C . ALA A 1 361 ? 30.186 -3.386 -28.874 1.00 89.44 361 ALA A C 1
ATOM 2861 O O . ALA A 1 361 ? 31.237 -3.738 -28.330 1.00 89.44 361 ALA A O 1
ATOM 2862 N N . LYS A 1 362 ? 30.067 -3.323 -30.206 1.00 89.00 362 LYS A N 1
ATOM 2863 C CA . LYS A 1 362 ? 31.169 -3.617 -31.138 1.00 89.00 362 LYS A CA 1
ATOM 2864 C C . LYS A 1 362 ? 32.349 -2.667 -30.948 1.00 89.00 362 LYS A C 1
ATOM 2866 O O . LYS A 1 362 ? 33.476 -3.128 -30.781 1.00 89.00 362 LYS A O 1
ATOM 2871 N N . LYS A 1 363 ? 32.097 -1.356 -30.864 1.00 88.00 363 LYS A N 1
ATOM 2872 C CA . LYS A 1 363 ? 33.147 -0.350 -30.610 1.00 88.00 363 LYS A CA 1
ATOM 2873 C C . LYS A 1 363 ? 33.873 -0.580 -29.286 1.00 88.00 363 LYS A C 1
ATOM 2875 O O . LYS A 1 363 ? 35.086 -0.404 -29.235 1.00 88.00 363 LYS A O 1
ATOM 2880 N N . ILE A 1 364 ? 33.162 -0.976 -28.228 1.00 88.06 364 ILE A N 1
ATOM 2881 C CA . ILE A 1 364 ? 33.764 -1.353 -26.938 1.00 88.06 364 ILE A CA 1
ATOM 2882 C C . ILE A 1 364 ? 34.713 -2.532 -27.131 1.00 88.06 364 ILE A C 1
ATOM 2884 O O . ILE A 1 364 ? 35.856 -2.475 -26.679 1.00 88.06 364 ILE A O 1
ATOM 2888 N N . ARG A 1 365 ? 34.257 -3.574 -27.833 1.00 85.94 365 ARG A N 1
ATOM 2889 C CA . ARG A 1 365 ? 35.028 -4.798 -28.057 1.00 85.94 365 ARG A CA 1
ATOM 2890 C C . ARG A 1 365 ? 36.280 -4.570 -28.905 1.00 85.94 365 ARG A C 1
ATOM 2892 O O . ARG A 1 365 ? 37.310 -5.190 -28.655 1.00 85.94 365 ARG A O 1
ATOM 2899 N N . GLU A 1 366 ? 36.195 -3.686 -29.891 1.00 85.88 366 GLU A N 1
ATOM 2900 C CA . GLU A 1 366 ? 37.297 -3.333 -30.794 1.00 85.88 366 GLU A CA 1
ATOM 2901 C C . GLU A 1 366 ? 38.246 -2.274 -30.204 1.00 85.88 366 GLU A C 1
ATOM 2903 O O . GLU A 1 366 ? 39.319 -2.024 -30.759 1.00 85.88 366 GLU A O 1
ATOM 2908 N N . ASN A 1 367 ? 37.886 -1.645 -29.079 1.00 83.31 367 ASN A N 1
ATOM 2909 C CA . ASN A 1 367 ? 38.680 -0.577 -28.485 1.00 83.31 367 ASN A CA 1
ATOM 2910 C C . ASN A 1 367 ? 40.038 -1.112 -27.986 1.00 83.31 367 ASN A C 1
ATOM 2912 O O . ASN A 1 367 ? 40.069 -1.994 -27.129 1.00 83.31 367 ASN A O 1
ATOM 2916 N N . PRO A 1 368 ? 41.186 -0.547 -28.402 1.00 77.12 368 PRO A N 1
ATOM 2917 C CA . PRO A 1 368 ? 42.501 -1.023 -27.962 1.00 77.12 368 PRO A CA 1
ATOM 2918 C C . PRO A 1 368 ? 42.734 -0.974 -26.440 1.00 77.12 368 PRO A C 1
ATOM 2920 O O . PRO A 1 368 ? 43.606 -1.678 -25.922 1.00 77.12 368 PRO A O 1
ATOM 2923 N N . GLN A 1 369 ? 41.987 -0.135 -25.714 1.00 74.56 369 GLN A N 1
ATOM 2924 C CA . GLN A 1 369 ? 42.059 -0.023 -24.253 1.00 74.56 369 GLN A CA 1
ATOM 2925 C C . GLN A 1 369 ? 41.227 -1.090 -23.525 1.00 74.56 369 GLN A C 1
ATOM 2927 O O . GLN A 1 369 ? 41.444 -1.309 -22.334 1.00 74.56 369 GLN A O 1
ATOM 2932 N N . HIS A 1 370 ? 40.336 -1.799 -24.227 1.00 69.56 370 HIS A N 1
ATOM 2933 C CA . HIS A 1 370 ? 39.490 -2.864 -23.677 1.00 69.56 370 HIS A CA 1
ATOM 2934 C C . HIS A 1 370 ? 40.322 -3.958 -22.988 1.00 69.56 370 HIS A C 1
ATOM 2936 O O . HIS A 1 370 ? 40.118 -4.271 -21.816 1.00 69.56 370 HIS A O 1
ATOM 2942 N N . SER A 1 371 ? 41.329 -4.497 -23.683 1.00 61.72 371 SER A N 1
ATOM 2943 C CA . SER A 1 371 ? 42.190 -5.580 -23.179 1.00 61.72 371 SER A CA 1
ATOM 2944 C C . SER A 1 371 ? 43.172 -5.149 -22.081 1.00 61.72 371 SER A C 1
ATOM 2946 O O . SER A 1 371 ? 43.771 -6.000 -21.430 1.00 61.72 371 SER A O 1
ATOM 2948 N N . LYS A 1 372 ? 43.351 -3.842 -21.849 1.00 59.78 372 LYS A N 1
ATOM 2949 C CA . LYS A 1 372 ? 44.216 -3.327 -20.773 1.00 59.78 372 LYS A CA 1
ATOM 2950 C C . LYS A 1 372 ? 43.484 -3.182 -19.433 1.00 59.78 372 LYS A C 1
ATOM 2952 O O . LYS A 1 372 ? 44.150 -3.077 -18.410 1.00 59.78 372 LYS A O 1
ATOM 2957 N N . ASN A 1 373 ? 42.148 -3.231 -19.437 1.00 55.59 373 ASN A N 1
ATOM 2958 C CA . ASN A 1 373 ? 41.290 -2.910 -18.292 1.00 55.59 373 ASN A CA 1
ATOM 2959 C C . ASN A 1 373 ? 40.294 -4.039 -17.931 1.00 55.59 373 ASN A C 1
ATOM 2961 O O . ASN A 1 373 ? 39.147 -3.758 -17.602 1.00 55.59 373 ASN A O 1
ATOM 2965 N N . HIS A 1 374 ? 40.735 -5.304 -17.936 1.00 61.53 374 HIS A N 1
ATOM 2966 C CA . HIS A 1 374 ? 39.965 -6.478 -17.467 1.00 61.53 374 HIS A CA 1
ATOM 2967 C C . HIS A 1 374 ? 38.757 -6.931 -18.324 1.00 61.53 374 HIS A C 1
ATOM 2969 O O . HIS A 1 374 ? 37.826 -7.513 -17.771 1.00 61.53 374 HIS A O 1
ATOM 2975 N N . ASP A 1 375 ? 38.786 -6.744 -19.652 1.00 75.31 375 ASP A N 1
ATOM 2976 C CA . ASP A 1 375 ? 37.690 -7.090 -20.583 1.00 75.31 375 ASP A CA 1
ATOM 2977 C C . ASP A 1 375 ? 36.366 -6.384 -20.213 1.00 75.31 375 ASP A C 1
ATOM 2979 O O . ASP A 1 375 ? 35.542 -6.897 -19.454 1.00 75.31 375 ASP A O 1
ATOM 2983 N N . SER A 1 376 ? 36.175 -5.170 -20.739 1.00 83.56 376 SER A N 1
ATOM 2984 C CA . SER A 1 376 ? 34.955 -4.374 -20.542 1.00 83.56 376 SER A CA 1
ATOM 2985 C C . SER A 1 376 ? 33.831 -4.816 -21.483 1.00 83.56 376 SER A C 1
ATOM 2987 O O . SER A 1 376 ? 34.034 -4.936 -22.686 1.00 83.56 376 SER A O 1
ATOM 2989 N N . TYR A 1 377 ? 32.612 -4.939 -20.970 1.00 87.25 377 TYR A N 1
ATOM 2990 C CA . TYR A 1 377 ? 31.416 -5.269 -21.750 1.00 87.25 377 TYR A CA 1
ATOM 2991 C C . TYR A 1 377 ? 30.467 -4.074 -21.797 1.00 87.25 377 TYR A C 1
ATOM 2993 O O . TYR A 1 377 ? 30.495 -3.223 -20.901 1.00 87.25 377 TYR A O 1
ATOM 3001 N N . ILE A 1 378 ? 29.596 -4.003 -22.810 1.00 87.69 378 ILE A N 1
ATOM 3002 C CA . ILE A 1 378 ? 28.549 -2.971 -22.801 1.00 87.69 378 ILE A CA 1
ATOM 3003 C C . ILE A 1 378 ? 27.605 -3.178 -21.616 1.00 87.69 378 ILE A C 1
ATOM 3005 O O . ILE A 1 378 ? 27.249 -2.219 -20.938 1.00 87.69 378 ILE A O 1
ATOM 3009 N N . TRP A 1 379 ? 27.263 -4.433 -21.329 1.00 86.06 379 TRP A N 1
ATOM 3010 C CA . TRP A 1 379 ? 26.311 -4.812 -20.299 1.00 86.06 379 TRP A CA 1
ATOM 3011 C C . TRP A 1 379 ? 26.544 -6.268 -19.859 1.00 86.06 379 TRP A C 1
ATOM 3013 O O . TRP A 1 379 ? 27.045 -7.087 -20.639 1.00 86.06 379 TRP A O 1
ATOM 3023 N N . ALA A 1 380 ? 26.195 -6.577 -18.612 1.00 83.00 380 ALA A N 1
ATOM 3024 C CA . ALA A 1 380 ? 26.138 -7.931 -18.078 1.00 83.00 380 ALA A CA 1
ATOM 3025 C C . ALA A 1 380 ? 24.679 -8.383 -17.993 1.00 83.00 380 ALA A C 1
ATOM 3027 O O . ALA A 1 380 ? 23.826 -7.610 -17.563 1.00 83.00 380 ALA A O 1
ATOM 3028 N N . ILE A 1 381 ? 24.415 -9.623 -18.386 1.00 76.44 381 ILE A N 1
ATOM 3029 C CA . ILE A 1 381 ? 23.088 -10.231 -18.421 1.00 76.44 381 ILE A CA 1
ATOM 3030 C C . ILE A 1 381 ? 23.116 -11.585 -17.714 1.00 76.44 381 ILE A C 1
ATOM 3032 O O . ILE A 1 381 ? 24.117 -12.293 -17.781 1.00 76.44 381 ILE A O 1
ATOM 3036 N N . ASP A 1 382 ? 22.030 -11.966 -17.047 1.00 71.56 382 ASP A N 1
ATOM 3037 C CA . ASP A 1 382 ? 21.873 -13.354 -16.612 1.00 71.56 382 ASP A CA 1
ATOM 3038 C C . ASP A 1 382 ? 21.628 -14.228 -17.853 1.00 71.56 382 ASP A C 1
ATOM 3040 O O . ASP A 1 382 ? 20.930 -13.822 -18.778 1.00 71.56 382 ASP A O 1
ATOM 3044 N N . GLY A 1 383 ? 22.218 -15.423 -17.903 1.00 55.75 383 GLY A N 1
ATOM 3045 C CA . GLY A 1 383 ? 22.174 -16.335 -19.054 1.00 55.75 383 GLY A CA 1
ATOM 3046 C C . GLY A 1 383 ? 20.784 -16.916 -19.369 1.00 55.75 383 GLY A C 1
ATOM 3047 O O . GLY A 1 383 ? 20.668 -17.783 -20.238 1.00 55.75 383 GLY A O 1
ATOM 3048 N N . GLY A 1 384 ? 19.735 -16.471 -18.670 1.00 55.62 384 GLY A N 1
ATOM 3049 C CA . GLY A 1 384 ? 18.332 -16.679 -19.017 1.00 55.62 384 GLY A CA 1
ATOM 3050 C C . GLY A 1 384 ? 17.817 -15.514 -19.864 1.00 55.62 384 GLY A C 1
ATOM 3051 O O . GLY A 1 384 ? 17.982 -14.357 -19.506 1.00 55.62 384 GLY A O 1
ATOM 3052 N N . ILE A 1 385 ? 17.205 -15.813 -21.010 1.00 48.38 385 ILE A N 1
ATOM 3053 C CA . ILE A 1 385 ? 16.703 -14.813 -21.962 1.00 48.38 385 ILE A CA 1
ATOM 3054 C C . ILE A 1 385 ? 15.628 -13.929 -21.305 1.00 48.38 385 ILE A C 1
ATOM 3056 O O . ILE A 1 385 ? 14.453 -14.281 -21.304 1.00 48.38 385 ILE A O 1
ATOM 3060 N N . SER A 1 386 ? 16.061 -12.763 -20.836 1.00 56.38 386 SER A N 1
ATOM 3061 C CA . SER A 1 386 ? 15.331 -11.491 -20.783 1.00 56.38 386 SER A CA 1
ATOM 3062 C C . SER A 1 386 ? 16.176 -10.458 -21.538 1.00 56.38 386 SER A C 1
ATOM 3064 O O . SER A 1 386 ? 16.667 -9.463 -20.997 1.00 56.38 386 SER A O 1
ATOM 3066 N N . ALA A 1 387 ? 16.491 -10.758 -22.803 1.00 67.94 387 ALA A N 1
ATOM 3067 C CA . ALA A 1 387 ? 17.051 -9.745 -23.682 1.00 67.94 387 ALA A CA 1
ATOM 3068 C C . ALA A 1 387 ? 15.936 -8.719 -23.877 1.00 67.94 387 ALA A C 1
ATOM 3070 O O . ALA A 1 387 ? 15.007 -8.997 -24.626 1.00 67.94 387 ALA A O 1
ATOM 3071 N N . LEU A 1 388 ? 15.990 -7.596 -23.162 1.00 72.50 388 LEU A N 1
ATOM 3072 C CA . LEU A 1 388 ? 14.864 -6.663 -23.037 1.00 72.50 388 LEU A CA 1
ATOM 3073 C C . LEU A 1 388 ? 14.286 -6.226 -24.396 1.00 72.50 388 LEU A C 1
ATOM 3075 O O . LEU A 1 388 ? 13.093 -6.043 -24.535 1.00 72.50 388 LEU A O 1
ATOM 3079 N N . PHE A 1 389 ? 15.088 -6.191 -25.463 1.00 77.44 389 PHE A N 1
ATOM 3080 C CA . PHE A 1 389 ? 14.601 -5.925 -26.825 1.00 77.44 389 PHE A CA 1
ATOM 3081 C C . PHE A 1 389 ? 13.717 -7.028 -27.444 1.00 77.44 389 PHE A C 1
ATOM 3083 O O . PHE A 1 389 ? 12.961 -6.773 -28.386 1.00 77.44 389 PHE A O 1
ATOM 3090 N N . ILE A 1 390 ? 13.846 -8.278 -26.989 1.00 80.75 390 ILE A N 1
ATOM 3091 C CA . ILE A 1 390 ? 12.907 -9.364 -27.302 1.00 80.75 390 ILE A CA 1
ATOM 3092 C C . ILE A 1 390 ? 11.608 -9.140 -26.533 1.00 80.75 390 ILE A C 1
ATOM 3094 O O . ILE A 1 390 ? 10.546 -9.339 -27.117 1.00 80.75 390 ILE A O 1
ATOM 3098 N N . GLU A 1 391 ? 11.690 -8.717 -25.273 1.00 79.25 391 GLU A N 1
ATOM 3099 C CA . GLU A 1 391 ? 10.523 -8.378 -24.450 1.00 79.25 391 GLU A CA 1
ATOM 3100 C C . GLU A 1 391 ? 9.772 -7.190 -25.056 1.00 79.25 391 GLU A C 1
ATOM 3102 O O . GLU A 1 391 ? 8.595 -7.348 -25.368 1.00 79.25 391 GLU A O 1
ATOM 3107 N N . ASP A 1 392 ? 10.469 -6.111 -25.436 1.00 80.31 392 ASP A N 1
ATOM 3108 C CA . ASP A 1 392 ? 9.905 -4.979 -26.184 1.00 80.31 392 ASP A CA 1
ATOM 3109 C C . ASP A 1 392 ? 9.136 -5.471 -27.423 1.00 80.31 392 ASP A C 1
ATOM 3111 O O . ASP A 1 392 ? 8.012 -5.057 -27.704 1.00 80.31 392 ASP A O 1
ATOM 3115 N N . TYR A 1 393 ? 9.723 -6.390 -28.201 1.00 85.19 393 TYR A N 1
ATOM 3116 C CA . TYR A 1 393 ? 9.042 -6.947 -29.367 1.00 85.19 393 TYR A CA 1
ATOM 3117 C C . TYR A 1 393 ? 7.807 -7.763 -28.990 1.00 85.19 393 TYR A C 1
ATOM 3119 O O . TYR A 1 393 ? 6.785 -7.678 -29.678 1.00 85.19 393 TYR A O 1
ATOM 3127 N N . ILE A 1 394 ? 7.907 -8.592 -27.954 1.00 84.25 394 ILE A N 1
ATOM 3128 C CA . ILE A 1 394 ? 6.800 -9.408 -27.465 1.00 84.25 394 ILE A CA 1
ATOM 3129 C C . ILE A 1 394 ? 5.660 -8.490 -27.037 1.00 84.25 394 ILE A C 1
ATOM 3131 O O . ILE A 1 394 ? 4.562 -8.653 -27.566 1.00 84.25 394 ILE A O 1
ATOM 3135 N N . GLU A 1 395 ? 5.915 -7.503 -26.188 1.00 79.38 395 GLU A N 1
ATOM 3136 C CA . GLU A 1 395 ? 4.927 -6.547 -25.679 1.00 79.38 395 GLU A CA 1
ATOM 3137 C C . GLU A 1 395 ? 4.270 -5.757 -26.815 1.00 79.38 395 GLU A C 1
ATOM 3139 O O . GLU A 1 395 ? 3.047 -5.760 -26.957 1.00 79.38 395 GLU A O 1
ATOM 3144 N N . LEU A 1 396 ? 5.061 -5.205 -27.741 1.00 81.81 396 LEU A N 1
ATOM 3145 C CA . LEU A 1 396 ? 4.547 -4.456 -28.898 1.00 81.81 396 LEU A CA 1
ATOM 3146 C C . LEU A 1 396 ? 3.657 -5.270 -29.837 1.00 81.81 396 LEU A C 1
ATOM 3148 O O . LEU A 1 396 ? 2.923 -4.699 -30.651 1.00 81.81 396 LEU A O 1
ATOM 3152 N N . ASN A 1 397 ? 3.783 -6.592 -29.801 1.00 84.88 397 ASN A N 1
ATOM 3153 C CA . ASN A 1 397 ? 3.053 -7.499 -30.672 1.00 84.88 397 ASN A CA 1
ATOM 3154 C C . ASN A 1 397 ? 2.148 -8.448 -29.880 1.00 84.88 397 ASN A C 1
ATOM 3156 O O . ASN A 1 397 ? 1.673 -9.428 -30.458 1.00 84.88 397 ASN A O 1
ATOM 3160 N N . THR A 1 398 ? 1.881 -8.173 -28.602 1.00 84.25 398 THR A N 1
ATOM 3161 C CA . THR A 1 398 ? 0.992 -8.977 -27.759 1.00 84.25 398 THR A CA 1
ATOM 3162 C C . THR A 1 398 ? -0.091 -8.094 -27.158 1.00 84.25 398 THR A C 1
ATOM 3164 O O . THR A 1 398 ? 0.180 -7.119 -26.477 1.00 84.25 398 THR A O 1
ATOM 3167 N N . ASP A 1 399 ? -1.347 -8.465 -27.384 1.00 83.25 399 ASP A N 1
ATOM 3168 C CA . ASP A 1 399 ? -2.472 -7.965 -26.600 1.00 83.25 399 ASP A CA 1
ATOM 3169 C C . ASP A 1 399 ? -2.699 -8.967 -25.463 1.00 83.25 399 ASP A C 1
ATOM 3171 O O . ASP A 1 399 ? -3.354 -9.999 -25.651 1.00 83.25 399 ASP A O 1
ATOM 3175 N N . THR A 1 400 ? -2.088 -8.705 -24.305 1.00 77.62 400 THR A N 1
ATOM 3176 C CA . THR A 1 400 ? -2.169 -9.562 -23.107 1.00 77.62 400 THR A CA 1
ATOM 3177 C C . THR A 1 400 ? -3.611 -9.673 -22.603 1.00 77.62 400 THR A C 1
ATOM 3179 O O . THR A 1 400 ? -4.076 -10.760 -22.236 1.00 77.62 400 THR A O 1
ATOM 3182 N N . ILE A 1 401 ? -4.380 -8.587 -22.725 1.00 79.69 401 ILE A N 1
ATOM 3183 C CA . ILE A 1 401 ? -5.802 -8.535 -22.381 1.00 79.69 401 ILE A CA 1
ATOM 3184 C C . ILE A 1 401 ? -6.640 -9.402 -23.314 1.00 79.69 401 ILE A C 1
ATOM 3186 O O . ILE A 1 401 ? -7.538 -10.074 -22.825 1.00 79.69 401 ILE A O 1
ATOM 3190 N N . GLU A 1 402 ? -6.362 -9.495 -24.611 1.00 83.06 402 GLU A N 1
ATOM 3191 C CA . GLU A 1 402 ? -7.091 -10.393 -25.530 1.00 83.06 402 GLU A CA 1
ATOM 3192 C C . GLU A 1 402 ? -6.431 -11.771 -25.702 1.00 83.06 402 GLU A C 1
ATOM 3194 O O . GLU A 1 402 ? -6.976 -12.623 -26.407 1.00 83.06 402 GLU A O 1
ATOM 3199 N N . ALA A 1 403 ? -5.273 -11.999 -25.074 1.00 81.69 403 ALA A N 1
ATOM 3200 C CA . ALA A 1 403 ? -4.411 -13.163 -25.292 1.00 81.69 403 ALA A CA 1
ATOM 3201 C C . ALA A 1 403 ? -4.105 -13.409 -26.785 1.00 81.69 403 ALA A C 1
ATOM 3203 O O . ALA A 1 403 ? -4.137 -14.546 -27.263 1.00 81.69 403 ALA A O 1
ATOM 3204 N N . LYS A 1 404 ? -3.828 -12.336 -27.539 1.00 85.38 404 LYS A N 1
ATOM 3205 C CA . LYS A 1 404 ? -3.502 -12.396 -28.976 1.00 85.38 404 LYS A CA 1
ATOM 3206 C C . LYS A 1 404 ? -2.070 -11.955 -29.221 1.00 85.38 404 LYS A C 1
ATOM 3208 O O . LYS A 1 404 ? -1.645 -10.937 -28.692 1.00 85.38 404 LYS A O 1
ATOM 3213 N N . THR A 1 405 ? -1.360 -12.678 -30.082 1.00 87.00 405 THR A N 1
ATOM 3214 C CA . THR A 1 405 ? 0.002 -12.338 -30.504 1.00 87.00 405 THR A CA 1
ATOM 3215 C C . THR A 1 405 ? 0.065 -12.135 -32.015 1.00 87.00 405 THR A C 1
ATOM 3217 O O . THR A 1 405 ? -0.622 -12.806 -32.788 1.00 87.00 405 THR A O 1
ATOM 3220 N N . TYR A 1 406 ? 0.899 -11.192 -32.445 1.00 87.88 406 TYR A N 1
ATOM 3221 C CA . TYR A 1 406 ? 1.019 -10.739 -33.832 1.00 87.88 406 TYR A CA 1
ATOM 3222 C C . TYR A 1 406 ? 2.469 -10.827 -34.326 1.00 87.88 406 TYR A C 1
ATOM 3224 O O . TYR A 1 406 ? 2.955 -9.962 -35.054 1.00 87.88 406 TYR A O 1
ATOM 3232 N N . TYR A 1 407 ? 3.184 -11.880 -33.920 1.00 87.94 407 TYR A N 1
ATOM 3233 C CA . TYR A 1 407 ? 4.602 -12.034 -34.234 1.00 87.94 407 TYR A CA 1
ATOM 3234 C C . TYR A 1 407 ? 4.836 -12.291 -35.725 1.00 87.94 407 TYR A C 1
ATOM 3236 O O . TYR A 1 407 ? 4.304 -13.221 -36.335 1.00 87.94 407 TYR A O 1
ATOM 3244 N N . LYS A 1 408 ? 5.729 -11.499 -36.305 1.00 86.88 408 LYS A N 1
ATOM 3245 C CA . LYS A 1 408 ? 6.314 -11.722 -37.623 1.00 86.88 408 LYS A CA 1
ATOM 3246 C C . LYS A 1 408 ? 7.546 -12.599 -37.471 1.00 86.88 408 LYS A C 1
ATOM 3248 O O . LYS A 1 408 ? 8.571 -12.161 -36.951 1.00 86.88 408 LYS A O 1
ATOM 3253 N N . ARG A 1 409 ? 7.465 -13.825 -37.995 1.00 85.88 409 ARG A N 1
ATOM 3254 C CA . ARG A 1 409 ? 8.540 -14.828 -37.922 1.00 85.88 409 ARG A CA 1
ATOM 3255 C C . ARG A 1 409 ? 9.913 -14.261 -38.283 1.00 85.88 409 ARG A C 1
ATOM 3257 O O . ARG A 1 409 ? 10.864 -14.495 -37.550 1.00 85.88 409 ARG A O 1
ATOM 3264 N N . ASP A 1 410 ? 10.017 -13.520 -39.382 1.00 89.50 410 ASP A N 1
ATOM 3265 C CA . ASP A 1 410 ? 11.309 -13.014 -39.855 1.00 89.50 410 ASP A CA 1
ATOM 3266 C C . ASP A 1 410 ? 11.905 -11.949 -38.930 1.00 89.50 410 ASP A C 1
ATOM 3268 O O . ASP A 1 410 ? 13.122 -11.892 -38.778 1.00 89.50 410 ASP A O 1
ATOM 3272 N N . GLU A 1 411 ? 11.075 -11.116 -38.298 1.00 85.62 411 GLU A N 1
ATOM 3273 C CA . GLU A 1 411 ? 11.542 -10.141 -37.307 1.00 85.62 411 GLU A CA 1
ATOM 3274 C C . GLU A 1 411 ? 11.962 -10.846 -36.023 1.00 85.62 411 GLU A C 1
ATOM 3276 O O . GLU A 1 411 ? 13.070 -10.626 -35.545 1.00 85.62 411 GLU A O 1
ATOM 3281 N N . PHE A 1 412 ? 11.138 -11.772 -35.532 1.00 85.25 412 PHE A N 1
ATOM 3282 C CA . PHE A 1 412 ? 11.445 -12.543 -34.333 1.00 85.25 412 PHE A CA 1
ATOM 3283 C C . PHE A 1 412 ? 12.747 -13.344 -34.495 1.00 85.25 412 PHE A C 1
ATOM 3285 O O . PHE A 1 412 ? 13.645 -13.255 -33.664 1.00 85.25 412 PHE A O 1
ATOM 3292 N N . VAL A 1 413 ? 12.927 -14.040 -35.625 1.00 86.62 413 VAL A N 1
ATOM 3293 C CA . VAL A 1 413 ? 14.166 -14.773 -35.944 1.00 86.62 413 VAL A CA 1
ATOM 3294 C C . VAL A 1 413 ? 15.383 -13.845 -36.016 1.00 86.62 413 VAL A C 1
ATOM 3296 O O . VAL A 1 413 ? 16.474 -14.257 -35.620 1.00 86.62 413 VAL A O 1
ATOM 3299 N N . LYS A 1 414 ? 15.235 -12.607 -36.508 1.00 84.94 414 LYS A N 1
ATOM 3300 C CA . LYS A 1 414 ? 16.334 -11.625 -36.504 1.00 84.94 414 LYS A CA 1
ATOM 3301 C C . LYS A 1 414 ? 16.758 -11.265 -35.079 1.00 84.94 414 LYS A C 1
ATOM 3303 O O . LYS A 1 414 ? 17.955 -11.253 -34.825 1.00 84.94 414 LYS A O 1
ATOM 3308 N N . LEU A 1 415 ? 15.818 -11.075 -34.151 1.00 85.06 415 LEU A N 1
ATOM 3309 C CA . LEU A 1 415 ? 16.136 -10.769 -32.748 1.00 85.06 415 LEU A CA 1
ATOM 3310 C C . LEU A 1 415 ? 16.945 -11.892 -32.083 1.00 85.06 415 LEU A C 1
ATOM 3312 O O . LEU A 1 415 ? 17.969 -11.625 -31.463 1.00 85.06 415 LEU A O 1
ATOM 3316 N N . PHE A 1 416 ? 16.572 -13.159 -32.291 1.00 84.06 416 PHE A N 1
ATOM 3317 C CA . PHE A 1 416 ? 17.360 -14.288 -31.771 1.00 84.06 416 PHE A CA 1
ATOM 3318 C C . PHE A 1 416 ? 18.746 -14.397 -32.408 1.00 84.06 416 PHE A C 1
ATOM 3320 O O . PHE A 1 416 ? 19.709 -14.757 -31.732 1.00 84.06 416 PHE A O 1
ATOM 3327 N N . LYS A 1 417 ? 18.876 -14.081 -33.704 1.00 85.56 417 LYS A N 1
ATOM 3328 C CA . LYS A 1 417 ? 20.192 -14.004 -34.353 1.00 85.56 417 LYS A CA 1
ATOM 3329 C C . LYS A 1 417 ? 21.048 -12.893 -33.746 1.00 85.56 417 LYS A C 1
ATOM 3331 O O . LYS A 1 417 ? 22.238 -13.119 -33.562 1.00 85.56 417 LYS A O 1
ATOM 3336 N N . PHE A 1 418 ? 20.450 -11.756 -33.389 1.00 83.62 418 PHE A N 1
ATOM 3337 C CA . PHE A 1 418 ? 21.154 -10.676 -32.700 1.00 83.62 418 PHE A CA 1
ATOM 3338 C C . PHE A 1 418 ? 21.617 -11.082 -31.303 1.00 83.62 418 PHE A C 1
ATOM 3340 O O . PHE A 1 418 ? 22.794 -10.909 -30.999 1.00 83.62 418 PHE A O 1
ATOM 3347 N N . VAL A 1 419 ? 20.754 -11.706 -30.489 1.00 82.69 419 VAL A N 1
ATOM 3348 C CA . VAL A 1 419 ? 21.171 -12.279 -29.192 1.00 82.69 419 VAL A CA 1
ATOM 3349 C C . VAL A 1 419 ? 22.347 -13.231 -29.394 1.00 82.69 419 VAL A C 1
ATOM 3351 O O . VAL A 1 419 ? 23.373 -13.112 -28.729 1.00 82.69 419 VAL A O 1
ATOM 3354 N N . LYS A 1 420 ? 22.242 -14.141 -30.368 1.00 85.25 420 LYS A N 1
ATOM 3355 C CA . LYS A 1 420 ? 23.318 -15.083 -30.671 1.00 85.25 420 LYS A CA 1
ATOM 3356 C C . LYS A 1 420 ? 24.627 -14.375 -31.036 1.00 85.25 420 LYS A C 1
ATOM 3358 O O . LYS A 1 420 ? 25.666 -14.758 -30.512 1.00 85.25 420 LYS A O 1
ATOM 3363 N N . GLU A 1 421 ? 24.595 -13.358 -31.896 1.00 86.12 421 GLU A N 1
ATOM 3364 C CA . GLU A 1 421 ? 25.795 -12.601 -32.279 1.00 86.12 421 GLU A CA 1
ATOM 3365 C C . GLU A 1 421 ? 26.427 -11.884 -31.079 1.00 86.12 421 GLU A C 1
ATOM 3367 O O . GLU A 1 421 ? 27.654 -11.860 -30.964 1.00 86.12 421 GLU A O 1
ATOM 3372 N N . MET A 1 422 ? 25.607 -11.365 -30.161 1.00 85.25 422 MET A N 1
ATOM 3373 C CA . MET A 1 422 ? 26.066 -10.716 -28.933 1.00 85.25 422 MET A CA 1
ATOM 3374 C C . MET A 1 422 ? 26.852 -11.668 -28.024 1.00 85.25 422 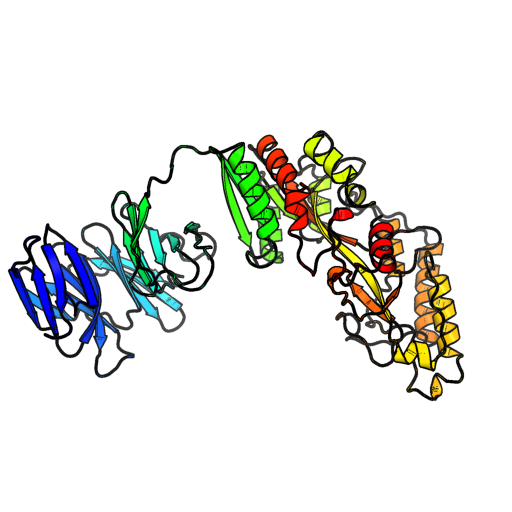MET A C 1
ATOM 3376 O O . MET A 1 422 ? 27.924 -11.291 -27.543 1.00 85.25 422 MET A O 1
ATOM 3380 N N . HIS A 1 423 ? 26.378 -12.905 -27.840 1.00 84.50 423 HIS A N 1
ATOM 3381 C CA . HIS A 1 423 ? 27.115 -13.926 -27.084 1.00 84.50 423 HIS A CA 1
ATOM 3382 C C . HIS A 1 423 ? 28.327 -14.461 -27.863 1.00 84.50 423 HIS A C 1
ATOM 3384 O O . HIS A 1 423 ? 29.436 -14.485 -27.326 1.00 84.50 423 HIS A O 1
ATOM 3390 N N . ASP A 1 424 ? 28.153 -14.850 -29.134 1.00 86.88 424 ASP A N 1
ATOM 3391 C CA . ASP A 1 424 ? 29.217 -15.443 -29.964 1.00 86.88 424 ASP A CA 1
ATOM 3392 C C . ASP A 1 424 ? 30.418 -14.485 -30.103 1.00 86.88 424 ASP A C 1
ATOM 3394 O O . ASP A 1 424 ? 31.574 -14.914 -30.069 1.00 86.88 424 ASP A O 1
ATOM 3398 N N . SER A 1 425 ? 30.147 -13.180 -30.206 1.00 86.94 425 SER A N 1
ATOM 3399 C CA . SER A 1 425 ? 31.166 -12.127 -30.321 1.00 86.94 425 SER A CA 1
ATOM 3400 C C . SER A 1 425 ? 31.613 -11.554 -28.969 1.00 86.94 425 SER A C 1
ATOM 3402 O O . SER A 1 425 ? 32.462 -10.659 -28.940 1.00 86.94 425 SER A O 1
ATOM 3404 N N . ARG A 1 426 ? 31.085 -12.072 -27.848 1.00 86.44 426 ARG A N 1
ATOM 3405 C CA . ARG A 1 426 ? 31.385 -11.632 -26.470 1.00 86.44 426 ARG A CA 1
ATOM 3406 C C . ARG A 1 426 ? 31.202 -10.124 -26.263 1.00 86.44 426 ARG A C 1
ATOM 3408 O O . ARG A 1 426 ? 32.049 -9.466 -25.661 1.00 86.44 426 ARG A O 1
ATOM 3415 N N . LEU A 1 427 ? 30.120 -9.574 -26.806 1.00 86.31 427 LEU A N 1
ATOM 3416 C CA . LEU A 1 427 ? 29.765 -8.156 -26.669 1.00 86.31 427 LEU A CA 1
ATOM 3417 C C . LEU A 1 427 ? 29.112 -7.861 -25.310 1.00 86.31 427 LEU A C 1
ATOM 3419 O O . LEU A 1 427 ? 29.220 -6.752 -24.787 1.00 86.31 427 LEU A O 1
ATOM 3423 N N . ILE A 1 428 ? 28.487 -8.881 -24.725 1.00 85.75 428 ILE A N 1
ATOM 3424 C CA . ILE A 1 428 ? 27.879 -8.886 -23.393 1.00 85.75 428 ILE A CA 1
ATOM 3425 C C . ILE A 1 428 ? 28.533 -9.940 -22.510 1.00 85.75 428 ILE A C 1
ATOM 3427 O O . ILE A 1 428 ? 29.202 -10.854 -23.003 1.00 85.75 428 ILE A O 1
ATOM 3431 N N . ARG A 1 429 ? 28.340 -9.788 -21.200 1.00 83.56 429 ARG A N 1
ATOM 3432 C CA . ARG A 1 429 ? 28.837 -10.724 -20.194 1.00 83.56 429 ARG A CA 1
ATOM 3433 C C . ARG A 1 429 ? 27.702 -11.545 -19.609 1.00 83.56 429 ARG A C 1
ATOM 3435 O O . ARG A 1 429 ? 26.770 -10.963 -19.074 1.00 83.56 429 ARG A O 1
ATOM 3442 N N . ASP A 1 430 ? 27.853 -12.862 -19.599 1.00 80.94 430 ASP A N 1
ATOM 3443 C CA . ASP A 1 430 ? 26.953 -13.742 -18.855 1.00 80.94 430 ASP A CA 1
ATOM 3444 C C . ASP A 1 430 ? 27.302 -13.692 -17.358 1.00 80.94 430 ASP A C 1
ATOM 3446 O O . ASP A 1 430 ? 28.436 -13.976 -16.958 1.00 80.94 430 ASP A O 1
ATOM 3450 N N . ASP A 1 431 ? 26.346 -13.293 -16.526 1.00 76.56 431 ASP A N 1
ATOM 3451 C CA . ASP A 1 431 ? 26.470 -13.185 -15.076 1.00 76.56 431 ASP A CA 1
ATOM 3452 C C . ASP A 1 431 ? 25.109 -13.373 -14.395 1.00 76.56 431 ASP A C 1
ATOM 3454 O O . ASP A 1 431 ? 24.236 -12.509 -14.459 1.00 76.56 431 ASP A O 1
ATOM 3458 N N . ALA A 1 432 ? 24.976 -14.474 -13.655 1.00 70.62 432 ALA A N 1
ATOM 3459 C CA . ALA A 1 432 ? 23.776 -14.823 -12.895 1.00 70.62 432 ALA A CA 1
ATOM 3460 C C . ALA A 1 432 ? 23.372 -13.785 -11.827 1.00 70.62 432 ALA A C 1
ATOM 3462 O O . ALA A 1 432 ? 22.276 -13.848 -11.279 1.00 70.62 432 ALA A O 1
ATOM 3463 N N . ASN A 1 433 ? 24.241 -12.821 -11.506 1.00 66.31 433 ASN A N 1
ATOM 3464 C CA . ASN A 1 433 ? 23.953 -11.753 -10.548 1.00 66.31 433 ASN A CA 1
ATOM 3465 C C . ASN A 1 433 ? 23.527 -10.430 -11.208 1.00 66.31 433 ASN A C 1
ATOM 3467 O O . ASN A 1 433 ? 23.236 -9.471 -10.489 1.00 66.31 433 ASN A O 1
ATOM 3471 N N . ALA A 1 434 ? 23.497 -10.350 -12.543 1.00 64.94 434 ALA A N 1
ATOM 3472 C CA . ALA A 1 434 ? 23.316 -9.091 -13.267 1.00 64.94 434 ALA A CA 1
ATOM 3473 C C . ALA A 1 434 ? 21.900 -8.488 -13.180 1.00 64.94 434 ALA A C 1
ATOM 3475 O O . ALA A 1 434 ? 21.755 -7.276 -13.326 1.00 64.94 434 ALA A O 1
ATOM 3476 N N . LEU A 1 435 ? 20.866 -9.290 -12.897 1.00 56.66 435 LEU A N 1
ATOM 3477 C CA . LEU A 1 435 ? 19.477 -8.813 -12.782 1.00 56.66 435 LEU A CA 1
ATOM 3478 C C . LEU A 1 435 ? 19.188 -8.035 -11.485 1.00 56.66 435 LEU A C 1
ATOM 3480 O O . LEU A 1 435 ? 18.195 -7.320 -11.394 1.00 56.66 435 LEU A O 1
ATOM 3484 N N . ASN A 1 436 ? 20.064 -8.108 -10.481 1.00 54.97 436 ASN A N 1
ATOM 3485 C CA . ASN A 1 436 ? 19.806 -7.527 -9.162 1.00 54.97 436 ASN A CA 1
ATOM 3486 C C . ASN A 1 436 ? 20.225 -6.054 -9.046 1.00 54.97 436 ASN A C 1
ATOM 3488 O O . ASN A 1 436 ? 20.946 -5.731 -8.106 1.00 54.97 436 ASN A O 1
ATOM 3492 N N . GLY A 1 437 ? 19.833 -5.176 -9.984 1.00 55.84 437 GLY A N 1
ATOM 3493 C CA . GLY A 1 437 ? 19.978 -3.702 -9.891 1.00 55.84 437 GLY A CA 1
ATOM 3494 C C . GLY A 1 437 ? 21.378 -3.181 -9.523 1.00 55.84 437 GLY A C 1
ATOM 3495 O O . GLY A 1 437 ? 21.546 -2.042 -9.090 1.00 55.84 437 GLY A O 1
ATOM 3496 N N . LYS A 1 438 ? 22.397 -4.037 -9.626 1.00 64.75 438 LYS A N 1
ATOM 3497 C CA . LYS A 1 438 ? 23.728 -3.821 -9.075 1.00 64.75 438 LYS A CA 1
ATOM 3498 C C . LYS A 1 438 ? 24.682 -3.621 -10.222 1.00 64.75 438 LYS A C 1
ATOM 3500 O O . LYS A 1 438 ? 24.772 -4.429 -11.144 1.00 64.75 438 LYS A O 1
ATOM 3505 N N . ARG A 1 439 ? 25.441 -2.538 -10.118 1.00 72.06 439 ARG A N 1
ATOM 3506 C CA . ARG A 1 439 ? 26.544 -2.263 -11.022 1.00 72.06 439 ARG A CA 1
ATOM 3507 C C . ARG A 1 439 ? 27.524 -3.430 -10.992 1.00 72.06 439 ARG A C 1
ATOM 3509 O O . ARG A 1 439 ? 28.047 -3.801 -9.945 1.00 72.06 439 ARG A O 1
ATOM 3516 N N . VAL A 1 440 ? 27.791 -3.955 -12.176 1.00 78.00 440 VAL A N 1
ATOM 3517 C CA . VAL A 1 440 ? 28.838 -4.932 -12.423 1.00 78.00 440 VAL A CA 1
ATOM 3518 C C . VAL A 1 440 ? 30.112 -4.187 -12.825 1.00 78.00 440 VAL A C 1
ATOM 3520 O O . VAL A 1 440 ? 30.095 -3.403 -13.775 1.00 78.00 440 VAL A O 1
ATOM 3523 N N . ASP A 1 441 ? 31.224 -4.448 -12.133 1.00 76.00 441 ASP A N 1
ATOM 3524 C CA . ASP A 1 441 ? 32.450 -3.636 -12.236 1.00 76.00 441 ASP A CA 1
ATOM 3525 C C . ASP A 1 441 ? 33.009 -3.491 -13.659 1.00 76.00 441 ASP A C 1
ATOM 3527 O O . ASP A 1 441 ? 33.506 -2.416 -13.991 1.00 76.00 441 ASP A O 1
ATOM 3531 N N . ASN A 1 442 ? 32.849 -4.512 -14.514 1.00 84.69 442 ASN A N 1
ATOM 3532 C CA . ASN A 1 442 ? 33.352 -4.525 -15.898 1.00 84.69 442 ASN A CA 1
ATOM 3533 C C . ASN A 1 442 ? 32.260 -4.284 -16.957 1.00 84.69 442 ASN A C 1
ATOM 3535 O O . ASN A 1 442 ? 32.486 -4.554 -18.134 1.00 84.69 442 ASN A O 1
ATOM 3539 N N . SER A 1 443 ? 31.073 -3.814 -16.568 1.00 87.44 443 SER A N 1
ATOM 3540 C CA . SER A 1 443 ? 30.001 -3.446 -17.505 1.00 87.44 443 SER A CA 1
ATOM 3541 C C . SER A 1 443 ? 29.828 -1.936 -17.569 1.00 87.44 443 SER A C 1
ATOM 3543 O O . SER A 1 443 ? 29.786 -1.264 -16.532 1.00 87.44 443 SER A O 1
ATOM 3545 N N . LEU A 1 444 ? 29.759 -1.399 -18.790 1.00 89.50 444 LEU A N 1
ATOM 3546 C CA . LEU A 1 444 ? 29.558 0.029 -19.026 1.00 89.50 444 LEU A CA 1
ATOM 3547 C C . LEU A 1 444 ? 28.181 0.482 -18.535 1.00 89.50 444 LEU A C 1
ATOM 3549 O O . LEU A 1 444 ? 28.076 1.549 -17.933 1.00 89.50 444 LEU A O 1
ATOM 3553 N N . LEU A 1 445 ? 27.156 -0.326 -18.789 1.00 89.00 445 LEU A N 1
ATOM 3554 C CA . LEU A 1 445 ? 25.768 -0.046 -18.459 1.00 89.00 445 LEU A CA 1
ATOM 3555 C C . LEU A 1 445 ? 25.225 -1.054 -17.441 1.00 89.00 445 LEU A C 1
ATOM 3557 O O . LEU A 1 445 ? 25.691 -2.193 -17.363 1.00 89.00 445 LEU A O 1
ATOM 3561 N N . TYR A 1 446 ? 24.229 -0.628 -16.669 1.00 85.19 446 TYR A N 1
ATOM 3562 C CA . TYR A 1 446 ? 23.405 -1.483 -15.811 1.00 85.19 446 TYR A CA 1
ATOM 3563 C C . TYR A 1 446 ? 21.968 -0.957 -15.793 1.00 85.19 446 TYR A C 1
ATOM 3565 O O . TYR A 1 446 ? 21.756 0.252 -15.884 1.00 85.19 446 TYR A O 1
ATOM 3573 N N . LEU A 1 447 ? 20.981 -1.849 -15.698 1.00 82.62 447 LEU A N 1
ATOM 3574 C CA . LEU A 1 447 ? 19.584 -1.435 -15.587 1.00 82.62 447 LEU A CA 1
ATOM 3575 C C . LEU A 1 447 ? 19.314 -0.842 -14.215 1.00 82.62 447 LEU A C 1
ATOM 3577 O O . LEU A 1 447 ? 19.779 -1.361 -13.197 1.00 82.62 447 LEU A O 1
ATOM 3581 N N . ILE A 1 448 ? 18.523 0.220 -14.201 1.00 81.12 448 ILE A N 1
ATOM 3582 C CA . ILE A 1 448 ? 18.030 0.835 -12.981 1.00 81.12 448 ILE A CA 1
ATOM 3583 C C . ILE A 1 448 ? 16.613 1.342 -13.217 1.00 81.12 448 ILE A C 1
ATOM 3585 O O . ILE A 1 448 ? 16.288 1.833 -14.300 1.00 81.12 448 ILE A O 1
ATOM 3589 N N . ARG A 1 449 ? 15.757 1.211 -12.208 1.00 80.81 449 ARG A N 1
ATOM 3590 C CA . ARG A 1 449 ? 14.423 1.806 -12.248 1.00 80.81 449 ARG A CA 1
ATOM 3591 C C . ARG A 1 449 ? 14.508 3.274 -11.854 1.00 80.81 449 ARG A C 1
ATOM 3593 O O . ARG A 1 449 ? 15.338 3.663 -11.034 1.00 80.81 449 ARG A O 1
ATOM 3600 N N . SER A 1 450 ? 13.643 4.101 -12.422 1.00 78.81 450 SER A N 1
ATOM 3601 C CA . SER A 1 450 ? 13.666 5.544 -12.181 1.00 78.81 450 SER A CA 1
ATOM 3602 C C . SER A 1 450 ? 13.446 5.918 -10.705 1.00 78.81 450 SER A C 1
ATOM 3604 O O . SER A 1 450 ? 14.025 6.890 -10.231 1.00 78.81 450 SER A O 1
ATOM 3606 N N . ASN A 1 451 ? 12.715 5.093 -9.949 1.00 75.44 451 ASN A N 1
ATOM 3607 C CA . ASN A 1 451 ? 12.544 5.203 -8.493 1.00 75.44 451 ASN A CA 1
ATOM 3608 C C . ASN A 1 451 ? 13.804 4.875 -7.663 1.00 75.44 451 ASN A C 1
ATOM 3610 O O . ASN A 1 451 ? 13.840 5.133 -6.462 1.00 75.44 451 ASN A O 1
ATOM 3614 N N . GLN A 1 452 ? 14.840 4.304 -8.280 1.00 78.94 452 GLN A N 1
ATOM 3615 C CA . GLN A 1 452 ? 16.104 3.926 -7.636 1.00 78.94 452 GLN A CA 1
ATOM 3616 C C . GLN A 1 452 ? 17.256 4.877 -7.989 1.00 78.94 452 GLN A C 1
ATOM 3618 O O . GLN A 1 452 ? 18.371 4.715 -7.487 1.00 78.94 452 GLN A O 1
ATOM 3623 N N . CYS A 1 453 ? 17.020 5.859 -8.861 1.00 79.38 453 CYS A N 1
ATOM 3624 C CA . CYS A 1 453 ? 18.036 6.821 -9.258 1.00 79.38 453 CYS A CA 1
ATOM 3625 C C . CYS A 1 453 ? 18.476 7.694 -8.072 1.00 79.38 453 CYS A C 1
ATOM 3627 O O . CYS A 1 453 ? 17.669 8.169 -7.280 1.00 79.38 453 CYS A O 1
ATOM 3629 N N . THR A 1 454 ? 19.779 7.953 -7.989 1.00 78.06 454 THR A N 1
ATOM 3630 C CA . THR A 1 454 ? 20.401 8.896 -7.048 1.00 78.06 454 THR A CA 1
ATOM 3631 C C . THR A 1 454 ? 20.884 10.174 -7.753 1.00 78.06 4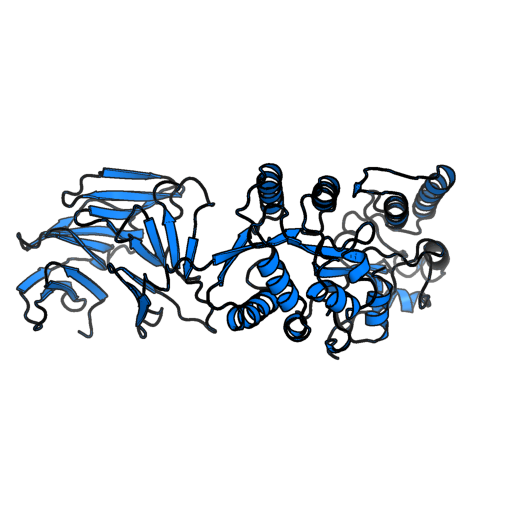54 THR A C 1
ATOM 3633 O O . THR A 1 454 ? 21.237 10.097 -8.937 1.00 78.06 454 THR A O 1
ATOM 3636 N N . PRO A 1 455 ? 20.962 11.331 -7.057 1.00 75.06 455 PRO A N 1
ATOM 3637 C CA . PRO A 1 455 ? 21.393 12.604 -7.655 1.00 75.06 455 PRO A CA 1
ATOM 3638 C C . PRO A 1 455 ? 22.796 12.587 -8.277 1.00 75.06 455 PRO A C 1
ATOM 3640 O O . PRO A 1 455 ? 23.037 13.252 -9.282 1.00 75.06 455 PRO A O 1
ATOM 3643 N N . ASP A 1 456 ? 23.711 11.786 -7.727 1.00 77.56 456 ASP A N 1
ATOM 3644 C CA . ASP A 1 456 ? 25.105 11.705 -8.192 1.00 77.56 456 ASP A CA 1
ATOM 3645 C C . ASP A 1 456 ? 25.304 10.735 -9.374 1.00 77.56 456 ASP A C 1
ATOM 3647 O O . ASP A 1 456 ? 26.396 10.643 -9.969 1.00 77.56 456 ASP A O 1
ATOM 3651 N N . GLY A 1 457 ? 24.257 9.980 -9.711 1.00 80.94 457 GLY A N 1
ATOM 3652 C CA . GLY A 1 457 ? 24.275 9.002 -10.785 1.00 80.94 457 GLY A CA 1
ATOM 3653 C C . GLY A 1 457 ? 24.308 9.629 -12.177 1.00 80.94 457 GLY A C 1
ATOM 3654 O O . GLY A 1 457 ? 23.948 10.785 -12.400 1.00 80.94 457 GLY A O 1
ATOM 3655 N N . GLU A 1 458 ? 24.773 8.840 -13.142 1.00 85.50 458 GLU A N 1
ATOM 3656 C CA . GLU A 1 458 ? 24.683 9.180 -14.559 1.00 85.50 458 GLU A CA 1
ATOM 3657 C C . GLU A 1 458 ? 23.820 8.147 -15.259 1.00 85.50 458 GLU A C 1
ATOM 3659 O O . GLU A 1 458 ? 24.084 6.949 -15.156 1.00 85.50 458 GLU A O 1
ATOM 3664 N N . TYR A 1 459 ? 22.780 8.633 -15.932 1.00 86.56 459 TYR A N 1
ATOM 3665 C CA . TYR A 1 459 ? 21.770 7.804 -16.572 1.00 86.56 459 TYR A CA 1
ATOM 3666 C C . TYR A 1 459 ? 21.582 8.216 -18.032 1.00 86.56 459 TYR A C 1
ATOM 3668 O O . TYR A 1 459 ? 21.751 9.386 -18.404 1.00 86.56 459 TYR A O 1
ATOM 3676 N N . ILE A 1 460 ? 21.233 7.244 -18.864 1.00 87.25 460 ILE A N 1
ATOM 3677 C CA . ILE A 1 460 ? 20.860 7.437 -20.265 1.00 87.25 460 ILE A CA 1
ATOM 3678 C C . ILE A 1 460 ? 19.500 6.790 -20.532 1.00 87.25 460 ILE A C 1
ATOM 3680 O O . ILE A 1 460 ? 19.071 5.904 -19.787 1.00 87.25 460 ILE A O 1
ATOM 3684 N N . TYR A 1 461 ? 18.833 7.247 -21.598 1.00 84.25 461 TYR A N 1
ATOM 3685 C CA . TYR A 1 461 ? 17.565 6.677 -22.051 1.00 84.25 461 TYR A CA 1
ATOM 3686 C C . TYR A 1 461 ? 17.723 5.172 -22.252 1.00 84.25 461 TYR A C 1
ATOM 3688 O O . TYR A 1 461 ? 18.767 4.709 -22.714 1.00 84.25 461 TYR A O 1
ATOM 3696 N N . TYR A 1 462 ? 16.673 4.418 -21.971 1.00 84.25 462 TYR A N 1
ATOM 3697 C CA . TYR A 1 462 ? 16.560 3.064 -22.490 1.00 84.25 462 TYR A CA 1
ATOM 3698 C C . TYR A 1 462 ? 16.499 3.105 -24.042 1.00 84.25 462 TYR A C 1
ATOM 3700 O O . TYR A 1 462 ? 16.039 4.106 -24.589 1.00 84.25 462 TYR A O 1
ATOM 3708 N N . PRO A 1 463 ? 17.046 2.133 -24.793 1.00 86.31 463 PRO A N 1
ATOM 3709 C CA . PRO A 1 463 ? 17.013 2.160 -26.252 1.00 86.31 463 PRO A CA 1
ATOM 3710 C C . PRO A 1 463 ? 15.598 1.960 -26.799 1.00 86.31 463 PRO A C 1
ATOM 3712 O O . PRO A 1 463 ? 14.861 1.091 -26.351 1.00 86.31 463 PRO A O 1
ATOM 3715 N N . ALA A 1 464 ? 15.236 2.721 -27.824 1.00 84.38 464 ALA A N 1
ATOM 3716 C CA . ALA A 1 464 ? 13.977 2.561 -28.533 1.00 84.38 464 ALA A CA 1
ATOM 3717 C C . ALA A 1 464 ? 13.959 1.282 -29.390 1.00 84.38 464 ALA A C 1
ATOM 3719 O O . ALA A 1 464 ? 14.958 0.894 -30.018 1.00 84.38 464 ALA A O 1
ATOM 3720 N N . TYR A 1 465 ? 12.782 0.661 -29.502 1.00 79.75 465 TYR A N 1
ATOM 3721 C CA . TYR A 1 465 ? 12.559 -0.421 -30.454 1.00 79.75 465 TYR A CA 1
ATOM 3722 C C . TYR A 1 465 ? 12.326 0.150 -31.862 1.00 79.75 465 TYR A C 1
ATOM 3724 O O . TYR A 1 465 ? 11.205 0.504 -32.242 1.00 79.75 465 TYR A O 1
ATOM 3732 N N . LYS A 1 466 ? 13.395 0.211 -32.666 1.00 79.38 466 LYS A N 1
ATOM 3733 C CA . LYS A 1 466 ? 13.409 0.853 -33.995 1.00 79.38 466 LYS A CA 1
ATOM 3734 C C . LYS A 1 466 ? 12.999 2.332 -33.890 1.00 79.38 466 LYS A C 1
ATOM 3736 O O . LYS A 1 466 ? 13.585 3.083 -33.126 1.00 79.38 466 LYS A O 1
ATOM 3741 N N . ASP A 1 467 ? 11.997 2.755 -34.653 1.00 78.31 467 ASP A N 1
ATOM 3742 C CA . ASP A 1 467 ? 11.429 4.101 -34.673 1.00 78.31 467 ASP A CA 1
ATOM 3743 C C . ASP A 1 467 ? 10.338 4.323 -33.608 1.00 78.31 467 ASP A C 1
ATOM 3745 O O . ASP A 1 467 ? 9.787 5.422 -33.503 1.00 78.31 467 ASP A O 1
ATOM 3749 N N . LYS A 1 468 ? 10.012 3.299 -32.805 1.00 72.00 468 LYS A N 1
ATOM 3750 C CA . LYS A 1 468 ? 8.984 3.382 -31.765 1.00 72.00 468 LYS A CA 1
ATOM 3751 C C . LYS A 1 468 ? 9.587 3.799 -30.425 1.00 72.00 468 LYS A C 1
ATOM 3753 O O . LYS A 1 468 ? 10.397 3.081 -29.849 1.00 72.00 468 LYS A O 1
ATOM 3758 N N . LYS A 1 469 ? 9.124 4.940 -29.911 1.00 73.12 469 LYS A N 1
ATOM 3759 C CA . LYS A 1 469 ? 9.465 5.474 -28.584 1.00 73.12 469 LYS A CA 1
ATOM 3760 C C . LYS A 1 469 ? 8.563 4.853 -27.522 1.00 73.12 469 LYS A C 1
ATOM 3762 O O . LYS A 1 469 ? 7.632 5.503 -27.065 1.00 73.12 469 LYS A O 1
ATOM 3767 N N . ILE A 1 470 ? 8.777 3.575 -27.249 1.00 68.19 470 ILE A N 1
ATOM 3768 C CA . ILE A 1 470 ? 8.012 2.806 -26.268 1.00 68.19 470 ILE A CA 1
ATOM 3769 C C . ILE A 1 470 ? 9.036 2.208 -25.324 1.00 68.19 470 ILE A C 1
ATOM 3771 O O . ILE A 1 470 ? 10.028 1.640 -25.788 1.00 68.19 470 ILE A O 1
ATOM 3775 N N . TYR A 1 471 ? 8.823 2.410 -24.031 1.00 75.38 471 TYR A N 1
ATOM 3776 C CA . TYR A 1 471 ? 9.784 2.054 -23.002 1.00 75.38 471 TYR A CA 1
ATOM 3777 C C . TYR A 1 471 ? 9.076 1.274 -21.891 1.00 75.38 471 TYR A C 1
ATOM 3779 O O . TYR A 1 471 ? 7.902 1.539 -21.630 1.00 75.38 471 TYR A O 1
ATOM 3787 N N . PRO A 1 472 ? 9.768 0.335 -21.223 1.00 76.25 472 PRO A N 1
ATOM 3788 C CA . PRO A 1 472 ? 9.151 -0.457 -20.169 1.00 76.25 472 PRO A CA 1
ATOM 3789 C C . PRO A 1 472 ? 8.775 0.404 -18.962 1.00 76.25 472 PRO A C 1
ATOM 3791 O O . PRO A 1 472 ? 9.629 1.083 -18.374 1.00 76.25 472 PRO A O 1
ATOM 3794 N N . VAL A 1 473 ? 7.505 0.319 -18.571 1.00 78.56 473 VAL A N 1
ATOM 3795 C CA . VAL A 1 473 ? 6.922 1.030 -17.433 1.00 78.56 473 VAL A CA 1
ATOM 3796 C C . VAL A 1 473 ? 6.304 0.022 -16.475 1.00 78.56 473 VAL A C 1
ATOM 3798 O O . VAL A 1 473 ? 5.473 -0.786 -16.874 1.00 78.56 473 VAL A O 1
ATOM 3801 N N . ASP A 1 474 ? 6.651 0.133 -15.196 1.00 78.94 474 ASP A N 1
ATOM 3802 C CA . ASP A 1 474 ? 5.916 -0.528 -14.124 1.00 78.94 474 ASP A CA 1
ATOM 3803 C C . ASP A 1 474 ? 4.920 0.478 -13.556 1.00 78.94 474 ASP A C 1
ATOM 3805 O O . ASP A 1 474 ? 5.296 1.588 -13.156 1.00 78.94 474 ASP A O 1
ATOM 3809 N N . ILE A 1 475 ? 3.653 0.093 -13.505 1.00 82.00 475 ILE A N 1
ATOM 3810 C CA . ILE A 1 475 ? 2.587 0.923 -12.966 1.00 82.00 475 ILE A CA 1
ATOM 3811 C C . ILE A 1 475 ? 1.695 0.093 -12.061 1.00 82.00 475 ILE A C 1
ATOM 3813 O O . ILE A 1 475 ? 1.258 -1.003 -12.404 1.00 82.00 475 ILE A O 1
ATOM 3817 N N . ASP A 1 476 ? 1.396 0.678 -10.911 1.00 86.69 476 ASP A N 1
ATOM 3818 C CA . ASP A 1 476 ? 0.415 0.141 -9.989 1.00 86.69 476 ASP A CA 1
ATOM 3819 C C . ASP A 1 476 ? -0.837 0.995 -10.043 1.00 86.69 476 ASP A C 1
ATOM 3821 O O . ASP A 1 476 ? -0.771 2.226 -10.143 1.00 86.69 476 ASP A O 1
ATOM 3825 N N . TYR A 1 477 ? -1.988 0.345 -9.945 1.00 88.81 477 TYR A N 1
ATOM 3826 C CA . TYR A 1 477 ? -3.272 0.998 -10.154 1.00 88.81 477 TYR A CA 1
ATOM 3827 C C . TYR A 1 477 ? -4.114 0.980 -8.894 1.00 88.81 477 TYR A C 1
ATOM 3829 O O . TYR A 1 477 ? -4.257 -0.065 -8.268 1.00 88.81 477 TYR A O 1
ATOM 3837 N N . PHE A 1 478 ? -4.797 2.085 -8.602 1.00 93.25 478 PHE A N 1
ATOM 3838 C CA . PHE A 1 478 ? -6.060 2.002 -7.878 1.00 93.25 478 PHE A CA 1
ATOM 3839 C C . PHE A 1 478 ? -7.220 1.838 -8.857 1.00 93.25 478 PHE A C 1
ATOM 3841 O O . PHE A 1 478 ? -7.449 2.668 -9.738 1.00 93.25 478 PHE A O 1
ATOM 3848 N N . CYS A 1 479 ? -7.989 0.774 -8.668 1.00 93.81 479 CYS A N 1
ATOM 3849 C CA . CYS A 1 479 ? -9.158 0.436 -9.464 1.00 93.81 479 CYS A CA 1
ATOM 3850 C C . CYS A 1 479 ? -10.419 0.446 -8.600 1.00 93.81 479 CYS A C 1
ATOM 3852 O O . CYS A 1 479 ? -10.369 0.216 -7.392 1.00 93.81 479 CYS A O 1
ATOM 3854 N N . ILE A 1 480 ? -11.573 0.672 -9.232 1.00 94.81 480 ILE A N 1
ATOM 3855 C CA . ILE A 1 480 ? -12.879 0.556 -8.575 1.00 94.81 480 ILE A CA 1
ATOM 3856 C C . ILE A 1 480 ? -13.531 -0.753 -9.013 1.00 94.81 480 ILE A C 1
ATOM 3858 O O . ILE A 1 480 ? -13.695 -1.007 -10.213 1.00 94.81 480 ILE A O 1
ATOM 3862 N N . SER A 1 481 ? -13.955 -1.563 -8.043 1.00 91.50 481 SER A N 1
ATOM 3863 C CA . SER A 1 481 ? -14.690 -2.803 -8.300 1.00 91.50 481 SER A CA 1
ATOM 3864 C C . SER A 1 481 ? -16.014 -2.516 -8.995 1.00 91.50 481 SER A C 1
ATOM 3866 O O . SER A 1 481 ? -16.809 -1.683 -8.547 1.00 91.50 481 SER A O 1
ATOM 3868 N N . LYS A 1 482 ? -16.332 -3.270 -10.051 1.00 90.25 482 LYS A N 1
ATOM 3869 C CA . LYS A 1 482 ? -17.671 -3.219 -10.653 1.00 90.25 482 LYS A CA 1
ATOM 3870 C C . LYS A 1 482 ? -18.764 -3.635 -9.668 1.00 90.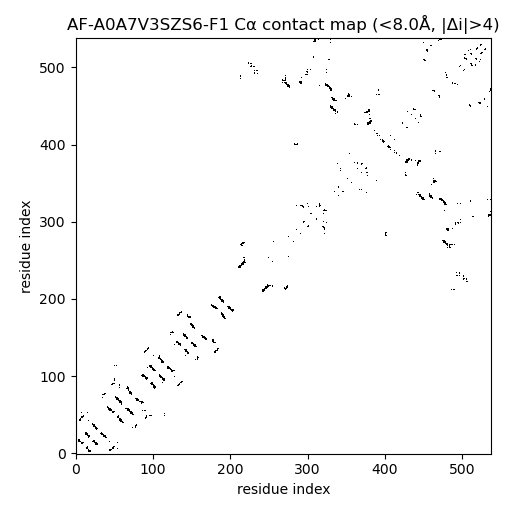25 482 LYS A C 1
ATOM 3872 O O . LYS A 1 482 ? -19.900 -3.186 -9.816 1.00 90.25 482 LYS A O 1
ATOM 3877 N N . HIS A 1 483 ? -18.450 -4.437 -8.656 1.00 89.06 483 HIS A N 1
ATOM 3878 C CA . HIS A 1 483 ? -19.408 -4.873 -7.636 1.00 89.06 483 HIS A CA 1
ATOM 3879 C C . HIS A 1 483 ? -19.587 -3.860 -6.495 1.00 89.06 483 HIS A C 1
ATOM 3881 O O . HIS A 1 483 ? -20.491 -4.027 -5.675 1.00 89.06 483 HIS A O 1
ATOM 3887 N N . SER A 1 484 ? -18.795 -2.781 -6.476 1.00 90.19 484 SER A N 1
ATOM 3888 C CA . SER A 1 484 ? -18.933 -1.701 -5.500 1.00 90.19 484 SER A CA 1
ATOM 3889 C C . SER A 1 484 ? -20.336 -1.088 -5.531 1.00 90.19 484 SER A C 1
ATOM 3891 O O . SER A 1 484 ? -20.872 -0.750 -6.595 1.00 90.19 484 SER A O 1
ATOM 3893 N N . LYS A 1 485 ? -20.907 -0.886 -4.338 1.00 87.50 485 LYS A N 1
ATOM 3894 C CA . LYS A 1 485 ? -22.144 -0.111 -4.124 1.00 87.50 485 LYS A CA 1
ATOM 3895 C C . LYS A 1 485 ? -21.867 1.380 -3.893 1.00 87.50 485 LYS A C 1
ATOM 3897 O O . LYS A 1 485 ? -22.801 2.177 -3.834 1.00 87.50 485 LYS A O 1
ATOM 3902 N N . ASN A 1 486 ? -20.594 1.757 -3.792 1.00 91.75 486 ASN A N 1
ATOM 3903 C CA . ASN A 1 486 ? -20.127 3.094 -3.444 1.00 91.75 486 ASN A CA 1
ATOM 3904 C C . ASN A 1 486 ? -19.405 3.793 -4.605 1.00 91.75 486 ASN A C 1
ATOM 3906 O O . ASN A 1 486 ? -18.646 4.720 -4.363 1.00 91.75 486 ASN A O 1
ATOM 3910 N N . ARG A 1 487 ? -19.670 3.393 -5.857 1.00 91.62 487 ARG A N 1
ATOM 3911 C CA . ARG A 1 487 ? -18.927 3.831 -7.057 1.00 91.62 487 ARG A CA 1
ATOM 3912 C C . ARG A 1 487 ? -18.671 5.336 -7.133 1.00 91.62 487 ARG A C 1
ATOM 3914 O O . ARG A 1 487 ? -17.538 5.728 -7.371 1.00 91.62 487 ARG A O 1
ATOM 3921 N N . ASP A 1 488 ? -19.692 6.164 -6.922 1.00 93.25 488 ASP A N 1
ATOM 3922 C CA . ASP A 1 488 ? -19.531 7.620 -7.018 1.00 93.25 488 ASP A CA 1
ATOM 3923 C C . ASP A 1 488 ? -18.634 8.158 -5.891 1.00 93.25 488 ASP A C 1
ATOM 3925 O O . ASP A 1 488 ? -17.752 8.968 -6.144 1.00 93.25 488 ASP A O 1
ATOM 3929 N N . LEU A 1 489 ? -18.764 7.631 -4.667 1.00 94.69 489 LEU A N 1
ATOM 3930 C CA . LEU A 1 489 ? -17.864 7.975 -3.558 1.00 94.69 489 LEU A CA 1
ATOM 3931 C C . LEU A 1 489 ? -16.434 7.493 -3.816 1.00 94.69 489 LEU A C 1
ATOM 3933 O O . LEU A 1 489 ? -15.482 8.190 -3.481 1.00 94.69 489 LEU A O 1
ATOM 3937 N N . SER A 1 490 ? -16.275 6.323 -4.435 1.00 96.69 490 SER A N 1
ATOM 3938 C CA . SER A 1 490 ? -14.968 5.812 -4.835 1.00 96.69 490 SER A CA 1
ATOM 3939 C C . SER A 1 490 ? -14.298 6.725 -5.863 1.00 96.69 490 SER A C 1
ATOM 3941 O O . SER A 1 490 ? -13.110 7.007 -5.742 1.00 96.69 490 SER A O 1
ATOM 3943 N N . VAL A 1 491 ? -15.051 7.225 -6.847 1.00 97.19 491 VAL A N 1
ATOM 3944 C CA . VAL A 1 491 ? -14.555 8.197 -7.835 1.00 97.19 491 VAL A CA 1
ATOM 3945 C C . VAL A 1 491 ? -14.150 9.504 -7.163 1.00 97.19 491 VAL A C 1
ATOM 3947 O O . VAL A 1 491 ? -13.087 10.038 -7.463 1.00 97.19 491 VAL A O 1
ATOM 3950 N N . GLU A 1 492 ? -14.963 10.005 -6.238 1.00 97.12 492 GLU A N 1
ATOM 3951 C CA . GLU A 1 492 ? -14.668 11.229 -5.492 1.00 97.12 492 GLU A CA 1
ATOM 3952 C C . GLU A 1 492 ? -13.390 11.098 -4.658 1.00 97.12 492 GLU A C 1
ATOM 3954 O O . GLU A 1 492 ? -12.529 11.977 -4.716 1.00 97.12 492 GLU A O 1
ATOM 3959 N N . PHE A 1 493 ? -13.216 9.967 -3.967 1.00 96.69 493 PHE A N 1
ATOM 3960 C CA . PHE A 1 493 ? -11.990 9.671 -3.232 1.00 96.69 493 PHE A CA 1
ATOM 3961 C C . PHE A 1 493 ? -10.771 9.579 -4.160 1.00 96.69 493 PHE A C 1
ATOM 3963 O O . PHE A 1 493 ? -9.745 10.198 -3.888 1.00 96.69 493 PHE A O 1
ATOM 3970 N N . LEU A 1 494 ? -10.869 8.856 -5.284 1.00 97.12 494 LEU A N 1
ATOM 3971 C CA . LEU A 1 494 ? -9.764 8.774 -6.248 1.00 97.12 494 LEU A CA 1
ATOM 3972 C C . LEU A 1 494 ? -9.459 10.133 -6.892 1.00 97.12 494 LEU A C 1
ATOM 3974 O O . LEU A 1 494 ? -8.304 10.429 -7.177 1.00 97.12 494 LEU A O 1
ATOM 3978 N N . SER A 1 495 ? -10.458 10.996 -7.072 1.00 97.12 495 SER A N 1
ATOM 3979 C CA . SER A 1 495 ? -10.252 12.372 -7.530 1.00 97.12 495 SER A CA 1
ATOM 3980 C C . SER A 1 495 ? -9.468 13.202 -6.504 1.00 97.12 495 SER A C 1
ATOM 3982 O O . SER A 1 495 ? -8.573 13.952 -6.899 1.00 97.12 495 SER A O 1
ATOM 3984 N N . ASP A 1 496 ? -9.747 13.060 -5.204 1.00 95.75 496 ASP A N 1
ATOM 3985 C CA . ASP A 1 496 ? -8.940 13.688 -4.143 1.00 95.75 496 ASP A CA 1
ATOM 3986 C C . ASP A 1 496 ? -7.521 13.123 -4.101 1.00 95.75 496 ASP A C 1
ATOM 3988 O O . ASP A 1 496 ? -6.553 13.877 -3.957 1.00 95.75 496 ASP A O 1
ATOM 3992 N N . PHE A 1 497 ? -7.390 11.808 -4.283 1.00 94.38 497 PHE A N 1
ATOM 3993 C CA . PHE A 1 497 ? -6.100 11.136 -4.368 1.00 94.38 497 PHE A CA 1
ATOM 3994 C C . PHE A 1 497 ? -5.256 11.679 -5.523 1.00 94.38 497 PHE A C 1
ATOM 3996 O O . PHE A 1 497 ? -4.082 11.981 -5.333 1.00 94.38 497 PHE A O 1
ATOM 4003 N N . LEU A 1 498 ? -5.845 11.881 -6.701 1.00 95.12 498 LEU A N 1
ATOM 4004 C CA . LEU A 1 498 ? -5.149 12.428 -7.867 1.00 95.12 498 LEU A CA 1
ATOM 4005 C C . LEU A 1 498 ? -4.912 13.938 -7.804 1.00 95.12 498 LEU A C 1
ATOM 4007 O O . LEU A 1 498 ? -4.258 14.470 -8.690 1.00 95.12 498 LEU A O 1
ATOM 4011 N N . SER A 1 499 ? -5.448 14.656 -6.817 1.00 94.75 499 SER A N 1
ATOM 4012 C CA . SER A 1 499 ? -5.280 16.108 -6.758 1.00 94.75 499 SER A CA 1
ATOM 4013 C C . SER A 1 499 ? -3.804 16.512 -6.664 1.00 94.75 499 SER A C 1
ATOM 4015 O O . SER A 1 499 ? -2.982 15.799 -6.088 1.00 94.75 499 SER A O 1
ATOM 4017 N N . LYS A 1 500 ? -3.469 17.695 -7.193 1.00 92.81 500 LYS A N 1
ATOM 4018 C CA . LYS A 1 500 ? -2.110 18.244 -7.112 1.00 92.81 500 LYS A CA 1
ATOM 4019 C C . LYS A 1 500 ? -1.616 18.326 -5.667 1.00 92.81 500 LYS A C 1
ATOM 4021 O O . LYS A 1 500 ? -0.529 17.860 -5.358 1.00 92.81 500 LYS A O 1
ATOM 4026 N N . GLU A 1 501 ? -2.450 18.837 -4.765 1.00 91.25 501 GLU A N 1
ATOM 4027 C CA . GLU A 1 501 ? -2.111 18.936 -3.344 1.00 91.25 501 GLU A CA 1
ATOM 4028 C C . GLU A 1 501 ? -1.721 17.569 -2.768 1.00 91.25 501 GLU A C 1
ATOM 4030 O O . GLU A 1 501 ? -0.647 17.440 -2.186 1.00 91.25 501 GLU A O 1
ATOM 4035 N N . THR A 1 502 ? -2.528 16.532 -3.004 1.00 91.06 502 THR A N 1
ATOM 4036 C CA . THR A 1 502 ? -2.211 15.168 -2.567 1.00 91.06 502 THR A CA 1
ATOM 4037 C C . THR A 1 502 ? -0.930 14.649 -3.220 1.00 91.06 502 THR A C 1
ATOM 4039 O O . THR A 1 502 ? -0.039 14.163 -2.531 1.00 91.06 502 THR A O 1
ATOM 4042 N N . GLN A 1 503 ? -0.794 14.784 -4.539 1.00 89.06 503 GLN A N 1
ATOM 4043 C CA . GLN A 1 503 ? 0.354 14.268 -5.290 1.00 89.06 503 GLN A CA 1
ATOM 4044 C C . GLN A 1 503 ? 1.660 15.045 -5.057 1.00 89.06 503 GLN A C 1
ATOM 4046 O O . GLN A 1 503 ? 2.710 14.599 -5.509 1.00 89.06 503 GLN A O 1
ATOM 4051 N N . SER A 1 504 ? 1.632 16.176 -4.346 1.00 86.69 504 SER A N 1
ATOM 4052 C CA . SER A 1 504 ? 2.836 16.868 -3.864 1.00 86.69 504 SER A CA 1
ATOM 4053 C C . SER A 1 504 ? 3.520 16.151 -2.693 1.00 86.69 504 SER A C 1
ATOM 4055 O O . SER A 1 504 ? 4.711 16.352 -2.459 1.00 86.69 504 SER A O 1
ATOM 4057 N N . LEU A 1 505 ? 2.795 15.269 -1.994 1.00 83.38 505 LEU A N 1
ATOM 4058 C CA . LEU A 1 505 ? 3.291 14.457 -0.875 1.00 83.38 505 LEU A CA 1
ATOM 4059 C C . LEU A 1 505 ? 3.969 13.160 -1.349 1.00 83.38 505 LEU A C 1
ATOM 4061 O O . LEU A 1 505 ? 3.973 12.158 -0.637 1.00 83.38 505 LEU A O 1
ATOM 4065 N N . TYR A 1 506 ? 4.477 13.156 -2.581 1.00 71.44 506 TYR A N 1
ATOM 4066 C CA . TYR A 1 506 ? 5.226 12.037 -3.136 1.00 71.44 506 TYR A CA 1
ATOM 4067 C C . TYR A 1 506 ? 6.572 11.886 -2.405 1.00 71.44 506 TYR A C 1
ATOM 4069 O O . TYR A 1 506 ? 7.175 12.871 -1.962 1.00 71.44 506 TYR A O 1
ATOM 4077 N N . GLU A 1 507 ? 7.031 10.647 -2.254 1.00 65.44 507 GLU A N 1
ATOM 4078 C CA . GLU A 1 507 ? 8.311 10.351 -1.610 1.00 65.44 507 GLU A CA 1
ATOM 4079 C C . GLU A 1 507 ? 9.472 10.511 -2.593 1.00 65.44 507 GLU A C 1
ATOM 4081 O O . GLU A 1 507 ? 9.282 10.372 -3.800 1.00 65.44 507 GLU A O 1
ATOM 4086 N N . ASN A 1 508 ? 10.689 10.728 -2.081 1.00 55.34 508 ASN A N 1
ATOM 4087 C CA . ASN A 1 508 ? 11.906 10.911 -2.889 1.00 55.34 508 ASN A CA 1
ATOM 4088 C C . ASN A 1 508 ? 12.224 9.719 -3.818 1.00 55.34 508 ASN A C 1
ATOM 4090 O O . ASN A 1 508 ? 13.007 9.859 -4.754 1.00 55.34 508 ASN A O 1
ATOM 4094 N N . SER A 1 509 ? 11.637 8.550 -3.553 1.00 54.91 509 SER A N 1
ATOM 4095 C CA . SER A 1 509 ? 11.721 7.341 -4.375 1.00 54.91 509 SER A CA 1
ATOM 4096 C C . SER A 1 509 ? 10.658 7.289 -5.478 1.00 54.91 509 SER A C 1
ATOM 4098 O O . SER A 1 509 ? 10.659 6.365 -6.268 1.00 54.91 509 SER A O 1
ATOM 4100 N N . THR A 1 510 ? 9.732 8.239 -5.583 1.00 63.66 510 THR A N 1
ATOM 4101 C CA . THR A 1 510 ? 8.665 8.217 -6.598 1.00 63.66 510 THR A CA 1
ATOM 4102 C C . THR A 1 510 ? 8.694 9.460 -7.458 1.00 63.66 510 THR A C 1
ATOM 4104 O O . THR A 1 510 ? 9.128 10.524 -7.029 1.00 63.66 510 THR A O 1
ATOM 4107 N N . ILE A 1 511 ? 8.235 9.335 -8.699 1.00 68.44 511 ILE A N 1
ATOM 4108 C CA . ILE A 1 511 ? 8.244 10.465 -9.622 1.00 68.44 511 ILE A CA 1
ATOM 4109 C C . ILE A 1 511 ? 6.906 11.172 -9.528 1.00 68.44 511 ILE A C 1
ATOM 4111 O O . ILE A 1 511 ? 5.868 10.516 -9.663 1.00 68.44 511 ILE A O 1
ATOM 4115 N N . PRO A 1 512 ? 6.898 12.495 -9.298 1.00 77.62 512 PRO A N 1
ATOM 4116 C CA . PRO A 1 512 ? 5.652 13.219 -9.199 1.00 77.62 512 PRO A CA 1
ATOM 4117 C C . PRO A 1 512 ? 4.916 13.169 -10.534 1.00 77.62 512 PRO A C 1
ATOM 4119 O O . PRO A 1 512 ? 5.484 13.438 -11.594 1.00 77.62 512 PRO A O 1
ATOM 4122 N N . PHE A 1 513 ? 3.613 12.904 -10.477 1.00 84.88 513 PHE A N 1
ATOM 4123 C CA . PHE A 1 513 ? 2.770 12.924 -11.671 1.00 84.88 513 PHE A CA 1
ATOM 4124 C C . PHE A 1 513 ? 2.571 14.330 -12.246 1.00 84.88 513 PHE A C 1
ATOM 4126 O O . PHE A 1 513 ? 2.170 14.464 -13.397 1.00 84.88 513 PHE A O 1
ATOM 4133 N N . TYR A 1 514 ? 2.846 15.380 -11.467 1.00 86.94 514 TYR A N 1
ATOM 4134 C CA . TYR A 1 514 ? 2.726 16.772 -11.893 1.00 86.94 514 TYR A CA 1
ATOM 4135 C C . TYR A 1 514 ? 4.096 17.433 -11.984 1.00 86.94 514 TYR A C 1
ATOM 4137 O O . TYR A 1 514 ? 4.868 17.432 -11.027 1.00 86.94 514 TYR A O 1
ATOM 4145 N N . LYS A 1 515 ? 4.356 18.073 -13.125 1.00 80.69 515 LYS A N 1
ATOM 4146 C CA . LYS A 1 515 ? 5.632 18.735 -13.428 1.00 80.69 515 LYS A CA 1
ATOM 4147 C C . LYS A 1 515 ? 6.042 19.806 -12.423 1.00 80.69 515 LYS A C 1
ATOM 4149 O O . LYS A 1 515 ? 7.220 19.978 -12.150 1.00 80.69 515 LYS A O 1
ATOM 4154 N N . GLU A 1 516 ? 5.076 20.507 -11.847 1.00 82.75 516 GLU A N 1
ATOM 4155 C CA . GLU A 1 516 ? 5.328 21.554 -10.853 1.00 82.75 516 GLU A CA 1
ATOM 4156 C C . GLU A 1 516 ? 5.793 21.034 -9.487 1.00 82.75 516 GLU A C 1
ATOM 4158 O O . GLU A 1 516 ? 6.273 21.825 -8.681 1.00 82.75 516 GLU A O 1
ATOM 4163 N N . HIS A 1 517 ? 5.667 19.732 -9.212 1.00 82.88 517 HIS A N 1
ATOM 4164 C CA . HIS A 1 517 ? 6.087 19.166 -7.931 1.00 82.88 517 HIS A CA 1
ATOM 4165 C C . HIS A 1 517 ? 7.531 18.681 -7.914 1.00 82.88 517 HIS A C 1
ATOM 4167 O O . HIS A 1 517 ? 8.008 18.371 -6.833 1.00 82.88 517 HIS A O 1
ATOM 4173 N N . ILE A 1 518 ? 8.223 18.627 -9.056 1.00 72.38 518 ILE A N 1
ATOM 4174 C CA . ILE A 1 518 ? 9.625 18.195 -9.123 1.00 72.38 518 ILE A CA 1
ATOM 4175 C C . ILE A 1 518 ? 10.476 19.117 -8.245 1.00 72.38 518 ILE A C 1
ATOM 4177 O O . ILE A 1 518 ? 10.546 20.327 -8.486 1.00 72.38 518 ILE A O 1
ATOM 4181 N N . LYS A 1 519 ? 11.149 18.557 -7.241 1.00 67.81 519 LYS A N 1
ATOM 4182 C CA . LYS A 1 519 ? 12.041 19.312 -6.352 1.00 67.81 519 LYS A CA 1
ATOM 4183 C C . LYS A 1 519 ? 13.438 19.339 -6.948 1.00 67.81 519 LYS A C 1
ATOM 4185 O O . LYS A 1 519 ? 13.861 18.360 -7.536 1.00 67.81 519 LYS A O 1
ATOM 4190 N N . SER A 1 520 ? 14.196 20.417 -6.736 1.00 58.88 520 SER A N 1
ATOM 4191 C CA . SER A 1 520 ? 15.576 20.564 -7.241 1.00 58.88 520 SER A CA 1
ATOM 4192 C C . SER A 1 520 ? 16.567 19.514 -6.718 1.00 58.88 520 SER A C 1
ATOM 4194 O O . SER A 1 520 ? 17.633 19.338 -7.299 1.00 58.88 520 SER A O 1
ATOM 4196 N N . GLU A 1 521 ? 16.237 18.869 -5.600 1.00 56.06 521 GLU A N 1
ATOM 4197 C CA . GLU A 1 521 ? 17.062 17.868 -4.913 1.00 56.06 521 GLU A CA 1
ATOM 4198 C C . GLU A 1 521 ? 16.753 16.432 -5.360 1.00 56.06 521 GLU A C 1
ATOM 4200 O O . GLU A 1 521 ? 17.503 15.512 -5.029 1.00 56.06 521 GLU A O 1
ATOM 4205 N N . ASP A 1 522 ? 15.674 16.228 -6.125 1.00 59.53 522 ASP A N 1
ATOM 4206 C CA . ASP A 1 522 ? 15.322 14.909 -6.636 1.00 59.53 522 ASP A CA 1
ATOM 4207 C C . ASP A 1 522 ? 16.422 14.426 -7.586 1.00 59.53 522 ASP A C 1
ATOM 4209 O O . ASP A 1 522 ? 16.938 15.182 -8.413 1.00 59.53 522 ASP A O 1
ATOM 4213 N N . ALA A 1 523 ? 16.750 13.133 -7.543 1.00 54.59 523 ALA A N 1
ATOM 4214 C CA . ALA A 1 523 ? 17.708 12.540 -8.479 1.00 54.59 523 ALA A CA 1
ATOM 4215 C C . ALA A 1 523 ? 17.353 12.809 -9.951 1.00 54.59 523 ALA A C 1
ATOM 4217 O O . ALA A 1 523 ? 18.218 12.809 -10.823 1.00 54.59 523 ALA A O 1
ATOM 4218 N N . LEU A 1 524 ? 16.069 13.063 -10.206 1.00 53.03 524 LEU A N 1
ATOM 4219 C CA . LEU A 1 524 ? 15.470 13.324 -11.505 1.00 53.03 524 LEU A CA 1
ATOM 4220 C C . LEU A 1 524 ? 15.152 14.809 -11.742 1.00 53.03 524 LEU A C 1
ATOM 4222 O O . LEU A 1 524 ? 14.653 15.145 -12.809 1.00 53.03 524 LEU A O 1
ATOM 4226 N N . ALA A 1 525 ? 15.478 15.705 -10.805 1.00 48.62 525 ALA A N 1
ATOM 4227 C CA . ALA A 1 525 ? 15.331 17.159 -10.939 1.00 48.62 525 ALA A CA 1
ATOM 4228 C C . ALA A 1 525 ? 16.165 17.760 -12.071 1.00 48.62 525 ALA A C 1
ATOM 4230 O O . ALA A 1 525 ? 15.911 18.866 -12.549 1.00 48.62 525 ALA A O 1
ATOM 4231 N N . ASN A 1 526 ? 17.194 17.028 -12.493 1.00 57.47 526 ASN A N 1
ATOM 4232 C CA . ASN A 1 526 ? 17.901 17.312 -13.721 1.00 57.47 526 ASN A CA 1
ATOM 4233 C C . ASN A 1 526 ? 16.897 17.220 -14.880 1.00 57.47 526 ASN A C 1
ATOM 4235 O O . ASN A 1 526 ? 16.404 16.132 -15.176 1.00 57.47 526 ASN A O 1
ATOM 4239 N N . GLU A 1 527 ? 16.621 18.340 -15.557 1.00 57.84 527 GLU A N 1
ATOM 4240 C CA . GLU A 1 527 ? 15.684 18.407 -16.694 1.00 57.84 527 GLU A CA 1
ATOM 4241 C C . GLU A 1 527 ? 15.927 17.292 -17.729 1.00 57.84 527 GLU A C 1
ATOM 4243 O O . GLU A 1 527 ? 14.988 16.794 -18.355 1.00 57.84 527 GLU A O 1
ATOM 4248 N N . LYS A 1 528 ? 17.182 16.843 -17.874 1.00 61.12 528 LYS A N 1
ATOM 4249 C CA . LYS A 1 528 ? 17.562 15.711 -18.727 1.00 61.12 528 LYS A CA 1
ATOM 4250 C C . LYS A 1 528 ? 16.944 14.379 -18.280 1.00 61.12 528 LYS A C 1
ATOM 4252 O O . LYS A 1 528 ? 16.536 13.601 -19.130 1.00 61.12 528 LYS A O 1
ATOM 4257 N N . TYR A 1 529 ? 16.898 14.089 -16.984 1.00 65.12 529 TYR A N 1
ATOM 4258 C CA . TYR A 1 529 ? 16.370 12.825 -16.461 1.00 65.12 529 TYR A CA 1
ATOM 4259 C C . TYR A 1 529 ? 14.853 12.853 -16.292 1.00 65.12 529 TYR A C 1
ATOM 4261 O O . TYR A 1 529 ? 14.184 11.849 -16.522 1.00 65.12 529 TYR A O 1
ATOM 4269 N N . TYR A 1 530 ? 14.292 14.011 -15.956 1.00 63.94 530 TYR A N 1
ATOM 4270 C CA . TYR A 1 530 ? 12.847 14.167 -15.966 1.00 63.94 530 TYR A CA 1
ATOM 4271 C C . TYR A 1 530 ? 12.266 14.015 -17.376 1.00 63.94 530 TYR A C 1
ATOM 4273 O O . TYR A 1 530 ? 11.301 13.279 -17.557 1.00 63.94 530 TYR A O 1
ATOM 4281 N N . SER A 1 531 ? 12.889 14.639 -18.386 1.00 61.19 531 SER A N 1
ATOM 4282 C CA . SER A 1 531 ? 12.507 14.407 -19.787 1.00 61.19 531 SER A CA 1
ATOM 4283 C C . SER A 1 531 ? 12.677 12.943 -20.180 1.00 61.19 531 SER A C 1
ATOM 4285 O O . SER A 1 531 ? 11.787 12.404 -20.823 1.00 61.19 531 SER A O 1
ATOM 4287 N N . MET A 1 532 ? 13.729 12.261 -19.698 1.00 64.19 532 MET A N 1
ATOM 4288 C CA . MET A 1 532 ? 13.844 10.809 -19.865 1.00 64.19 532 MET A CA 1
ATOM 4289 C C . MET A 1 532 ? 12.616 10.072 -19.360 1.00 64.19 532 MET A C 1
ATOM 4291 O O . MET A 1 532 ? 12.098 9.220 -20.071 1.00 64.19 532 MET A O 1
ATOM 4295 N N . HIS A 1 533 ? 12.126 10.415 -18.177 1.00 59.62 533 HIS A N 1
ATOM 4296 C CA . HIS A 1 533 ? 10.968 9.752 -17.607 1.00 59.62 533 HIS A CA 1
ATOM 4297 C C . HIS A 1 533 ? 9.665 10.093 -18.344 1.00 59.62 533 HIS A C 1
ATOM 4299 O O . HIS A 1 533 ? 8.918 9.194 -18.714 1.00 59.62 533 HIS A O 1
ATOM 4305 N N . GLU A 1 534 ? 9.411 11.380 -18.594 1.00 62.22 534 GLU A N 1
ATOM 4306 C CA . GLU A 1 534 ? 8.220 11.874 -19.300 1.00 62.22 534 GLU A CA 1
ATOM 4307 C C . GLU A 1 534 ? 8.121 11.322 -20.731 1.00 62.22 534 GLU A C 1
ATOM 4309 O O . GLU A 1 534 ? 7.039 10.980 -21.195 1.00 62.22 534 GLU A O 1
ATOM 4314 N N . ASP A 1 535 ? 9.248 11.207 -21.433 1.00 59.03 535 ASP A N 1
ATOM 4315 C CA . ASP A 1 535 ? 9.295 10.603 -22.763 1.00 59.03 535 ASP A CA 1
ATOM 4316 C C . ASP A 1 535 ? 9.225 9.071 -22.734 1.00 59.03 535 ASP A C 1
ATOM 4318 O O . ASP A 1 535 ? 8.966 8.481 -23.784 1.00 59.03 535 ASP A O 1
ATOM 4322 N N . SER A 1 536 ? 9.497 8.443 -21.582 1.00 54.75 536 SER A N 1
ATOM 4323 C CA . SER A 1 536 ? 9.507 6.983 -21.457 1.00 54.75 536 SER A CA 1
ATOM 4324 C C . SER A 1 536 ? 8.132 6.388 -21.193 1.00 54.75 536 SER A C 1
ATOM 4326 O O . SER A 1 536 ? 7.846 5.275 -21.620 1.00 54.75 536 SER A O 1
ATOM 4328 N N . ILE A 1 537 ? 7.251 7.137 -20.538 1.00 54.03 537 ILE A N 1
ATOM 4329 C CA . ILE A 1 537 ? 5.870 6.713 -20.354 1.00 54.03 537 ILE A CA 1
ATOM 4330 C C . ILE A 1 537 ? 5.125 7.001 -21.661 1.00 54.03 537 ILE A C 1
ATOM 4332 O O . ILE A 1 537 ? 4.733 8.139 -21.908 1.00 54.03 537 ILE A O 1
ATOM 4336 N N . VAL A 1 538 ? 4.977 6.010 -22.542 1.00 50.84 538 VAL A N 1
ATOM 4337 C CA . VAL A 1 538 ? 4.220 6.135 -23.805 1.00 50.84 538 VAL A CA 1
ATOM 4338 C C . VAL A 1 538 ? 3.544 4.827 -24.164 1.00 50.84 538 VAL A C 1
ATOM 4340 O O . VAL A 1 538 ? 4.243 3.790 -24.159 1.00 50.84 538 VAL A O 1
#

Foldseek 3Di:
DVQFQEWEDDPQWIWTQRPVQQKIFIAHPVGDTPAIAHDPQWDFNYWYDADQKIKTWIAGNVHRQWIAIWIQRNVVRDIDGLPGIQWDAKEDDERFKIKTWGDDPPAIKIFIAGPVSDTDDIQPRAPQDALYWYAANDAQWIWGHHPQAIWIDHSVPRVDPPPIDRPDGPPDDDDWDFNYWDYDNFWIWTAINVSPDIDIGTPPPPPPPQAEAEEEEQDDPPAQVLLLVQLVVVLCVVRVSYHYHYHYDNPLVVSLVVVQVCLVVLNQNHFKYKDFQPVQSVLVCVLVVFFDFCCVPCLQVVLLVQFFAQQQVVQDDPRTRFFHFSFKKFKWKWFDPVLCVQQVDDDDQDQAAVVNLVVVLVSCLPRPSCVVQPRAAQAEDAPPPPPVLLVVQQVVQAPSSVRDGRDDPVVNVVVVVSVVCCVVSVNYHHDNCQVPQDDDNRHRIHMDMLLRFALVIDIHADHAHPNDLEGDMGTMGITTGPSHPCNVSSSSSVSSSSDPVSQLPHDLSGDRRHPVSQDCRRSQVPPSNVCSGSSHSD

Solvent-accessible surface area (backbone atoms only — not comparable to full-atom values): 29532 Å² total; per-residue (Å²): 127,95,51,60,66,29,56,29,65,49,94,82,30,41,36,36,37,34,63,87,78,34,25,39,36,32,20,41,90,88,70,49,79,76,48,72,42,80,52,76,70,55,46,61,70,38,44,36,55,28,78,71,28,40,40,30,37,31,30,33,71,89,43,78,84,44,21,28,36,39,34,33,35,57,87,79,60,41,76,42,79,66,85,45,64,43,44,74,48,64,26,50,32,71,77,51,27,33,36,38,33,28,68,48,101,88,44,36,30,34,37,34,26,38,82,84,71,49,76,77,48,79,41,73,57,35,86,82,80,50,71,22,45,32,36,42,84,69,77,66,33,37,36,32,27,22,82,79,27,36,32,38,36,46,72,84,56,39,91,47,97,80,64,66,48,69,79,42,77,70,87,64,88,79,90,56,54,34,48,43,57,49,69,53,94,54,34,39,38,35,28,24,61,80,74,77,51,78,47,79,43,57,67,69,67,64,81,57,86,45,49,72,46,32,35,39,36,50,73,61,81,85,82,57,39,64,25,54,52,45,11,48,56,62,38,37,76,79,36,77,60,46,43,80,46,78,48,75,32,77,53,57,67,61,38,52,54,51,50,50,54,38,59,75,70,59,46,51,80,42,29,31,34,56,44,66,68,56,63,71,60,53,23,51,37,60,65,67,64,44,46,42,71,42,57,83,38,59,70,47,45,57,47,37,71,65,31,44,59,30,55,46,58,78,27,36,57,97,89,29,26,53,35,44,81,71,48,61,37,37,59,32,31,34,53,35,64,68,54,34,61,69,66,69,61,82,77,78,80,74,87,43,22,57,66,55,53,49,55,49,20,50,51,44,65,69,34,85,56,27,78,78,63,78,57,49,22,44,32,50,37,38,86,62,94,71,55,60,72,56,50,52,51,46,56,79,31,39,43,71,54,77,72,44,72,65,79,51,65,72,60,56,52,48,51,54,50,50,55,48,51,35,57,78,68,56,28,44,37,81,32,86,66,36,79,66,67,46,83,51,95,50,22,34,34,35,63,38,47,59,46,72,54,49,65,90,61,48,74,44,66,55,58,17,63,68,93,43,71,48,44,67,65,52,50,24,27,44,27,38,39,54,48,24,87,48,56,70,60,49,49,52,40,51,30,36,38,63,28,69,77,22,45,58,56,57,50,91,53,50,69,55,55,37,80,88,56,64,45,86,82,39,44,45,42,48,67,72,49,39,49,45,52,41,61,30,39,86

pLDDT: mean 80.11, std 12.97, range [38.5, 97.31]

Radius of gyration: 31.64 Å; Cα contacts (8 Å, |Δi|>4): 1049; chains: 1; bounding box: 69×46×94 Å

Nearest PDB structures (foldseek):
  4rk2-assembly1_A  TM=6.753E-01  e=1.739E-13  Rhizobium etli CFN 42
  5f7v-assembly1_A  TM=6.210E-01  e=1.237E-13  Listeria monocytogenes EGD-e
  1eu8-assembly1_A  TM=6.241E-01  e=1.269E-12  Thermococcus litoralis
  2b3f-assembly3_C  TM=5.902E-01  e=5.115E-13  Thermus thermophilus HB27
  4gqo-assembly3_C  TM=7.291E-01  e=1.831E-11  Listeria monocytogenes EGD-e